Protein 5SVV (pdb70)

Solvent-accessible surface area: 26001 Å² total; per-residue (Å²): 149,17,0,0,6,0,10,31,22,106,90,113,84,28,25,2,37,28,5,14,83,32,0,44,143,40,2,42,12,143,24,126,55,0,78,59,123,32,37,122,36,4,21,20,94,6,78,194,35,202,206,104,34,121,88,3,64,63,155,26,17,57,86,19,142,130,11,52,113,94,19,87,112,4,117,19,77,5,17,6,2,85,77,118,8,32,22,7,47,2,79,21,53,18,26,21,4,88,11,75,115,125,75,42,23,11,12,0,3,8,1,60,33,49,140,46,158,87,142,74,150,10,55,0,0,1,7,0,12,34,24,109,88,115,82,28,22,1,62,7,6,12,37,15,0,2,105,40,0,30,2,46,3,92,58,0,84,52,90,33,35,122,21,6,23,21,131,6,64,187,40,200,206,108,46,120,132,4,62,62,159,25,18,49,81,20,166,123,9,55,125,91,10,88,33,5,46,16,76,5,24,5,4,83,82,116,5,33,84,4,69,3,35,19,18,19,0,4,3,66,8,131,125,113,84,37,39,40,10,0,4,0,1,32,48,128,182,152,114,95,82,47,22,60,28,69,152,62,15,50,0,0,1,6,0,11,36,24,109,89,114,81,32,23,2,73,38,7,9,63,12,0,49,147,21,0,37,3,119,26,136,45,0,84,57,104,32,35,124,17,6,19,11,85,5,64,193,40,195,201,101,28,114,44,6,69,48,147,26,15,46,81,20,137,103,4,54,129,98,15,71,82,5,46,18,74,4,7,3,0,84,69,117,11,38,40,7,20,3,25,18,14,19,0,6,4,81,10,121,117,120,77,39,38,43,15,0,3,0,0,22,52,49,176,58,120,22,49,11,25,182,144,23,0,0,7,0,12,34,25,107,97,105,84,32,15,1,41,32,6,17,88,26,0,47,142,38,0,40,2,144,18,118,57,0,83,55,95,31,37,124,15,5,20,5,89,5,52,194,39,197,208,92,26,104,36,4,66,53,151,31,15,46,86,19,121,109,3,52,129,96,13,83,102,4,104,19,70,4,5,4,0,79,81,118,6,32,29,9,25,3,82,21,50,19,25,16,2,86,6,63,134,127,65,38,20,12,13,1,3,5,0,79,39,49,105,51,119,21,45,14,23,175

Sequence (493 aa):
PCCGFIVTDAVEPDQQPIIYVNTVFEMVTGYRAEEVLGRNCCRFLQCRGPFAKRRRHPLVDSMVVSEIRKCIDEGIEFQGELLNFRKDGSPLMNRLRLTPIYGDDDTITHIIGIQFFIETDIDLTAPCGFIVTDAVEPDQPIIYVNTVFEMVTGYRAEEVLGRNCRFLQCRGPFAKRRHPLVDSMVVSEIRKCIDEGIEFQGELLNFRKDGSPLMNRLRLTPIYGDDDTITHIIGIQFFIPIPYPVGNLLHTAPCGFIVTDAVEPDQPIIYVNTVFEMVTGYRAEEVLGRNCCRFLQCRGPFAKRRHPLVDSMVVSEIRKCIDEGIEFQGELLNFRKDGSPLMNRLRLTPIYGDDDTITHIIGIQFFIETDIDLGPPCCGFIVTDAVEPDQPIIYVNTVFEMVTGYRAEEVLGRNCCRFLQCRGPFAKRRHPLVDSMVVSEIRKCIDEGIEFQGELLNFRKDGSPLMNRLRLTPIYGDDDTITHIIGIQFFIETDIDLGP

InterPro domains:
  IPR000014 PAS domain [PF13426] (44-154)
  IPR000014 PAS domain [PS50112] (39-114)
  IPR000014 PAS domain [TIGR00229] (55-153)
  IPR000014 PAS domain [cd00130] (43-153)
  IPR001810 F-box domain [PF12937] (205-243)
  IPR001810 F-box domain [PS50181] (208-241)
  IPR001810 F-box domain [SM00256] (200-241)
  IPR011043 Galactose oxidase/kelch, beta-propeller [SSF50965] (447-591)
  IPR011498 Kelch repeat type 2 [PF07646] (518-563)
  IPR015915 Kelch-type beta-propeller [G3DSA:2.120.10.80] (270-495)
  IPR015915 Kelch-type beta-propeller [G3DSA:2.120.10.80] (496-607)
  IPR015915 Kelch-type beta-propeller [SSF117281] (279-497)
  IPR035965 PAS domain superfamily [SSF55785] (43-154)
  IPR036047 F-box-like domain superfamily [SSF81383] (189-258)

Organism: Arabidopsis thaliana (NCBI:txid3702)

CATH classification: 3.30.450.20

GO terms:
  GO:0005634 nucleus (C, IDA)
  GO:0005829 cytosol (C, IDA)
  GO:0009882 blue light photoreceptor activity (F, IDA)
  GO:0005634 nucleus (C, TAS)
  GO:0031146 SCF-dependent proteasomal ubiquitin-dependent protein catabolic process (P, IC)
  GO:0042752 regulation of circadian rhythm (P, IMP)
  GO:0043153 entrainment of circadian clock by photoperiod (P, IMP)
  GO:0009908 flower development (P, IMP)
  GO:0010114 response to red light (P, IMP)
  GO:0010498 proteasomal protein catabolic process (P, IMP)
  GO:0007623 circadian rhythm (P, IMP)
  GO:0005515 protein binding (F, IPI)
  GO:0019005 SCF ubiquitin ligase complex (C, IPI)
  GO:0006511 ubiquitin-dependent protein catabolic process (P, TAS)
  GO:0007623 circadian rhythm (P, TAS)

Radius of gyration: 36.48 Å; Cα contacts (8 Å, |Δi|>4): 1066; chains: 4; bounding box: 64×113×61 Å

Secondary structure (DSSP, 8-state):
--SSEEEEEESSSTT--EEEE-HHHHHHH---HHHHTTS-GGGGGSSSTT--S--TTS-HHHHHHHHHHHHHT--EEEEEEEE-TTS-EEEEEEEEEEEE-TTSSEEEEEEEEEE-/-----S-TTGGG--SEEEEEESSSTT--EEEE-HHHHHHH---HHHHTTS-GGGGGSSSTT--S--TTS-HHHHHHHHHHHHTT--EEEEEEEE-TTS-EEEEEEEEEEEE-TTSSEEEEEEEEEEE----B---/--EEEEEESSSTT--EEEE-HHHHHHH---GGGTTTS-GGGGGSSSTT--S--TTS-HHHHHHHHHHHHHT--EEEEEEEE-TT--EEEEEEEEEEEE-SSS-EEEEEEEEEEE----B---/--EEEEEESSSTT--EEEE-HHHHHHH---GGGTTTS-GGGGGBSSTT--SB-TTS-HHHHHHHHHHHHTT--EEE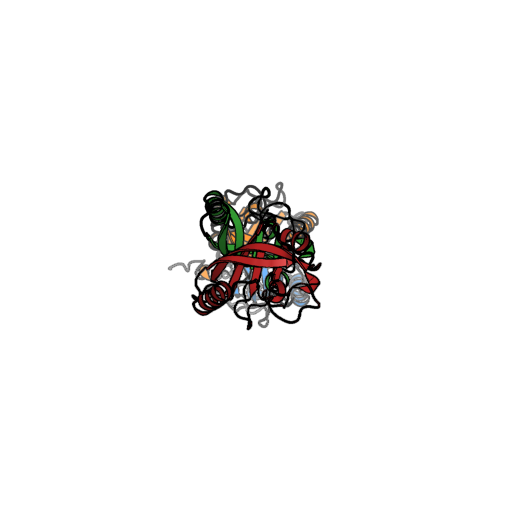EEEEE-TTS-EEEEEEEEEEEE-SSS-EEEEEEEEEEEE-----

B-factor: mean 37.26, std 17.41, range [6.83, 161.74]

Foldseek 3Di:
DKKKWKFFLVPPQGFTQDIDVCCCVVQVPDPVRGGRDHPCCQQAQADVGPDRDPQWDVVLVVVVVVCSVVQHKDWDWTWGYHNNRFIKIWGKIKHFDDDPPPDGGMIMIITDIDHDPDDD/DDQWKKWKFFLVDPQGFTQDIDVVCCVVQVNDGVRRGGHHPCCQQAQAPVGPDRDPQWPVVLVVVVVVCSVVQHKDWDWTWGYHNNRHIKIWGKIKHFDADDVRDTGMIMIITNID/DDDDDPCPCVVVDQWKKWKFFLVDPQTFTQDIDPVCCVVQVPDPVRGGGHHPCCQQAQADPGPDGDPPWPVVLVVVVVVCSVVQHKDWDWTWGYHNNRWIWTWGKIKHFDQDPVRHTGMIMIITRTDDDPDDPDD/DWKKWKFFLVPPQTFTQDIDPVCCVVQVNDPVRRGGHHPQCQQAQADPGDDRDPQWDPVLVVVVVVCSVVQHKDWDWIWGYHNNRFIWIWGKIKHFDADPPRDGGMIMIITDIDDDPDDPDD

Nearest PDB structures (foldseek):
  5svw-assembly1_B  TM=9.991E-01  e=1.699E-22  Arabidopsis thaliana
  5svu-assembly1_B  TM=1.001E+00  e=1.173E-21  Arabidopsis thaliana
  5svg-assembly1_B  TM=9.906E-01  e=5.930E-22  Arabidopsis thaliana
  5svg-assembly1_A  TM=9.857E-01  e=6.277E-22  Arabidopsis thaliana
  5svw-assembly2_C  TM=9.870E-01  e=8.339E-22  Arabidopsis thaliana

Structure (mmCIF, N/CA/C/O backbone):
data_5SVV
#
_entry.id   5SVV
#
_cell.length_a   85.427
_cell.length_b   85.427
_cell.length_c   198.775
_cell.angle_alpha   90.00
_cell.angle_beta   90.00
_cell.angle_gamma   120.00
#
_symmetry.space_group_name_H-M   'P 31 2 1'
#
loop_
_entity.id
_entity.type
_entity.pdbx_description
1 polymer 'Adagio protein 1'
2 non-polymer 'FLAVIN MONONUCLEOTIDE'
3 non-polymer 'ACETATE ION'
4 non-polymer GLYCEROL
5 water water
#
loop_
_atom_site.group_PDB
_atom_site.id
_atom_site.type_symbol
_atom_site.label_atom_id
_atom_site.label_alt_id
_atom_site.label_comp_id
_atom_site.label_asym_id
_atom_site.label_entity_id
_atom_site.label_seq_id
_atom_site.pdbx_PDB_ins_code
_atom_site.Cartn_x
_atom_site.Cartn_y
_atom_site.Cartn_z
_atom_site.occupancy
_atom_site.B_iso_or_equiv
_atom_site.auth_seq_id
_atom_site.auth_comp_id
_atom_site.auth_asym_id
_atom_site.auth_atom_id
_atom_site.pdbx_PDB_model_num
ATOM 1 N N . PRO A 1 16 ? -57.892 54.937 -32.676 1.00 72.59 16 PRO D N 1
ATOM 2 C CA . PRO A 1 16 ? -58.795 54.960 -31.524 1.00 59.76 16 PRO D CA 1
ATOM 3 C C . PRO A 1 16 ? -60.236 54.721 -31.993 1.00 50.06 16 PRO D C 1
ATOM 4 O O . PRO A 1 16 ? -61.030 55.664 -32.075 1.00 46.98 16 PRO D O 1
ATOM 15 N N A CYS A 1 17 ? -60.551 53.467 -32.312 0.47 39.80 17 CYS D N 1
ATOM 16 N N B CYS A 1 17 ? -60.563 53.477 -32.315 0.53 39.78 17 CYS D N 1
ATOM 17 C CA A CYS A 1 17 ? -61.849 53.124 -32.885 0.47 40.54 17 CYS D CA 1
ATOM 18 C CA B CYS A 1 17 ? -61.866 53.176 -32.891 0.53 40.55 17 CYS D CA 1
ATOM 19 C C A CYS A 1 17 ? -62.782 52.492 -31.860 0.47 32.47 17 CYS D C 1
ATOM 20 C C B CYS A 1 17 ? -62.780 52.443 -31.914 0.53 32.49 17 CYS D C 1
ATOM 21 O O A CYS A 1 17 ? -62.343 51.898 -30.874 0.47 31.94 17 CYS D O 1
ATOM 22 O O B CYS A 1 17 ? -62.325 51.736 -31.011 0.53 32.10 17 CYS D O 1
ATOM 37 N N . GLY A 1 18 ? -64.080 52.629 -32.100 1.00 29.93 18 GLY D N 1
ATOM 38 C CA . GLY A 1 18 ? -65.063 51.885 -31.349 1.00 32.15 18 GLY D CA 1
ATOM 39 C C . GLY A 1 18 ? -65.042 50.466 -31.894 1.00 23.61 18 GLY D C 1
ATOM 40 O O . GLY A 1 18 ? -64.780 50.241 -33.068 1.00 25.14 18 GLY D O 1
ATOM 45 N N . PHE A 1 19 ? -65.333 49.516 -31.030 1.00 24.03 19 PHE D N 1
ATOM 46 C CA . PHE A 1 19 ? -65.318 48.114 -31.393 1.00 24.92 19 PHE D CA 1
ATOM 47 C C . PHE A 1 19 ? -66.535 47.461 -30.784 1.00 25.12 19 PHE D C 1
ATOM 48 O O . PHE A 1 19 ? -66.781 47.588 -29.597 1.00 24.88 19 PHE D O 1
ATOM 65 N N . ILE A 1 20 ? -67.290 46.758 -31.613 1.00 20.63 20 ILE D N 1
ATOM 66 C CA . ILE A 1 20 ? -68.536 46.127 -31.206 1.00 21.18 20 ILE D CA 1
ATOM 67 C C . ILE A 1 20 ? -68.559 44.663 -31.642 1.00 27.06 20 ILE D C 1
ATOM 68 O O . ILE A 1 20 ? -68.045 44.338 -32.720 1.00 24.45 20 ILE D O 1
ATOM 75 N N . VAL A 1 21 ? -69.188 43.802 -30.848 1.00 23.61 21 VAL D N 1
ATOM 76 C CA . VAL A 1 21 ? -69.459 42.428 -31.288 1.00 26.00 21 VAL D CA 1
ATOM 77 C C . VAL A 1 21 ? -70.928 42.143 -31.131 1.00 22.06 21 VAL D C 1
ATOM 78 O O . VAL A 1 21 ? -71.506 42.375 -30.075 1.00 21.49 21 VAL D O 1
ATOM 91 N N . THR A 1 22 ? -71.546 41.657 -32.193 1.00 19.62 22 THR D N 1
ATOM 92 C CA . THR A 1 22 ? -72.901 41.118 -32.097 1.00 17.51 22 THR D CA 1
ATOM 93 C C . THR A 1 22 ? -72.910 39.603 -32.263 1.00 21.90 22 THR D C 1
ATOM 94 O O . THR A 1 22 ? -72.043 39.031 -32.920 1.00 20.64 22 THR D O 1
ATOM 105 N N . ASP A 1 23 ? -73.922 38.994 -31.665 1.00 28.18 23 ASP D N 1
ATOM 106 C CA . ASP A 1 23 ? -74.236 37.589 -31.841 1.00 28.34 23 ASP D CA 1
ATOM 107 C C . ASP A 1 23 ? -75.131 37.451 -33.061 1.00 27.93 23 ASP D C 1
ATOM 108 O O . ASP A 1 23 ? -76.260 37.911 -33.039 1.00 29.30 23 ASP D O 1
ATOM 117 N N . ALA A 1 24 ? -74.625 36.816 -34.118 1.00 22.30 24 ALA D N 1
ATOM 118 C CA . ALA A 1 24 ? -75.346 36.748 -35.383 1.00 28.63 24 ALA D CA 1
ATOM 119 C C . ALA A 1 24 ? -76.327 35.592 -35.444 1.00 33.44 24 ALA D C 1
ATOM 120 O O . ALA A 1 24 ? -77.072 35.466 -36.425 1.00 36.44 24 ALA D O 1
ATOM 127 N N . VAL A 1 25 ? -76.327 34.747 -34.414 1.00 36.35 25 VAL D N 1
ATOM 128 C CA . VAL A 1 25 ? -77.243 33.598 -34.381 1.00 38.97 25 VAL D CA 1
ATOM 129 C C . VAL A 1 25 ? -78.521 34.012 -33.681 1.00 39.94 25 VAL D C 1
ATOM 130 O O . VAL A 1 25 ? -79.629 33.655 -34.092 1.00 35.35 25 VAL D O 1
ATOM 143 N N . GLU A 1 26 ? -78.371 34.793 -32.623 1.00 32.76 26 GLU D N 1
ATOM 144 C CA . GLU A 1 26 ? -79.536 35.291 -31.931 1.00 31.07 26 GLU D CA 1
ATOM 145 C C . GLU A 1 26 ? -80.233 36.258 -32.844 1.00 32.85 26 GLU D C 1
ATOM 146 O O . GLU A 1 26 ? -79.612 36.848 -33.718 1.00 38.03 26 GLU D O 1
ATOM 158 N N . PRO A 1 27 ? -81.548 36.392 -32.685 1.00 36.38 27 PRO D N 1
ATOM 159 C CA . PRO A 1 27 ? -82.203 37.254 -33.663 1.00 32.85 27 PRO D CA 1
ATOM 160 C C . PRO A 1 27 ? -81.866 38.739 -33.413 1.00 35.73 27 PRO D C 1
ATOM 161 O O . PRO A 1 27 ? -81.733 39.204 -32.264 1.00 29.56 27 PRO D O 1
ATOM 172 N N . ASP A 1 28 ? -81.710 39.459 -34.513 1.00 31.51 28 ASP D N 1
ATOM 173 C CA . ASP A 1 28 ? -81.569 40.913 -34.520 1.00 27.33 28 ASP D CA 1
ATOM 174 C C . ASP A 1 28 ? -80.250 41.398 -33.947 1.00 23.98 28 ASP D C 1
ATOM 175 O O . ASP A 1 28 ? -80.185 42.496 -33.391 1.00 28.26 28 ASP D O 1
ATOM 184 N N A GLN A 1 29 ? -79.191 40.615 -34.150 0.53 25.73 29 GLN D N 1
ATOM 185 N N B GLN A 1 29 ? -79.232 40.550 -34.059 0.47 25.69 29 GLN D N 1
ATOM 186 C CA A GLN A 1 29 ? -77.819 41.027 -33.840 0.53 24.83 29 GLN D CA 1
ATOM 187 C CA B GLN A 1 29 ? -77.843 40.944 -33.880 0.47 24.79 29 GLN D CA 1
ATOM 188 C C A GLN A 1 29 ? -77.722 41.780 -32.516 0.53 26.51 29 GLN D C 1
ATOM 189 C C B GLN A 1 29 ? -77.573 41.682 -32.548 0.47 26.77 29 GLN D C 1
ATOM 190 O O A GLN A 1 29 ? -77.406 42.971 -32.486 0.53 23.82 29 GLN D O 1
ATOM 191 O O B GLN A 1 29 ? -76.945 42.752 -32.540 0.47 24.03 29 GLN D O 1
ATOM 218 N N . PRO A 1 30 ? -78.006 41.093 -31.415 1.00 21.72 30 PRO D N 1
ATOM 219 C CA . PRO A 1 30 ? -77.797 41.735 -30.116 1.00 21.87 30 PRO D CA 1
ATOM 220 C C . PRO A 1 30 ? -76.320 41.915 -29.860 1.00 23.45 30 PRO D C 1
ATOM 221 O O . PRO A 1 30 ? -75.471 41.066 -30.242 1.00 23.61 30 PRO D O 1
ATOM 232 N N . ILE A 1 31 ? -75.994 43.069 -29.272 1.00 19.27 31 ILE D N 1
ATOM 233 C CA . ILE A 1 31 ? -74.624 43.371 -28.945 1.00 19.39 31 ILE D CA 1
ATOM 234 C C . ILE A 1 31 ? -74.170 42.519 -27.744 1.00 22.45 31 ILE D C 1
ATOM 235 O O . ILE A 1 31 ? -74.884 42.444 -26.743 1.00 20.81 31 ILE D O 1
ATOM 251 N N . ILE A 1 32 ? -72.975 41.928 -27.811 1.00 21.29 32 ILE D N 1
ATOM 252 C CA . ILE A 1 32 ? -72.466 41.181 -26.675 1.00 23.49 32 ILE D CA 1
ATOM 253 C C . ILE A 1 32 ? -71.209 41.805 -26.130 1.00 22.37 32 ILE D C 1
ATOM 254 O O . ILE A 1 32 ? -70.755 41.439 -25.050 1.00 26.60 32 ILE D O 1
ATOM 270 N N . TYR A 1 33 ? -70.644 42.758 -26.855 1.00 20.73 33 TYR D N 1
ATOM 271 C CA . TYR A 1 33 ? -69.471 43.463 -26.326 1.00 21.53 33 TYR D CA 1
ATOM 272 C C . TYR A 1 33 ? -69.273 44.812 -26.983 1.00 23.05 33 TYR D C 1
ATOM 273 O O . TYR A 1 33 ? -69.396 44.919 -28.188 1.00 23.90 33 TYR D O 1
ATOM 291 N N . VAL A 1 34 ? -68.941 45.829 -26.192 1.00 21.25 34 VAL D N 1
ATOM 292 C CA . VAL A 1 34 ? -68.430 47.080 -26.738 1.00 24.74 34 VAL D CA 1
ATOM 293 C C . VAL A 1 34 ? -67.167 47.435 -25.987 1.00 21.59 34 VAL D C 1
ATOM 294 O O . VAL A 1 34 ? -67.085 47.200 -24.788 1.00 26.65 34 VAL D O 1
ATOM 307 N N . ASN A 1 35 ? -66.183 47.985 -26.679 1.00 24.74 35 ASN D N 1
ATOM 308 C CA . ASN A 1 35 ? -64.951 48.398 -26.013 1.00 25.66 35 ASN D CA 1
ATOM 309 C C . ASN A 1 35 ? -65.100 49.753 -25.308 1.00 29.34 35 ASN D C 1
ATOM 310 O O . ASN A 1 35 ? -66.153 50.416 -25.386 1.00 24.73 35 ASN D O 1
ATOM 321 N N . THR A 1 36 ? -64.052 50.161 -24.600 1.00 25.00 36 THR D N 1
ATOM 322 C CA . THR A 1 36 ? -64.140 51.374 -23.770 1.00 28.63 36 THR D CA 1
ATOM 323 C C . THR A 1 36 ? -64.213 52.646 -24.620 1.00 27.70 36 THR D C 1
ATOM 324 O O . THR A 1 36 ? -64.789 53.664 -24.199 1.00 29.03 36 THR D O 1
ATOM 335 N N . VAL A 1 37 ? -63.660 52.584 -25.826 1.00 26.28 37 VAL D N 1
ATOM 336 C CA . VAL A 1 37 ? -63.771 53.702 -26.750 1.00 26.21 37 VAL D CA 1
ATOM 337 C C . VAL A 1 37 ? -65.257 53.976 -27.090 1.00 32.17 37 VAL D C 1
ATOM 338 O O . VAL A 1 37 ? -65.712 55.124 -27.047 1.00 25.93 37 VAL D O 1
ATOM 351 N N . PHE A 1 38 ? -66.001 52.918 -27.406 1.00 26.04 38 PHE D N 1
ATOM 352 C CA . PHE A 1 38 ? -67.416 53.030 -27.717 1.00 26.60 38 PHE D CA 1
ATOM 353 C C . PHE A 1 38 ? -68.111 53.764 -26.579 1.00 22.43 38 PHE D C 1
ATOM 354 O O . PHE A 1 38 ? -68.895 54.707 -26.785 1.00 23.54 38 PHE D O 1
ATOM 371 N N . GLU A 1 39 ? -67.811 53.314 -25.372 1.00 21.53 39 GLU D N 1
ATOM 372 C CA . GLU A 1 39 ? -68.441 53.824 -24.171 1.00 25.17 39 GLU D CA 1
ATOM 373 C C . GLU A 1 39 ? -68.134 55.288 -23.915 1.00 30.47 39 GLU D C 1
ATOM 374 O O . GLU A 1 39 ? -69.015 56.092 -23.599 1.00 24.30 39 GLU D O 1
ATOM 386 N N . MET A 1 40 ? -66.861 55.612 -24.026 1.00 26.19 40 MET D N 1
ATOM 387 C CA . MET A 1 40 ? -66.390 56.955 -23.754 1.00 30.52 40 MET D CA 1
ATOM 388 C C . MET A 1 40 ? -66.879 57.910 -24.818 1.00 27.03 40 MET D C 1
ATOM 389 O O . MET A 1 40 ? -67.274 59.017 -24.511 1.00 30.88 40 MET D O 1
ATOM 403 N N . VAL A 1 41 ? -66.845 57.483 -26.074 1.00 26.17 41 VAL D N 1
ATOM 404 C CA . VAL A 1 41 ? -67.213 58.383 -27.158 1.00 31.34 41 VAL D CA 1
ATOM 405 C C . VAL A 1 41 ? -68.726 58.535 -27.239 1.00 33.75 41 VAL D C 1
ATOM 406 O O . VAL A 1 41 ? -69.202 59.655 -27.400 1.00 29.57 41 VAL D O 1
ATOM 419 N N . THR A 1 42 ? -69.490 57.442 -27.116 1.00 28.38 42 THR D N 1
ATOM 420 C CA . THR A 1 42 ? -70.948 57.544 -27.269 1.00 29.35 42 THR D CA 1
ATOM 421 C C . THR A 1 42 ? -71.646 57.993 -25.995 1.00 27.02 42 THR D C 1
ATOM 422 O O . THR A 1 42 ? -72.793 58.452 -26.041 1.00 24.18 42 THR D O 1
ATOM 433 N N . GLY A 1 43 ? -70.967 57.848 -24.865 1.00 25.60 43 GLY D N 1
ATOM 434 C CA . GLY A 1 43 ? -71.576 58.093 -23.564 1.00 24.23 43 GLY D CA 1
ATOM 435 C C . GLY A 1 43 ? -72.500 57.001 -23.052 1.00 26.40 43 GLY D C 1
ATOM 436 O O . GLY A 1 43 ? -73.086 57.105 -21.952 1.00 24.41 43 GLY D O 1
ATOM 440 N N . TYR A 1 44 ? -72.639 55.930 -23.829 1.00 26.10 44 TYR D N 1
ATOM 441 C CA . TYR A 1 44 ? -73.438 54.789 -23.392 1.00 21.21 44 TYR D CA 1
ATOM 442 C C . TYR A 1 44 ? -72.536 53.753 -22.747 1.00 28.50 44 TYR D C 1
ATOM 443 O O . TYR A 1 44 ? -71.614 53.252 -23.404 1.00 27.47 44 TYR D O 1
ATOM 461 N N . ARG A 1 45 ? -72.806 53.388 -21.497 1.00 25.80 45 ARG D N 1
ATOM 462 C CA . ARG A 1 45 ? -71.990 52.346 -20.878 1.00 27.04 45 ARG D CA 1
ATOM 463 C C . ARG A 1 45 ? -72.508 50.961 -21.268 1.00 23.92 45 ARG D C 1
ATOM 464 O O . ARG A 1 45 ? -73.676 50.775 -21.651 1.00 21.67 45 ARG D O 1
ATOM 485 N N . ALA A 1 46 ? -71.603 49.988 -21.185 1.00 25.25 46 ALA D N 1
ATOM 486 C CA . ALA A 1 46 ? -71.862 48.652 -21.675 1.00 22.64 46 ALA D CA 1
ATOM 487 C C . ALA A 1 46 ? -73.153 48.071 -21.125 1.00 22.92 46 ALA D C 1
ATOM 488 O O . ALA A 1 46 ? -73.908 47.447 -21.863 1.00 23.52 46 ALA D O 1
ATOM 495 N N . GLU A 1 47 ? -73.420 48.281 -19.837 1.00 22.25 47 GLU D N 1
ATOM 496 C CA . GLU A 1 47 ? -74.613 47.703 -19.210 1.00 23.67 47 GLU D CA 1
ATOM 497 C C . GLU A 1 47 ? -75.906 48.196 -19.841 1.00 24.66 47 GLU D C 1
ATOM 498 O O . GLU A 1 47 ? -76.928 47.497 -19.825 1.00 23.45 47 GLU D O 1
ATOM 510 N N . GLU A 1 48 ? -75.864 49.413 -20.382 1.00 23.77 48 GLU D N 1
ATOM 511 C CA . GLU A 1 48 ? -77.007 49.986 -21.081 1.00 25.98 48 GLU D CA 1
ATOM 512 C C . GLU A 1 48 ? -77.145 49.493 -22.506 1.00 23.68 48 GLU D C 1
ATOM 513 O O . GLU A 1 48 ? -78.120 49.843 -23.149 1.00 22.03 48 GLU D O 1
ATOM 525 N N . VAL A 1 49 ? -76.139 48.814 -23.047 1.00 25.24 49 VAL D N 1
ATOM 526 C CA . VAL A 1 49 ? -76.160 48.508 -24.485 1.00 24.94 49 VAL D CA 1
ATOM 527 C C . VAL A 1 49 ? -76.139 47.018 -24.837 1.00 26.46 49 VAL D C 1
ATOM 528 O O . VAL A 1 49 ? -76.703 46.638 -25.856 1.00 22.40 49 VAL D O 1
ATOM 541 N N . LEU A 1 50 ? -75.431 46.200 -24.063 1.00 22.88 50 LEU D N 1
ATOM 542 C CA . LEU A 1 50 ? -75.369 44.768 -24.353 1.00 24.81 50 LEU D CA 1
ATOM 543 C C . LEU A 1 50 ? -76.781 44.201 -24.332 1.00 22.08 50 LEU D C 1
ATOM 544 O O . LEU A 1 50 ? -77.549 44.463 -23.408 1.00 22.94 50 LEU D O 1
ATOM 560 N N . GLY A 1 51 ? -77.117 43.443 -25.363 1.00 19.75 51 GLY D N 1
ATOM 561 C CA . GLY A 1 51 ? -78.440 42.880 -25.522 1.00 17.96 51 GLY D CA 1
ATOM 562 C C . GLY A 1 51 ? -79.311 43.740 -26.427 1.00 23.49 51 GLY D C 1
ATOM 563 O O . GLY A 1 51 ? -80.389 43.302 -26.762 1.00 24.17 51 GLY D O 1
ATOM 567 N N . ARG A 1 52 ? -78.846 44.936 -26.823 1.00 22.53 52 ARG D N 1
ATOM 568 C CA . ARG A 1 52 ? -79.572 45.792 -27.784 1.00 24.78 52 ARG D CA 1
ATOM 569 C C . ARG A 1 52 ? -79.006 45.646 -29.166 1.00 18.00 52 ARG D C 1
ATOM 570 O O . ARG A 1 52 ? -77.835 45.318 -29.343 1.00 22.91 52 ARG D O 1
ATOM 591 N N . ASN A 1 53 ? -79.832 45.945 -30.152 1.00 21.91 53 ASN D N 1
ATOM 592 C CA . ASN A 1 53 ? -79.345 46.213 -31.499 1.00 21.26 53 ASN D CA 1
ATOM 593 C C . ASN A 1 53 ? -78.713 47.617 -31.584 1.00 17.30 53 ASN D C 1
ATOM 594 O O . ASN A 1 53 ? -79.184 48.566 -30.954 1.00 20.78 53 ASN D O 1
ATOM 605 N N A CYS A 1 54 ? -77.668 47.754 -32.387 0.57 23.32 54 CYS D N 1
ATOM 606 N N B CYS A 1 54 ? -77.682 47.751 -32.399 0.43 23.00 54 CYS D N 1
ATOM 607 C CA A CYS A 1 54 ? -76.928 49.018 -32.495 0.57 23.21 54 CYS D CA 1
ATOM 608 C CA B CYS A 1 54 ? -76.916 48.988 -32.451 0.43 23.36 54 CYS D CA 1
ATOM 609 C C A CYS A 1 54 ? -77.745 50.203 -32.996 0.57 21.93 54 CYS D C 1
ATOM 610 C C B CYS A 1 54 ? -77.647 50.148 -33.164 0.43 21.77 54 CYS D C 1
ATOM 611 O O A CYS A 1 54 ? -77.341 51.353 -32.816 0.57 21.83 54 CYS D O 1
ATOM 612 O O B CYS A 1 54 ? -77.078 51.236 -33.297 0.43 21.24 54 CYS D O 1
ATOM 627 N N . ARG A 1 55 ? -78.888 49.933 -33.609 1.00 20.23 55 ARG D N 1
ATOM 628 C CA . ARG A 1 55 ? -79.643 50.998 -34.277 1.00 21.71 55 ARG D CA 1
ATOM 629 C C . ARG A 1 55 ? -80.090 52.093 -33.316 1.00 22.81 55 ARG D C 1
ATOM 630 O O . ARG A 1 55 ? -80.519 53.132 -33.786 1.00 21.83 55 ARG D O 1
ATOM 651 N N . PHE A 1 56 ? -79.994 51.876 -31.991 1.00 19.91 56 PHE D N 1
ATOM 652 C CA . PHE A 1 56 ? -80.361 52.904 -31.028 1.00 18.91 56 PHE D CA 1
ATOM 653 C C . PHE A 1 56 ? -79.445 54.131 -31.195 1.00 17.40 56 PHE D C 1
ATOM 654 O O . PHE A 1 56 ? -79.830 55.251 -30.887 1.00 22.33 56 PHE D O 1
ATOM 671 N N . LEU A 1 57 ? -78.251 53.927 -31.748 1.00 15.29 57 LEU D N 1
ATOM 672 C CA . LEU A 1 57 ? -77.326 55.021 -31.977 1.00 18.90 57 LEU D CA 1
ATOM 673 C C . LEU A 1 57 ? -77.807 56.014 -33.029 1.00 22.50 57 LEU D C 1
ATOM 674 O O . LEU A 1 57 ? -77.254 57.099 -33.139 1.00 22.05 57 LEU D O 1
ATOM 690 N N . GLN A 1 58 ? -78.839 55.645 -33.777 1.00 21.02 58 GLN D N 1
ATOM 691 C CA . GLN A 1 58 ? -79.369 56.481 -34.828 1.00 24.40 58 GLN D CA 1
ATOM 692 C C . GLN A 1 58 ? -80.491 57.363 -34.278 1.00 21.23 58 GLN D C 1
ATOM 693 O O . GLN A 1 58 ? -81.057 58.169 -35.002 1.00 20.28 58 GLN D O 1
ATOM 707 N N . CYS A 1 59 ? -80.814 57.158 -33.003 1.00 21.71 59 CYS D N 1
ATOM 708 C CA . CYS A 1 59 ? -81.799 57.939 -32.297 1.00 24.25 59 CYS D CA 1
ATOM 709 C C . CYS A 1 59 ? -81.076 59.012 -31.516 1.00 27.93 59 CYS D C 1
ATOM 710 O O . CYS A 1 59 ? -80.011 58.743 -30.943 1.00 21.36 59 CYS D O 1
ATOM 718 N N . ARG A 1 60 ? -81.622 60.233 -31.498 1.00 20.96 60 ARG D N 1
ATOM 719 C CA . ARG A 1 60 ? -80.888 61.323 -30.859 1.00 22.00 60 ARG D CA 1
ATOM 720 C C . ARG A 1 60 ? -81.114 61.340 -29.351 1.00 22.54 60 ARG D C 1
ATOM 721 O O . ARG A 1 60 ? -82.055 61.963 -28.821 1.00 23.86 60 ARG D O 1
ATOM 742 N N . GLY A 1 61 ? -80.213 60.650 -28.661 1.00 27.12 61 GLY D N 1
ATOM 743 C CA . GLY A 1 61 ? -80.332 60.397 -27.233 1.00 23.09 61 GLY D CA 1
ATOM 744 C C . GLY A 1 61 ? -81.458 59.450 -26.845 1.00 29.53 61 GLY D C 1
ATOM 745 O O . GLY A 1 61 ? -82.240 59.010 -27.678 1.00 25.84 61 GLY D O 1
ATOM 749 N N . PRO A 1 62 ? -81.564 59.156 -25.546 1.00 28.37 62 PRO D N 1
ATOM 750 C CA . PRO A 1 62 ? -82.460 58.091 -25.073 1.00 25.83 62 PRO D CA 1
ATOM 751 C C . PRO A 1 62 ? -83.934 58.468 -25.035 1.00 27.62 62 PRO D C 1
ATOM 752 O O . PRO A 1 62 ? -84.757 57.577 -24.914 1.00 26.77 62 PRO D O 1
ATOM 763 N N . PHE A 1 63 ? -84.287 59.737 -25.214 1.00 25.54 63 PHE D N 1
ATOM 764 C CA . PHE A 1 63 ? -85.698 60.099 -25.293 1.00 28.32 63 PHE D CA 1
ATOM 765 C C . PHE A 1 63 ? -86.233 60.082 -26.715 1.00 25.64 63 PHE D C 1
ATOM 766 O O . PHE A 1 63 ? -87.434 60.178 -26.944 1.00 31.74 63 PHE D O 1
ATOM 783 N N . ALA A 1 64 ? -85.331 59.963 -27.671 1.00 27.04 64 ALA D N 1
ATOM 784 C CA . ALA A 1 64 ? -85.711 59.922 -29.084 1.00 31.72 64 ALA D CA 1
ATOM 785 C C . ALA A 1 64 ? -86.141 58.491 -29.409 1.00 33.74 64 ALA D C 1
ATOM 786 O O . ALA A 1 64 ? -85.341 57.565 -29.320 1.00 31.65 64 ALA D O 1
ATOM 793 N N . LYS A 1 65 ? -87.398 58.291 -29.754 1.00 26.08 65 LYS D N 1
ATOM 794 C CA . LYS A 1 65 ? -87.844 56.920 -29.955 1.00 44.06 65 LYS D CA 1
ATOM 795 C C . LYS A 1 65 ? -87.687 56.452 -31.411 1.00 30.94 65 LYS D C 1
ATOM 796 O O . LYS A 1 65 ? -87.880 55.277 -31.688 1.00 32.73 65 LYS D O 1
ATOM 815 N N . ARG A 1 66 ? -87.255 57.356 -32.297 1.00 29.10 66 ARG D N 1
ATOM 816 C CA . ARG A 1 66 ? -87.183 57.124 -33.750 1.00 36.11 66 ARG D CA 1
ATOM 817 C C . ARG A 1 66 ? -85.835 57.536 -34.320 1.00 26.61 66 ARG D C 1
ATOM 818 O O . ARG A 1 66 ? -85.229 58.484 -33.821 1.00 26.40 66 ARG D O 1
ATOM 839 N N A ARG A 1 67 ? -85.374 56.839 -35.359 0.52 25.02 67 ARG D N 1
ATOM 840 N N B ARG A 1 67 ? -85.395 56.837 -35.370 0.48 25.02 67 ARG D N 1
ATOM 841 C CA A ARG A 1 67 ? -84.190 57.253 -36.094 0.52 24.76 67 ARG D CA 1
ATOM 842 C CA B ARG A 1 67 ? -84.234 57.218 -36.171 0.48 24.61 67 ARG D CA 1
ATOM 843 C C A ARG A 1 67 ? -84.347 58.714 -36.473 0.52 24.10 67 ARG D C 1
ATOM 844 C C B ARG A 1 67 ? -84.333 58.696 -36.561 0.48 23.97 67 ARG D C 1
ATOM 845 O O A ARG A 1 67 ? -85.424 59.161 -36.839 0.52 24.10 67 ARG D O 1
ATOM 846 O O B ARG A 1 67 ? -85.366 59.139 -37.037 0.48 24.20 67 ARG D O 1
ATOM 887 N N . HIS A 1 68 ? -83.256 59.446 -36.363 1.00 24.88 68 HIS D N 1
ATOM 888 C CA . HIS A 1 68 ? -83.251 60.861 -36.665 1.00 23.97 68 HIS D CA 1
ATOM 889 C C . HIS A 1 68 ? -83.318 61.095 -38.195 1.00 23.13 68 HIS D C 1
ATOM 890 O O . HIS A 1 68 ? -82.680 60.384 -38.974 1.00 22.67 68 HIS D O 1
ATOM 905 N N . PRO A 1 69 ? -84.055 62.120 -38.633 1.00 24.93 69 PRO D N 1
ATOM 906 C CA . PRO A 1 69 ? -84.206 62.317 -40.090 1.00 25.33 69 PRO D CA 1
ATOM 907 C C . PRO A 1 69 ? -82.893 62.544 -40.843 1.00 19.59 69 PRO D C 1
ATOM 908 O O . PRO A 1 69 ? -82.786 62.318 -42.059 1.00 27.08 69 PRO D O 1
ATOM 919 N N . LEU A 1 70 ? -81.862 62.937 -40.123 1.00 20.00 70 LEU D N 1
ATOM 920 C CA . LEU A 1 70 ? -80.582 63.188 -40.749 1.00 21.12 70 LEU D CA 1
ATOM 921 C C . LEU A 1 70 ? -79.722 61.940 -40.907 1.00 23.77 70 LEU D C 1
ATOM 922 O O . LEU A 1 70 ? -78.683 62.013 -41.561 1.00 23.01 70 LEU D O 1
ATOM 938 N N . VAL A 1 71 ? -80.131 60.788 -40.365 1.00 24.90 71 VAL D N 1
ATOM 939 C CA . VAL A 1 71 ? -79.308 59.619 -40.671 1.00 22.39 71 VAL D CA 1
ATOM 940 C C . VAL A 1 71 ? -79.871 59.039 -41.960 1.00 20.42 71 VAL D C 1
ATOM 941 O O . VAL A 1 71 ? -81.079 58.930 -42.186 1.00 25.55 71 VAL D O 1
ATOM 954 N N . ASP A 1 72 ? -78.935 58.758 -42.838 1.00 18.86 72 ASP D N 1
ATOM 955 C CA . ASP A 1 72 ? -79.223 58.481 -44.231 1.00 21.47 72 ASP D CA 1
ATOM 956 C C . ASP A 1 72 ? -79.862 57.101 -44.432 1.00 26.01 72 ASP D C 1
ATOM 957 O O . ASP A 1 72 ? -79.196 56.074 -44.315 1.00 24.02 72 ASP D O 1
ATOM 966 N N . SER A 1 73 ? -81.156 57.095 -44.747 1.00 23.75 73 SER D N 1
ATOM 967 C CA . SER A 1 73 ? -81.925 55.855 -44.772 1.00 30.81 73 SER D CA 1
ATOM 968 C C . SER A 1 73 ? -81.403 54.908 -45.854 1.00 33.17 73 SER D C 1
ATOM 969 O O . SER A 1 73 ? -81.573 53.699 -45.735 1.00 24.88 73 SER D O 1
ATOM 977 N N . MET A 1 74 ? -80.742 55.461 -46.878 1.00 27.11 74 MET D N 1
ATOM 978 C CA . MET A 1 74 ? -80.119 54.665 -47.955 1.00 30.04 74 MET D CA 1
ATOM 979 C C . MET A 1 74 ? -78.911 53.878 -47.429 1.00 29.66 74 MET D C 1
ATOM 980 O O . MET A 1 74 ? -78.702 52.731 -47.791 1.00 28.59 74 MET D O 1
ATOM 994 N N . VAL A 1 75 ? -78.122 54.491 -46.556 1.00 27.83 75 VAL D N 1
ATOM 995 C CA . VAL A 1 75 ? -77.020 53.776 -45.921 1.00 22.81 75 VAL D CA 1
ATOM 996 C C . VAL A 1 75 ? -77.572 52.711 -44.942 1.00 28.34 75 VAL D C 1
ATOM 997 O O . VAL A 1 75 ? -77.118 51.560 -44.939 1.00 24.78 75 VAL D O 1
ATOM 1010 N N . VAL A 1 76 ? -78.574 53.070 -44.149 1.00 27.09 76 VAL D N 1
ATOM 1011 C CA . VAL A 1 76 ? -79.177 52.099 -43.231 1.00 27.09 76 VAL D CA 1
ATOM 1012 C C . VAL A 1 76 ? -79.719 50.882 -43.998 1.00 28.23 76 VAL D C 1
ATOM 1013 O O . VAL A 1 76 ? -79.513 49.733 -43.564 1.00 26.43 76 VAL D O 1
ATOM 1026 N N . SER A 1 77 ? -80.402 51.121 -45.124 1.00 28.29 77 SER D N 1
ATOM 1027 C CA . SER A 1 77 ? -80.884 50.035 -45.978 1.00 32.98 77 SER D CA 1
ATOM 1028 C C . SER A 1 77 ? -79.748 49.149 -46.420 1.00 26.44 77 SER D C 1
ATOM 1029 O O . SER A 1 77 ? -79.848 47.929 -46.431 1.00 27.47 77 SER D O 1
ATOM 1037 N N . GLU A 1 78 ? -78.672 49.776 -46.846 1.00 25.02 78 GLU D N 1
ATOM 1038 C CA . GLU A 1 78 ? -77.538 49.026 -47.322 1.00 24.22 78 GLU D CA 1
ATOM 1039 C C . GLU A 1 78 ? -76.890 48.172 -46.219 1.00 34.37 78 GLU D C 1
ATOM 1040 O O . GLU A 1 78 ? -76.474 47.027 -46.452 1.00 26.92 78 GLU D O 1
ATOM 1052 N N . ILE A 1 79 ? -76.783 48.729 -45.019 1.00 25.89 79 ILE D N 1
ATOM 1053 C CA . ILE A 1 79 ? -76.285 47.939 -43.892 1.00 23.51 79 ILE D CA 1
ATOM 1054 C C . ILE A 1 79 ? -77.150 46.691 -43.686 1.00 22.14 79 ILE D C 1
ATOM 1055 O O . ILE A 1 79 ? -76.632 45.594 -43.529 1.00 25.01 79 ILE D O 1
ATOM 1071 N N . ARG A 1 80 ? -78.470 46.883 -43.672 1.00 22.58 80 ARG D N 1
ATOM 1072 C CA . ARG A 1 80 ? -79.387 45.816 -43.391 1.00 26.43 80 ARG D CA 1
ATOM 1073 C C . ARG A 1 80 ? -79.263 44.721 -44.433 1.00 39.55 80 ARG D C 1
ATOM 1074 O O . ARG A 1 80 ? -79.334 43.518 -44.109 1.00 27.84 80 ARG D O 1
ATOM 1095 N N . LYS A 1 81 ? -79.057 45.146 -45.680 1.00 30.97 81 LYS D N 1
ATOM 1096 C CA . LYS A 1 81 ? -78.880 44.203 -46.766 1.00 35.18 81 LYS D CA 1
ATOM 1097 C C . LYS A 1 81 ? -77.551 43.480 -46.612 1.00 31.51 81 LYS D C 1
ATOM 1098 O O . LYS A 1 81 ? -77.501 42.270 -46.795 1.00 36.11 81 LYS D O 1
ATOM 1117 N N . CYS A 1 82 ? -76.475 44.190 -46.279 1.00 28.90 82 CYS D N 1
ATOM 1118 C CA . CYS A 1 82 ? -75.181 43.524 -46.133 1.00 28.22 82 CYS D CA 1
ATOM 1119 C C . CYS A 1 82 ? -75.218 42.462 -45.028 1.00 37.22 82 CYS D C 1
ATOM 1120 O O . CYS A 1 82 ? -74.641 41.389 -45.157 1.00 34.53 82 CYS D O 1
ATOM 1128 N N . ILE A 1 83 ? -75.892 42.770 -43.935 1.00 32.91 83 ILE D N 1
ATOM 1129 C CA . ILE A 1 83 ? -76.066 41.797 -42.858 1.00 32.58 83 ILE D CA 1
ATOM 1130 C C . ILE A 1 83 ? -76.917 40.605 -43.336 1.00 35.26 83 ILE D C 1
ATOM 1131 O O . ILE A 1 83 ? -76.560 39.456 -43.084 1.00 36.26 83 ILE D O 1
ATOM 1147 N N . ASP A 1 84 ? -78.026 40.880 -44.022 1.00 33.82 84 ASP D N 1
ATOM 1148 C CA . ASP A 1 84 ? -78.925 39.828 -44.490 1.00 37.25 84 ASP D CA 1
ATOM 1149 C C . ASP A 1 84 ? -78.208 38.907 -45.453 1.00 38.19 84 ASP D C 1
ATOM 1150 O O . ASP A 1 84 ? -78.489 37.726 -45.514 1.00 37.76 84 ASP D O 1
ATOM 1159 N N . GLU A 1 85 ? -77.268 39.457 -46.194 1.00 34.13 85 GLU D N 1
ATOM 1160 C CA . GLU A 1 85 ? -76.544 38.683 -47.185 1.00 41.86 85 GLU D CA 1
ATOM 1161 C C . GLU A 1 85 ? -75.255 38.087 -46.654 1.00 38.54 85 GLU D C 1
ATOM 1162 O O . GLU A 1 85 ? -74.576 37.358 -47.353 1.00 41.88 85 GLU D O 1
ATOM 1174 N N . GLY A 1 86 ? -74.899 38.388 -45.420 1.00 36.98 86 GLY D N 1
ATOM 1175 C CA . GLY A 1 86 ? -73.691 37.803 -44.869 1.00 41.17 86 GLY D CA 1
ATOM 1176 C C . GLY A 1 86 ? -72.398 38.357 -45.432 1.00 39.20 86 GLY D C 1
ATOM 1177 O O . GLY A 1 86 ? -71.376 37.666 -45.455 1.00 35.86 86 GLY D O 1
ATOM 1181 N N . ILE A 1 87 ? -72.415 39.616 -45.858 1.00 33.45 87 ILE D N 1
ATOM 1182 C CA . ILE A 1 87 ? -71.216 40.224 -46.436 1.00 34.66 87 ILE D CA 1
ATOM 1183 C C . ILE A 1 87 ? -70.788 41.439 -45.623 1.00 43.30 87 ILE D C 1
ATOM 1184 O O . ILE A 1 87 ? -71.581 41.996 -44.853 1.00 35.96 87 ILE D O 1
ATOM 1200 N N . GLU A 1 88 ? -69.544 41.860 -45.795 1.00 35.96 88 GLU D N 1
ATOM 1201 C CA . GLU A 1 88 ? -69.060 43.022 -45.073 1.00 44.59 88 GLU D CA 1
ATOM 1202 C C . GLU A 1 88 ? -69.683 44.326 -45.588 1.00 40.36 88 GLU D C 1
ATOM 1203 O O . GLU A 1 88 ? -70.236 44.390 -46.687 1.00 32.73 88 GLU D O 1
ATOM 1215 N N . PHE A 1 89 ? -69.614 45.355 -44.752 1.00 29.69 89 PHE D N 1
ATOM 1216 C CA . PHE A 1 89 ? -70.151 46.658 -45.083 1.00 31.25 89 PHE D CA 1
ATOM 1217 C C . PHE A 1 89 ? -69.123 47.686 -44.726 1.00 28.19 89 PHE D C 1
ATOM 1218 O O . PHE A 1 89 ? -68.397 47.529 -43.739 1.00 29.68 89 PHE D O 1
ATOM 1235 N N . GLN A 1 90 ? -69.080 48.745 -45.525 1.00 26.95 90 GLN D N 1
ATOM 1236 C CA . GLN A 1 90 ? -68.274 49.891 -45.213 1.00 28.13 90 GLN D CA 1
ATOM 1237 C C . GLN A 1 90 ? -68.998 51.129 -45.658 1.00 35.43 90 GLN D C 1
ATOM 1238 O O . GLN A 1 90 ? -69.425 51.219 -46.803 1.00 35.72 90 GLN D O 1
ATOM 1252 N N . GLY A 1 91 ? -69.139 52.088 -44.751 1.00 23.48 91 GLY D N 1
ATOM 1253 C CA . GLY A 1 91 ? -69.783 53.343 -45.093 1.00 29.41 91 GLY D CA 1
ATOM 1254 C C . GLY A 1 91 ? -69.861 54.257 -43.898 1.00 30.95 91 GLY D C 1
ATOM 1255 O O . GLY A 1 91 ? -69.211 54.030 -42.885 1.00 33.26 91 GLY D O 1
ATOM 1259 N N . GLU A 1 92 ? -70.669 55.294 -44.023 1.00 31.36 92 GLU D N 1
ATOM 1260 C CA . GLU A 1 92 ? -70.700 56.342 -43.033 1.00 34.21 92 GLU D CA 1
ATOM 1261 C C . GLU A 1 92 ? -72.120 56.758 -42.794 1.00 31.46 92 GLU D C 1
ATOM 1262 O O . GLU A 1 92 ? -72.886 56.940 -43.737 1.00 29.25 92 GLU D O 1
ATOM 1274 N N . LEU A 1 93 ? -72.465 56.941 -41.531 1.00 25.66 93 LEU D N 1
ATOM 1275 C CA . LEU A 1 93 ? -73.757 57.489 -41.208 1.00 23.92 93 LEU D CA 1
ATOM 1276 C C . LEU A 1 93 ? -73.701 58.231 -39.902 1.00 26.69 93 LEU D C 1
ATOM 1277 O O . LEU A 1 93 ? -72.814 58.025 -39.055 1.00 26.95 93 LEU D O 1
ATOM 1293 N N . LEU A 1 94 ? -74.683 59.109 -39.749 1.00 24.95 94 LEU D N 1
ATOM 1294 C CA . LEU A 1 94 ? -74.814 59.911 -38.556 1.00 24.55 94 LEU D CA 1
ATOM 1295 C C . LEU A 1 94 ? -75.308 59.068 -37.382 1.00 23.61 94 LEU D C 1
ATOM 1296 O O . LEU A 1 94 ? -76.293 58.332 -37.519 1.00 22.52 94 LEU D O 1
ATOM 1312 N N . ASN A 1 95 ? -74.641 59.211 -36.238 1.00 23.07 95 ASN D N 1
ATOM 1313 C CA . ASN A 1 95 ? -75.070 58.624 -34.968 1.00 26.49 95 ASN D CA 1
ATOM 1314 C C . ASN A 1 95 ? -75.101 59.753 -33.945 1.00 27.73 95 ASN D C 1
ATOM 1315 O O . ASN A 1 95 ? -74.724 60.877 -34.252 1.00 24.85 95 ASN D O 1
ATOM 1326 N N . PHE A 1 96 ? -75.589 59.447 -32.750 1.00 24.96 96 PHE D N 1
ATOM 1327 C CA . PHE A 1 96 ? -75.682 60.407 -31.661 1.00 23.65 96 PHE D CA 1
ATOM 1328 C C . PHE A 1 96 ? -75.191 59.831 -30.354 1.00 25.63 96 PHE D C 1
ATOM 1329 O O . PHE A 1 96 ? -75.466 58.658 -30.021 1.00 21.41 96 PHE D O 1
ATOM 1346 N N . ARG A 1 97 ? -74.466 60.657 -29.614 1.00 24.74 97 ARG D N 1
ATOM 1347 C CA . ARG A 1 97 ? -74.123 60.341 -28.228 1.00 24.40 97 ARG D CA 1
ATOM 1348 C C . ARG A 1 97 ? -75.359 60.317 -27.373 1.00 21.61 97 ARG D C 1
ATOM 1349 O O . ARG A 1 97 ? -76.420 60.794 -27.765 1.00 25.92 97 ARG D O 1
ATOM 1370 N N . LYS A 1 98 ? -75.207 59.755 -26.181 1.00 22.24 98 LYS D N 1
ATOM 1371 C CA . LYS A 1 98 ? -76.279 59.696 -25.220 1.00 22.20 98 LYS D CA 1
ATOM 1372 C C . LYS A 1 98 ? -76.817 61.091 -24.863 1.00 26.75 98 LYS D C 1
ATOM 1373 O O . LYS A 1 98 ? -77.995 61.246 -24.530 1.00 25.91 98 LYS D O 1
ATOM 1392 N N . ASP A 1 99 ? -75.952 62.089 -24.907 1.00 25.88 99 ASP D N 1
ATOM 1393 C CA . ASP A 1 99 ? -76.369 63.449 -24.563 1.00 30.90 99 ASP D CA 1
ATOM 1394 C C . ASP A 1 99 ? -76.913 64.191 -25.790 1.00 31.93 99 ASP D C 1
ATOM 1395 O O . ASP A 1 99 ? -77.177 65.387 -25.735 1.00 32.70 99 ASP D O 1
ATOM 1404 N N . GLY A 1 100 ? -77.081 63.464 -26.894 1.00 30.82 100 GLY D N 1
ATOM 1405 C CA . GLY A 1 100 ? -77.701 63.998 -28.093 1.00 25.05 100 GLY D CA 1
ATOM 1406 C C . GLY A 1 100 ? -76.769 64.635 -29.107 1.00 25.20 100 GLY D C 1
ATOM 1407 O O . GLY A 1 100 ? -77.207 65.032 -30.189 1.00 29.20 100 GLY D O 1
ATOM 1411 N N . SER A 1 101 ? -75.493 64.765 -28.784 1.00 27.25 101 SER D N 1
ATOM 1412 C CA . SER A 1 101 ? -74.571 65.402 -29.710 1.00 27.23 101 SER D CA 1
ATOM 1413 C C . SER A 1 101 ? -74.374 64.502 -30.937 1.00 35.48 101 SER D C 1
ATOM 1414 O O . SER A 1 101 ? -74.309 63.281 -30.801 1.00 25.43 101 SER D O 1
ATOM 1422 N N . PRO A 1 102 ? -74.261 65.101 -32.131 1.00 33.21 102 PRO D N 1
ATOM 1423 C CA . PRO A 1 102 ? -74.171 64.307 -33.362 1.00 24.65 102 PRO D CA 1
ATOM 1424 C C . PRO A 1 102 ? -72.756 63.818 -33.624 1.00 35.34 102 PRO D C 1
ATOM 1425 O O . PRO A 1 102 ? -71.801 64.508 -33.332 1.00 33.58 102 PRO D O 1
ATOM 1436 N N . LEU A 1 103 ? -72.634 62.621 -34.174 1.00 31.99 103 LEU D N 1
ATOM 1437 C CA . LEU A 1 103 ? -71.334 62.032 -34.444 1.00 27.88 103 LEU D CA 1
ATOM 1438 C C . LEU A 1 103 ? -71.440 61.349 -35.775 1.00 30.12 103 LEU D C 1
ATOM 1439 O O . LEU A 1 103 ? -72.390 60.596 -36.021 1.00 26.12 103 LEU D O 1
ATOM 1455 N N . MET A 1 104 ? -70.480 61.616 -36.640 1.00 21.53 104 MET D N 1
ATOM 1456 C CA . MET A 1 104 ? -70.414 60.930 -37.900 1.00 32.03 104 MET D CA 1
ATOM 1457 C C . MET A 1 104 ? -69.639 59.612 -37.669 1.00 26.19 104 MET D C 1
ATOM 1458 O O . MET A 1 104 ? -68.578 59.612 -37.062 1.00 26.96 104 MET D O 1
ATOM 1472 N N . ASN A 1 105 ? -70.202 58.511 -38.149 1.00 23.56 105 ASN D N 1
ATOM 1473 C CA . ASN A 1 105 ? -69.679 57.170 -37.880 1.00 22.13 105 ASN D CA 1
ATOM 1474 C C . ASN A 1 105 ? -69.267 56.476 -39.156 1.00 23.56 105 ASN D C 1
ATOM 1475 O O . ASN A 1 105 ? -70.114 56.017 -39.922 1.00 24.49 105 ASN D O 1
ATOM 1486 N N . ARG A 1 106 ? -67.957 56.381 -39.366 1.00 27.45 106 ARG D N 1
ATOM 1487 C CA . ARG A 1 106 ? -67.441 55.585 -40.461 1.00 27.61 106 ARG D CA 1
ATOM 1488 C C . ARG A 1 106 ? -67.343 54.165 -39.947 1.00 27.79 106 ARG D C 1
ATOM 1489 O O . ARG A 1 106 ? -66.513 53.852 -39.102 1.00 24.78 106 ARG D O 1
ATOM 1510 N N . LEU A 1 107 ? -68.243 53.341 -40.456 1.00 25.08 107 LEU D N 1
ATOM 1511 C CA . LEU A 1 107 ? -68.562 52.024 -39.904 1.00 25.37 107 LEU D CA 1
ATOM 1512 C C . LEU A 1 107 ? -68.095 50.910 -40.837 1.00 27.72 107 LEU D C 1
ATOM 1513 O O . LEU A 1 107 ? -68.361 50.934 -42.041 1.00 29.94 107 LEU D O 1
ATOM 1529 N N . ARG A 1 108 ? -67.407 49.931 -40.272 1.00 29.23 108 ARG D N 1
ATOM 1530 C CA . ARG A 1 108 ? -67.034 48.730 -40.994 1.00 32.74 108 ARG D CA 1
ATOM 1531 C C . ARG A 1 108 ? -67.608 47.505 -40.276 1.00 26.80 108 ARG D C 1
ATOM 1532 O O . ARG A 1 108 ? -67.365 47.299 -39.079 1.00 28.24 108 ARG D O 1
ATOM 1553 N N . LEU A 1 109 ? -68.380 46.712 -41.015 1.00 27.21 109 LEU D N 1
ATOM 1554 C CA . LEU A 1 109 ? -68.898 45.451 -40.510 1.00 24.57 109 LEU D CA 1
ATOM 1555 C C . LEU A 1 109 ? -68.208 44.262 -41.166 1.00 36.79 109 LEU D C 1
ATOM 1556 O O . LEU A 1 109 ? -68.049 44.216 -42.392 1.00 34.65 109 LEU D O 1
ATOM 1572 N N . THR A 1 110 ? -67.849 43.288 -40.338 1.00 31.36 110 THR D N 1
ATOM 1573 C CA . THR A 1 110 ? -67.147 42.079 -40.773 1.00 28.93 110 THR D CA 1
ATOM 1574 C C . THR A 1 110 ? -67.783 40.833 -40.181 1.00 33.94 110 THR D C 1
ATOM 1575 O O . THR A 1 110 ? -67.674 40.618 -38.972 1.00 31.55 110 THR D O 1
ATOM 1586 N N . PRO A 1 111 ? -68.428 39.999 -41.018 1.00 33.55 111 PRO D N 1
ATOM 1587 C CA . PRO A 1 111 ? -69.000 38.756 -40.476 1.00 36.04 111 PRO D CA 1
ATOM 1588 C C . PRO A 1 111 ? -67.899 37.793 -40.024 1.00 36.51 111 PRO D C 1
ATOM 1589 O O . PRO A 1 111 ? -66.810 37.812 -40.588 1.00 38.86 111 PRO D O 1
ATOM 1600 N N . ILE A 1 112 ? -68.193 36.995 -39.001 1.00 39.35 112 ILE D N 1
ATOM 1601 C CA . ILE A 1 112 ? -67.243 36.046 -38.414 1.00 33.33 112 ILE D CA 1
ATOM 1602 C C . ILE A 1 112 ? -67.819 34.631 -38.552 1.00 42.42 112 ILE D C 1
ATOM 1603 O O . ILE A 1 112 ? -69.001 34.392 -38.240 1.00 38.10 112 ILE D O 1
ATOM 1619 N N . TYR A 1 113 ? -66.985 33.705 -39.029 1.00 52.65 113 TYR D N 1
ATOM 1620 C CA . TYR A 1 113 ? -67.382 32.302 -39.230 1.00 63.10 113 TYR D CA 1
ATOM 1621 C C . TYR A 1 113 ? -66.915 31.395 -38.091 1.00 73.48 113 TYR D C 1
ATOM 1622 O O . TYR A 1 113 ? -65.748 31.405 -37.714 1.00 71.48 113 TYR D O 1
ATOM 1640 N N . GLY A 1 114 ? -67.840 30.614 -37.544 1.00 78.17 114 GLY D N 1
ATOM 1641 C CA . GLY A 1 114 ? -67.525 29.701 -36.458 1.00 83.37 114 GLY D CA 1
ATOM 1642 C C . GLY A 1 114 ? -66.796 28.452 -36.933 1.00 101.86 114 GLY D C 1
ATOM 1643 O O . GLY A 1 114 ? -65.708 28.133 -36.448 1.00 97.20 114 GLY D O 1
ATOM 1647 N N . ASP A 1 115 ? -67.396 27.745 -37.887 1.00 110.62 115 ASP D N 1
ATOM 1648 C CA . ASP A 1 115 ? -66.817 26.519 -38.429 1.00 117.62 115 ASP D CA 1
ATOM 1649 C C . ASP A 1 115 ? -67.686 25.991 -39.557 1.00 115.01 115 ASP D C 1
ATOM 1650 O O . ASP A 1 115 ? -67.218 25.763 -40.676 1.00 113.74 115 ASP D O 1
ATOM 1659 N N . ASP A 1 116 ? -68.969 25.831 -39.254 1.00 110.38 116 ASP D N 1
ATOM 1660 C CA . ASP A 1 116 ? -69.899 25.128 -40.129 1.00 109.44 116 ASP D CA 1
ATOM 1661 C C . ASP A 1 116 ? -70.291 25.924 -41.369 1.00 99.90 116 ASP D C 1
ATOM 1662 O O . ASP A 1 116 ? -71.367 25.711 -41.936 1.00 95.97 116 ASP D O 1
ATOM 1671 N N . ASP A 1 117 ? -69.409 26.827 -41.794 1.00 94.42 117 ASP D N 1
ATOM 1672 C CA . ASP A 1 117 ? -69.703 27.742 -42.889 1.00 93.26 117 ASP D CA 1
ATOM 1673 C C . ASP A 1 117 ? -70.905 28.629 -42.537 1.00 90.10 117 ASP D C 1
ATOM 1674 O O . ASP A 1 117 ? -71.633 29.090 -43.423 1.00 87.34 117 ASP D O 1
ATOM 1683 N N . THR A 1 118 ? -71.109 28.857 -41.239 1.00 82.68 118 THR D N 1
ATOM 1684 C CA . THR A 1 118 ? -72.148 29.770 -40.770 1.00 72.86 118 THR D CA 1
ATOM 1685 C C . THR A 1 118 ? -71.545 30.978 -40.061 1.00 50.01 118 THR D C 1
ATOM 1686 O O . THR A 1 118 ? -70.452 30.928 -39.466 1.00 46.19 118 THR D O 1
ATOM 1697 N N . ILE A 1 119 ? -72.278 32.073 -40.145 1.00 52.99 119 ILE D N 1
ATOM 1698 C CA . ILE A 1 119 ? -71.893 33.306 -39.490 1.00 43.41 119 ILE D CA 1
ATOM 1699 C C . ILE A 1 119 ? -72.390 33.261 -38.053 1.00 32.07 119 ILE D C 1
ATOM 1700 O O . ILE A 1 119 ? -73.591 33.177 -37.787 1.00 36.09 119 ILE D O 1
ATOM 1716 N N . THR A 1 120 ? -71.453 33.311 -37.124 1.00 27.06 120 THR D N 1
ATOM 1717 C CA . THR A 1 120 ? -71.790 33.248 -35.709 1.00 31.51 120 THR D CA 1
ATOM 1718 C C . THR A 1 120 ? -71.824 34.628 -35.040 1.00 34.42 120 THR D C 1
ATOM 1719 O O . THR A 1 120 ? -72.550 34.815 -34.057 1.00 30.12 120 THR D O 1
ATOM 1730 N N . HIS A 1 121 ? -71.009 35.555 -35.554 1.00 30.76 121 HIS D N 1
ATOM 1731 C CA . HIS A 1 121 ? -70.843 36.905 -34.981 1.00 32.61 121 HIS D CA 1
ATOM 1732 C C . HIS A 1 121 ? -70.622 37.948 -36.080 1.00 40.09 121 HIS D C 1
ATOM 1733 O O . HIS A 1 121 ? -70.162 37.611 -37.171 1.00 28.07 121 HIS D O 1
ATOM 1748 N N . ILE A 1 122 ? -70.920 39.217 -35.787 1.00 28.79 122 ILE D N 1
ATOM 1749 C CA . ILE A 1 122 ? -70.487 40.306 -36.667 1.00 23.82 122 ILE D CA 1
ATOM 1750 C C . ILE A 1 122 ? -69.736 41.298 -35.806 1.00 26.12 122 ILE D C 1
ATOM 1751 O O . ILE A 1 122 ? -70.171 41.658 -34.695 1.00 29.69 122 ILE D O 1
ATOM 1767 N N . ILE A 1 123 ? -68.578 41.692 -36.309 1.00 24.89 123 ILE D N 1
ATOM 1768 C CA . ILE A 1 123 ? -67.720 42.670 -35.674 1.00 25.73 123 ILE D CA 1
ATOM 1769 C C . ILE A 1 123 ? -68.004 44.046 -36.280 1.00 28.62 123 ILE D C 1
ATOM 1770 O O . ILE A 1 123 ? -68.185 44.168 -37.495 1.00 25.80 123 ILE D O 1
ATOM 1786 N N . GLY A 1 124 ? -68.036 45.071 -35.436 1.00 24.55 124 GLY D N 1
ATOM 1787 C CA . GLY A 1 124 ? -68.240 46.429 -35.901 1.00 25.58 124 GLY D CA 1
ATOM 1788 C C . GLY A 1 124 ? -67.064 47.266 -35.497 1.00 27.42 124 GLY D C 1
ATOM 1789 O O . GLY A 1 124 ? -66.633 47.221 -34.341 1.00 29.82 124 GLY D O 1
ATOM 1793 N N . ILE A 1 125 ? -66.530 48.000 -36.467 1.00 24.97 125 ILE D N 1
ATOM 1794 C CA . ILE A 1 125 ? -65.515 48.996 -36.208 1.00 29.94 125 ILE D CA 1
ATOM 1795 C C . ILE A 1 125 ? -66.093 50.366 -36.520 1.00 29.16 125 ILE D C 1
ATOM 1796 O O . ILE A 1 125 ? -66.553 50.619 -37.635 1.00 26.71 125 ILE D O 1
ATOM 1812 N N . GLN A 1 126 ? -66.021 51.244 -35.535 1.00 26.48 126 GLN D N 1
ATOM 1813 C CA . GLN A 1 126 ? -66.529 52.604 -35.642 1.00 25.35 126 GLN D CA 1
ATOM 1814 C C . GLN A 1 126 ? -65.392 53.625 -35.572 1.00 30.04 126 GLN D C 1
ATOM 1815 O O . GLN A 1 126 ? -64.682 53.706 -34.563 1.00 32.54 126 GLN D O 1
ATOM 1829 N N . PHE A 1 127 ? -65.230 54.402 -36.631 1.00 26.66 127 PHE D N 1
ATOM 1830 C CA . PHE A 1 127 ? -64.309 55.534 -36.613 1.00 33.56 127 PHE D CA 1
ATOM 1831 C C . PHE A 1 127 ? -65.149 56.800 -36.506 1.00 34.75 127 PHE D C 1
ATOM 1832 O O . PHE A 1 127 ? -65.834 57.197 -37.469 1.00 32.17 127 PHE D O 1
ATOM 1849 N N . PHE A 1 128 ? -65.145 57.397 -35.319 1.00 33.24 128 PHE D N 1
ATOM 1850 C CA . PHE A 1 128 ? -66.044 58.506 -35.027 1.00 40.73 128 PHE D CA 1
ATOM 1851 C C . PHE A 1 128 ? -65.415 59.834 -35.448 1.00 60.40 128 PHE D C 1
ATOM 1852 O O . PHE A 1 128 ? -64.238 60.089 -35.192 1.00 57.88 128 PHE D O 1
ATOM 1869 N N . ILE A 1 129 ? -66.221 60.663 -36.106 1.00 55.36 129 ILE D N 1
ATOM 1870 C CA . ILE A 1 129 ? -65.785 61.957 -36.615 1.00 54.09 129 ILE D CA 1
ATOM 1871 C C . ILE A 1 129 ? -66.702 63.056 -36.089 1.00 57.98 129 ILE D C 1
ATOM 1872 O O . ILE A 1 129 ? -67.931 62.980 -36.235 1.00 47.70 129 ILE D O 1
ATOM 1888 N N . GLU A 1 130 ? -66.110 64.067 -35.460 1.00 69.12 130 GLU D N 1
ATOM 1889 C CA . GLU A 1 130 ? -66.880 65.200 -34.962 1.00 73.86 130 GLU D CA 1
ATOM 1890 C C . GLU A 1 130 ? -67.534 65.904 -36.146 1.00 69.91 130 GLU D C 1
ATOM 1891 O O . GLU A 1 130 ? -66.995 65.908 -37.259 1.00 65.90 130 GLU D O 1
ATOM 1903 N N . THR A 1 131 ? -68.710 66.471 -35.913 1.00 69.63 131 THR D N 1
ATOM 1904 C CA . THR A 1 131 ? -69.399 67.224 -36.952 1.00 66.97 131 THR D CA 1
ATOM 1905 C C . THR A 1 131 ? -69.785 68.578 -36.420 1.00 67.45 131 THR D C 1
ATOM 1906 O O . THR A 1 131 ? -70.193 68.714 -35.265 1.00 63.54 131 THR D O 1
ATOM 1917 N N . ASP A 1 132 ? -69.648 69.569 -37.286 1.00 88.37 132 ASP D N 1
ATOM 1918 C CA . ASP A 1 132 ? -70.090 70.921 -37.014 1.00 86.21 132 ASP D CA 1
ATOM 1919 C C . ASP A 1 132 ? -71.485 71.117 -37.589 1.00 78.97 132 ASP D C 1
ATOM 1920 O O . ASP A 1 132 ? -71.640 71.745 -38.640 1.00 93.58 132 ASP D O 1
ATOM 1925 N N . ILE A 1 133 ? -72.500 70.559 -36.938 1.00 59.08 133 ILE D N 1
ATOM 1926 C CA . ILE A 1 133 ? -73.863 70.878 -37.350 1.00 59.03 133 ILE D CA 1
ATOM 1927 C C . ILE A 1 133 ? -74.716 71.315 -36.161 1.00 63.66 133 ILE D C 1
ATOM 1928 O O . ILE A 1 133 ? -74.457 70.936 -35.015 1.00 59.44 133 ILE D O 1
ATOM 1933 N N . ASP A 1 134 ? -75.737 72.113 -36.464 1.00 57.47 134 ASP D N 1
ATOM 1934 C CA . ASP A 1 134 ? -76.617 72.719 -35.473 1.00 66.44 134 ASP D CA 1
ATOM 1935 C C . ASP A 1 134 ? -77.998 72.069 -35.534 1.00 64.37 134 ASP D C 1
ATOM 1936 O O . ASP A 1 134 ? -78.723 72.257 -36.510 1.00 67.47 134 ASP D O 1
ATOM 1941 N N . LEU A 1 135 ? -78.373 71.316 -34.502 1.00 65.66 135 LEU D N 1
ATOM 1942 C CA . LEU A 1 135 ? -79.623 70.545 -34.549 1.00 63.37 135 LEU D CA 1
ATOM 1943 C C . LEU A 1 135 ? -80.783 71.173 -33.771 1.00 55.79 135 LEU D C 1
ATOM 1944 O O . LEU A 1 135 ? -80.715 71.362 -32.559 1.00 67.06 135 LEU D O 1
ATOM 1949 N N . THR B 1 14 ? -29.343 -15.295 -14.309 1.00 40.51 14 THR A N 1
ATOM 1950 C CA . THR B 1 14 ? -30.264 -16.275 -13.701 1.00 51.66 14 THR A CA 1
ATOM 1951 C C . THR B 1 14 ? -30.736 -15.839 -12.312 1.00 27.25 14 THR A C 1
ATOM 1952 O O . THR B 1 14 ? -29.930 -15.405 -11.491 1.00 31.33 14 THR A O 1
ATOM 1956 N N . ALA B 1 15 ? -32.036 -15.949 -12.050 1.00 29.50 15 ALA A N 1
ATOM 1957 C CA . ALA B 1 15 ? -32.570 -15.542 -10.758 1.00 22.30 15 ALA A CA 1
ATOM 1958 C C . ALA B 1 15 ? -31.868 -16.269 -9.617 1.00 20.74 15 ALA A C 1
ATOM 1959 O O . ALA B 1 15 ? -31.506 -17.433 -9.738 1.00 19.84 15 ALA A O 1
ATOM 1961 N N . PRO B 1 16 ? -31.673 -15.569 -8.498 1.00 22.65 16 PRO A N 1
ATOM 1962 C CA . PRO B 1 16 ? -31.052 -16.125 -7.308 1.00 21.57 16 PRO A CA 1
ATOM 1963 C C . PRO B 1 16 ? -32.019 -16.961 -6.449 1.00 25.31 16 PRO A C 1
ATOM 1964 O O . PRO B 1 16 ? -31.637 -17.452 -5.402 1.00 25.67 16 PRO A O 1
ATOM 1975 N N . CYS B 1 17 ? -33.248 -17.134 -6.916 1.00 20.51 17 CYS A N 1
ATOM 1976 C CA . CYS B 1 17 ? -34.302 -17.683 -6.089 1.00 19.09 17 CYS A CA 1
ATOM 1977 C C . CYS B 1 17 ? -35.396 -18.236 -6.967 1.00 19.11 17 CYS A C 1
ATOM 1978 O O . CYS B 1 17 ? -35.518 -17.859 -8.141 1.00 18.34 17 CYS A O 1
ATOM 1986 N N . GLY B 1 18 ? -36.178 -19.153 -6.413 1.00 19.58 18 GLY A N 1
ATOM 1987 C CA . GLY B 1 18 ? -37.443 -19.531 -7.016 1.00 17.21 18 GLY A CA 1
ATOM 1988 C C . GLY B 1 18 ? -38.467 -18.414 -6.816 1.00 17.52 18 GLY A C 1
ATOM 1989 O O . GLY B 1 18 ? -38.421 -17.698 -5.803 1.00 18.44 18 GLY A O 1
ATOM 1993 N N . PHE B 1 19 ? -39.367 -18.267 -7.790 1.00 16.03 19 PHE A N 1
ATOM 1994 C CA . PHE B 1 19 ? -40.525 -17.380 -7.694 1.00 19.21 19 PHE A CA 1
ATOM 1995 C C . PHE B 1 19 ? -41.753 -18.198 -7.988 1.00 17.43 19 PHE A C 1
ATOM 1996 O O . PHE B 1 19 ? -41.774 -18.957 -8.956 1.00 18.48 19 PHE A O 1
ATOM 2013 N N . ILE B 1 20 ? -42.773 -18.002 -7.169 1.00 17.02 20 ILE A N 1
ATOM 2014 C CA . ILE B 1 20 ? -44.078 -18.633 -7.339 1.00 15.69 20 ILE A CA 1
ATOM 2015 C C . ILE B 1 20 ? -45.176 -17.597 -7.208 1.00 15.89 20 ILE A C 1
ATOM 2016 O O . ILE B 1 20 ? -45.109 -16.757 -6.343 1.00 17.03 20 ILE A O 1
ATOM 2023 N N . VAL B 1 21 ? -46.163 -17.652 -8.097 1.00 16.99 21 VAL A N 1
ATOM 2024 C CA . VAL B 1 21 ? -47.352 -16.822 -7.983 1.00 19.97 21 VAL A CA 1
ATOM 2025 C C . VAL B 1 21 ? -48.551 -17.739 -7.819 1.00 16.43 21 VAL A C 1
ATOM 2026 O O . VAL B 1 21 ? -48.740 -18.683 -8.594 1.00 19.17 21 VAL A O 1
ATOM 2039 N N . THR B 1 22 ? -49.326 -17.496 -6.775 1.00 16.05 22 THR A N 1
ATOM 2040 C CA . THR B 1 22 ? -50.594 -18.206 -6.584 1.00 18.55 22 THR A CA 1
ATOM 2041 C C . THR B 1 22 ? -51.784 -17.265 -6.744 1.00 23.90 22 THR A C 1
ATOM 2042 O O . THR B 1 22 ? -51.662 -16.067 -6.548 1.00 18.89 22 THR A O 1
ATOM 2053 N N . ASP B 1 23 ? -52.944 -17.838 -7.065 1.00 25.07 23 ASP A N 1
ATOM 2054 C CA . ASP B 1 23 ? -54.197 -17.087 -7.192 1.00 21.34 23 ASP A CA 1
ATOM 2055 C C . ASP B 1 23 ? -54.904 -17.115 -5.850 1.00 22.79 23 ASP A C 1
ATOM 2056 O O . ASP B 1 23 ? -55.387 -18.157 -5.408 1.00 30.58 23 ASP A O 1
ATOM 2065 N N . ALA B 1 24 ? -54.946 -15.967 -5.192 1.00 25.03 24 ALA A N 1
ATOM 2066 C CA . ALA B 1 24 ? -55.440 -15.891 -3.828 1.00 22.48 24 ALA A CA 1
ATOM 2067 C C . ALA B 1 24 ? -56.976 -15.865 -3.775 1.00 27.22 24 ALA A C 1
ATOM 2068 O O . ALA B 1 24 ? -57.533 -15.915 -2.698 1.00 27.00 24 ALA A O 1
ATOM 2075 N N . VAL B 1 25 ? -57.627 -15.759 -4.932 1.00 29.16 25 VAL A N 1
ATOM 2076 C CA . VAL B 1 25 ? -59.087 -15.705 -4.988 1.00 37.79 25 VAL A CA 1
ATOM 2077 C C . VAL B 1 25 ? -59.651 -17.110 -5.092 1.00 40.42 25 VAL A C 1
ATOM 2078 O O . VAL B 1 25 ? -60.653 -17.426 -4.477 1.00 40.07 25 VAL A O 1
ATOM 2091 N N . GLU B 1 26 ? -58.994 -17.957 -5.870 1.00 41.44 26 GLU A N 1
ATOM 2092 C CA . GLU B 1 26 ? -59.395 -19.353 -5.955 1.00 35.47 26 GLU A CA 1
ATOM 2093 C C . GLU B 1 26 ? -59.144 -20.062 -4.636 1.00 31.69 26 GLU A C 1
ATOM 2094 O O . GLU B 1 26 ? -58.331 -19.621 -3.834 1.00 42.29 26 GLU A O 1
ATOM 2106 N N . PRO B 1 27 ? -59.875 -21.158 -4.384 1.00 39.70 27 PRO A N 1
ATOM 2107 C CA . PRO B 1 27 ? -59.633 -21.877 -3.133 1.00 38.81 27 PRO A CA 1
ATOM 2108 C C . PRO B 1 27 ? -58.216 -22.491 -3.080 1.00 21.95 27 PRO A C 1
ATOM 2109 O O . PRO B 1 27 ? -57.704 -22.951 -4.087 1.00 29.89 27 PRO A O 1
ATOM 2120 N N . ASP B 1 28 ? -57.613 -22.445 -1.908 1.00 21.60 28 ASP A N 1
ATOM 2121 C CA . ASP B 1 28 ? -56.369 -23.131 -1.621 1.00 33.43 28 ASP A CA 1
ATOM 2122 C C . ASP B 1 28 ? -55.172 -22.713 -2.503 1.00 25.26 28 ASP A C 1
ATOM 2123 O O . ASP B 1 28 ? -54.318 -23.551 -2.822 1.00 22.73 28 ASP A O 1
ATOM 2132 N N . GLN B 1 29 ? -55.104 -21.430 -2.870 1.00 21.30 29 GLN A N 1
ATOM 2133 C CA . GLN B 1 29 ? -53.895 -20.818 -3.474 1.00 24.51 29 GLN A CA 1
ATOM 2134 C C . GLN B 1 29 ? -53.231 -21.665 -4.565 1.00 22.12 29 GLN A C 1
ATOM 2135 O O . GLN B 1 29 ? -52.077 -22.084 -4.414 1.00 24.25 29 GLN A O 1
ATOM 2149 N N . PRO B 1 30 ? -53.966 -21.951 -5.648 1.00 27.69 30 PRO A N 1
ATOM 2150 C CA . PRO B 1 30 ? -53.360 -22.743 -6.716 1.00 21.23 30 PRO A CA 1
ATOM 2151 C C . PRO B 1 30 ? -52.251 -21.935 -7.378 1.00 25.66 30 PRO A C 1
ATOM 2152 O O . PRO B 1 30 ? -52.376 -20.713 -7.513 1.00 21.98 30 PRO A O 1
ATOM 2163 N N . ILE B 1 31 ? -51.172 -22.620 -7.731 1.00 23.46 31 ILE A N 1
ATOM 2164 C CA . ILE B 1 31 ? -50.077 -22.039 -8.476 1.00 23.02 31 ILE A CA 1
ATOM 2165 C C . ILE B 1 31 ? -50.550 -21.597 -9.844 1.00 25.30 31 ILE A C 1
ATOM 2166 O O . ILE B 1 31 ? -51.146 -22.398 -10.555 1.00 19.07 31 ILE A O 1
ATOM 2182 N N . ILE B 1 32 ? -50.274 -20.344 -10.225 1.00 19.20 32 ILE A N 1
ATOM 2183 C CA . ILE B 1 32 ? -50.547 -19.914 -11.587 1.00 19.14 32 ILE A CA 1
ATOM 2184 C C . ILE B 1 32 ? -49.241 -19.659 -12.316 1.00 18.38 32 ILE A C 1
ATOM 2185 O O . ILE B 1 32 ? -49.216 -19.592 -13.532 1.00 18.44 32 ILE A O 1
ATOM 2201 N N . TYR B 1 33 ? -48.137 -19.537 -11.582 1.00 23.57 33 TYR A N 1
ATOM 2202 C CA . TYR B 1 33 ? -46.835 -19.346 -12.244 1.00 19.58 33 TYR A CA 1
ATOM 2203 C C . TYR B 1 33 ? -45.671 -19.794 -11.376 1.00 21.82 33 TYR A C 1
ATOM 2204 O O . TYR B 1 33 ? -45.665 -19.553 -10.159 1.00 16.79 33 TYR A O 1
ATOM 2222 N N . VAL B 1 34 ? -44.678 -20.434 -11.999 1.00 17.87 34 VAL A N 1
ATOM 2223 C CA . VAL B 1 34 ? -43.379 -20.665 -11.338 1.00 19.16 34 VAL A CA 1
ATOM 2224 C C . VAL B 1 34 ? -42.289 -20.248 -12.303 1.00 21.46 34 VAL A C 1
ATOM 2225 O O . VAL B 1 34 ? -42.467 -20.363 -13.504 1.00 18.61 34 VAL A O 1
ATOM 2238 N N . ASN B 1 35 ? -41.174 -19.742 -11.787 1.00 19.15 35 ASN A N 1
ATOM 2239 C CA . ASN B 1 35 ? -40.046 -19.415 -12.647 1.00 20.53 35 ASN A CA 1
ATOM 2240 C C . ASN B 1 35 ? -39.156 -20.630 -12.937 1.00 22.16 35 ASN A C 1
ATOM 2241 O O . ASN B 1 35 ? -39.370 -21.754 -12.432 1.00 17.82 35 ASN A O 1
ATOM 2252 N N . THR B 1 36 ? -38.199 -20.430 -13.822 1.00 19.22 36 THR A N 1
ATOM 2253 C CA . THR B 1 36 ? -37.343 -21.531 -14.266 1.00 23.41 36 THR A CA 1
ATOM 2254 C C . THR B 1 36 ? -36.420 -22.027 -13.175 1.00 23.27 36 THR A C 1
ATOM 2255 O O . THR B 1 36 ? -36.083 -23.200 -13.177 1.00 21.02 36 THR A O 1
ATOM 2266 N N . VAL B 1 37 ? -36.014 -21.164 -12.233 1.00 20.39 37 VAL A N 1
ATOM 2267 C CA . VAL B 1 37 ? -35.200 -21.636 -11.118 1.00 18.82 37 VAL A CA 1
ATOM 2268 C C . VAL B 1 37 ? -35.984 -22.628 -10.246 1.00 19.83 37 VAL A C 1
ATOM 2269 O O . VAL B 1 37 ? -35.455 -23.658 -9.844 1.00 22.18 37 VAL A O 1
ATOM 2282 N N . PHE B 1 38 ? -37.252 -22.333 -9.974 1.00 18.75 38 PHE A N 1
ATOM 2283 C CA . PHE B 1 38 ? -38.120 -23.299 -9.315 1.00 20.08 38 PHE A CA 1
ATOM 2284 C C . PHE B 1 38 ? -38.060 -24.661 -10.035 1.00 24.09 38 PHE A C 1
ATOM 2285 O O . PHE B 1 38 ? -37.883 -25.712 -9.411 1.00 20.92 38 PHE A O 1
ATOM 2302 N N . GLU B 1 39 ? -38.228 -24.629 -11.345 1.00 20.19 39 GLU A N 1
ATOM 2303 C CA . GLU B 1 39 ? -38.224 -25.855 -12.119 1.00 20.59 39 GLU A CA 1
ATOM 2304 C C . GLU B 1 39 ? -36.882 -26.599 -12.048 1.00 20.77 39 GLU A C 1
ATOM 2305 O O . GLU B 1 39 ? -36.846 -27.796 -11.787 1.00 20.68 39 GLU A O 1
ATOM 2317 N N . MET B 1 40 ? -35.799 -25.874 -12.278 1.00 20.56 40 MET A N 1
ATOM 2318 C CA . MET B 1 40 ? -34.456 -26.437 -12.321 1.00 25.13 40 MET A CA 1
ATOM 2319 C C . MET B 1 40 ? -34.080 -27.031 -10.971 1.00 29.57 40 MET A C 1
ATOM 2320 O O . MET B 1 40 ? -33.542 -28.136 -10.915 1.00 26.60 40 MET A O 1
ATOM 2334 N N . VAL B 1 41 ? -34.360 -26.300 -9.886 1.00 22.90 41 VAL A N 1
ATOM 2335 C CA . VAL B 1 41 ? -33.925 -26.742 -8.568 1.00 21.75 41 VAL A CA 1
ATOM 2336 C C . VAL B 1 41 ? -34.819 -27.872 -8.057 1.00 27.65 41 VAL A C 1
ATOM 2337 O O . VAL B 1 41 ? -34.305 -28.861 -7.551 1.00 24.03 41 VAL A O 1
ATOM 2350 N N . THR B 1 42 ? -36.142 -27.745 -8.196 1.00 24.17 42 THR A N 1
ATOM 2351 C CA . THR B 1 42 ? -37.042 -28.760 -7.618 1.00 23.84 42 THR A CA 1
ATOM 2352 C C . THR B 1 42 ? -37.205 -29.992 -8.519 1.00 27.45 42 THR A C 1
ATOM 2353 O O . THR B 1 42 ? -37.655 -31.044 -8.065 1.00 25.00 42 THR A O 1
ATOM 2364 N N . GLY B 1 43 ? -36.891 -29.837 -9.801 1.00 24.93 43 GLY A N 1
ATOM 2365 C CA . GLY B 1 43 ? -37.072 -30.894 -10.778 1.00 18.71 43 GLY A CA 1
ATOM 2366 C C . GLY B 1 43 ? -38.488 -31.069 -11.279 1.00 25.75 43 GLY A C 1
ATOM 2367 O O . GLY B 1 43 ? -38.728 -31.908 -12.139 1.00 28.30 43 GLY A O 1
ATOM 2371 N N . TYR B 1 44 ? -39.436 -30.304 -10.743 1.00 20.51 44 TYR A N 1
ATOM 2372 C CA . TYR B 1 44 ? -40.786 -30.289 -11.290 1.00 18.78 44 TYR A CA 1
ATOM 2373 C C . TYR B 1 44 ? -40.821 -29.321 -12.463 1.00 23.79 44 TYR A C 1
ATOM 2374 O O . TYR B 1 44 ? -40.018 -28.401 -12.537 1.00 33.94 44 TYR A O 1
ATOM 2392 N N . ARG B 1 45 ? -41.729 -29.551 -13.393 1.00 24.93 45 ARG A N 1
ATOM 2393 C CA . ARG B 1 45 ? -41.878 -28.665 -14.525 1.00 24.69 45 ARG A CA 1
ATOM 2394 C C . ARG B 1 45 ? -43.150 -27.908 -14.304 1.00 24.86 45 ARG A C 1
ATOM 2395 O O . ARG B 1 45 ? -44.084 -28.407 -13.648 1.00 25.08 45 ARG A O 1
ATOM 2416 N N . ALA B 1 46 ? -43.168 -26.686 -14.828 1.00 21.04 46 ALA A N 1
ATOM 2417 C CA . ALA B 1 46 ? -44.287 -25.783 -14.613 1.00 21.84 46 ALA A CA 1
ATOM 2418 C C . ALA B 1 46 ? -45.623 -26.434 -14.961 1.00 26.04 46 ALA A C 1
ATOM 2419 O O . ALA B 1 46 ? -46.601 -26.302 -14.218 1.00 22.46 46 ALA A O 1
ATOM 2426 N N . GLU B 1 47 ? -45.675 -27.148 -16.082 1.00 26.03 47 GLU A N 1
ATOM 2427 C CA . GLU B 1 47 ? -46.942 -27.726 -16.514 1.00 28.86 47 GLU A CA 1
ATOM 2428 C C . GLU B 1 47 ? -47.459 -28.761 -15.524 1.00 23.82 47 GLU A C 1
ATOM 2429 O O . GLU B 1 47 ? -48.665 -28.927 -15.404 1.00 32.01 47 GLU A O 1
ATOM 2441 N N . GLU B 1 48 ? -46.547 -29.394 -14.784 1.00 26.51 48 GLU A N 1
ATOM 2442 C CA . GLU B 1 48 ? -46.897 -30.376 -13.754 1.00 32.74 48 GLU A CA 1
ATOM 2443 C C . GLU B 1 48 ? -47.509 -29.745 -12.524 1.00 33.22 48 GLU A C 1
ATOM 2444 O O . GLU B 1 48 ? -48.265 -30.398 -11.818 1.00 37.55 48 GLU A O 1
ATOM 2456 N N . VAL B 1 49 ? -47.099 -28.515 -12.207 1.00 23.65 49 VAL A N 1
ATOM 2457 C CA . VAL B 1 49 ? -47.388 -27.959 -10.888 1.00 19.07 49 VAL A CA 1
ATOM 2458 C C . VAL B 1 49 ? -48.521 -26.964 -10.947 1.00 23.84 49 VAL A C 1
ATOM 2459 O O . VAL B 1 49 ? -49.129 -26.623 -9.924 1.00 23.47 49 VAL A O 1
ATOM 2472 N N . LEU B 1 50 ? -48.818 -26.501 -12.152 1.00 27.36 50 LEU A N 1
ATOM 2473 C CA . LEU B 1 50 ? -49.898 -25.545 -12.349 1.00 25.72 50 LEU A CA 1
ATOM 2474 C C . LEU B 1 50 ? -51.201 -26.013 -11.736 1.00 28.18 50 LEU A C 1
ATOM 2475 O O . LEU B 1 50 ? -51.627 -27.137 -11.952 1.00 24.84 50 LEU A O 1
ATOM 2491 N N . GLY B 1 51 ? -51.852 -25.129 -11.005 1.00 23.20 51 GLY A N 1
ATOM 2492 C CA . GLY B 1 51 ? -53.129 -25.440 -10.416 1.00 22.58 51 GLY A CA 1
ATOM 2493 C C . GLY B 1 51 ? -53.044 -26.215 -9.119 1.00 28.04 51 GLY A C 1
ATOM 2494 O O . GLY B 1 51 ? -54.073 -26.451 -8.497 1.00 26.67 51 GLY A O 1
ATOM 2498 N N . ARG B 1 52 ? -51.843 -26.602 -8.693 1.00 23.52 52 ARG A N 1
ATOM 2499 C CA . ARG B 1 52 ? -51.679 -27.287 -7.404 1.00 21.32 52 ARG A CA 1
ATOM 2500 C C . ARG B 1 52 ? -51.322 -26.299 -6.297 1.00 24.86 52 ARG A C 1
ATOM 2501 O O . ARG B 1 52 ? -50.843 -25.209 -6.561 1.00 21.91 52 ARG A O 1
ATOM 2522 N N . ASN B 1 53 ? -51.608 -26.686 -5.059 1.00 22.28 53 ASN A N 1
ATOM 2523 C CA . ASN B 1 53 ? -51.061 -26.038 -3.902 1.00 22.50 53 ASN A CA 1
ATOM 2524 C C . ASN B 1 53 ? -49.604 -26.440 -3.740 1.00 22.63 53 ASN A C 1
ATOM 2525 O O . ASN B 1 53 ? -49.250 -27.599 -3.974 1.00 23.90 53 ASN A O 1
ATOM 2536 N N . CYS B 1 54 ? -48.761 -25.501 -3.327 1.00 19.54 54 CYS A N 1
ATOM 2537 C CA . CYS B 1 54 ? -47.327 -25.779 -3.138 1.00 17.69 54 CYS A CA 1
ATOM 2538 C C . CYS B 1 54 ? -46.982 -26.868 -2.116 1.00 22.67 54 CYS A C 1
ATOM 2539 O O . CYS B 1 54 ? -45.829 -27.284 -2.036 1.00 19.07 54 CYS A O 1
ATOM 2547 N N . ARG B 1 55 ? -47.953 -27.332 -1.332 1.00 21.97 55 ARG A N 1
ATOM 2548 C CA . ARG B 1 55 ? -47.621 -28.221 -0.216 1.00 21.72 55 ARG A CA 1
ATOM 2549 C C . ARG B 1 55 ? -47.067 -29.559 -0.684 1.00 18.26 55 ARG A C 1
ATOM 2550 O O . ARG B 1 55 ? -46.485 -30.290 0.125 1.00 20.46 55 ARG A O 1
ATOM 2571 N N . PHE B 1 56 ? -47.217 -29.881 -1.969 1.00 19.69 56 PHE A N 1
ATOM 2572 C CA . PHE B 1 56 ? -46.642 -31.114 -2.482 1.00 20.91 56 PHE A CA 1
ATOM 2573 C C . PHE B 1 56 ? -45.109 -31.128 -2.311 1.00 21.55 56 PHE A C 1
ATOM 2574 O O . PHE B 1 56 ? -44.514 -32.197 -2.194 1.00 23.42 56 PHE A O 1
ATOM 2591 N N . LEU B 1 57 ? -44.481 -29.958 -2.218 1.00 15.91 57 LEU A N 1
ATOM 2592 C CA . LEU B 1 57 ? -43.026 -29.889 -1.985 1.00 16.19 57 LEU A CA 1
ATOM 2593 C C . LEU B 1 57 ? -42.610 -30.460 -0.631 1.00 18.65 57 LEU A C 1
ATOM 2594 O O . LEU B 1 57 ? -41.419 -30.747 -0.399 1.00 19.69 57 LEU A O 1
ATOM 2610 N N . GLN B 1 58 ? -43.581 -30.587 0.266 1.00 23.40 58 GLN A N 1
ATOM 2611 C CA . GLN B 1 58 ? -43.323 -31.090 1.621 1.00 20.86 58 GLN A CA 1
ATOM 2612 C C . GLN B 1 58 ? -43.392 -32.625 1.678 1.00 25.86 58 GLN A C 1
ATOM 2613 O O . GLN B 1 58 ? -43.124 -33.228 2.725 1.00 21.74 58 GLN A O 1
ATOM 2627 N N . CYS B 1 59 ? -43.793 -33.232 0.559 1.00 21.83 59 CYS A N 1
ATOM 2628 C CA . CYS B 1 59 ? -43.847 -34.682 0.399 1.00 24.72 59 CYS A CA 1
ATOM 2629 C C . CYS B 1 59 ? -42.640 -35.128 -0.393 1.00 32.60 59 CYS A C 1
ATOM 2630 O O . CYS B 1 59 ? -42.242 -34.460 -1.354 1.00 24.98 59 CYS A O 1
ATOM 2638 N N . ARG B 1 60 ? -42.080 -36.269 -0.011 1.00 22.74 60 ARG A N 1
ATOM 2639 C CA . ARG B 1 60 ? -40.783 -36.677 -0.527 1.00 25.85 60 ARG A CA 1
ATOM 2640 C C . ARG B 1 60 ? -40.973 -37.352 -1.870 1.00 36.30 60 ARG A C 1
ATOM 2641 O O . ARG B 1 60 ? -41.098 -38.571 -1.940 1.00 33.75 60 ARG A O 1
ATOM 2662 N N . GLY B 1 61 ? -41.013 -36.536 -2.928 1.00 39.37 61 GLY A N 1
ATOM 2663 C CA . GLY B 1 61 ? -41.292 -37.019 -4.265 1.00 36.44 61 GLY A CA 1
ATOM 2664 C C . GLY B 1 61 ? -42.779 -37.093 -4.582 1.00 39.06 61 GLY A C 1
ATOM 2665 O O . GLY B 1 61 ? -43.625 -36.981 -3.687 1.00 34.21 61 GLY A O 1
ATOM 2669 N N . PRO B 1 62 ? -43.112 -37.304 -5.864 1.00 38.39 62 PRO A N 1
ATOM 2670 C CA . PRO B 1 62 ? -44.520 -37.226 -6.271 1.00 43.80 62 PRO A CA 1
ATOM 2671 C C . PRO B 1 62 ? -45.352 -38.477 -5.906 1.00 50.26 62 PRO A C 1
ATOM 2672 O O . PRO B 1 62 ? -46.562 -38.517 -6.160 1.00 44.70 62 PRO A O 1
ATOM 2683 N N . PHE B 1 63 ? -44.715 -39.477 -5.307 1.00 46.11 63 PHE A N 1
ATOM 2684 C CA . PHE B 1 63 ? -45.423 -40.692 -4.923 1.00 55.69 63 PHE A CA 1
ATOM 2685 C C . PHE B 1 63 ? -45.715 -40.741 -3.414 1.00 58.90 63 PHE A C 1
ATOM 2686 O O . PHE B 1 63 ? -46.632 -41.438 -2.978 1.00 57.22 63 PHE A O 1
ATOM 2703 N N . ALA B 1 64 ? -44.961 -39.980 -2.627 1.00 39.24 64 ALA A N 1
ATOM 2704 C CA . ALA B 1 64 ? -45.228 -39.857 -1.187 1.00 41.51 64 ALA A CA 1
ATOM 2705 C C . ALA B 1 64 ? -46.581 -39.180 -0.949 1.00 37.57 64 ALA A C 1
ATOM 2706 O O . ALA B 1 64 ? -46.823 -38.075 -1.446 1.00 49.08 64 ALA A O 1
ATOM 2713 N N . LYS B 1 65 ? -47.456 -39.830 -0.185 1.00 40.43 65 LYS A N 1
ATOM 2714 C CA . LYS B 1 65 ? -48.816 -39.316 0.035 1.00 48.70 65 LYS A CA 1
ATOM 2715 C C . LYS B 1 65 ? -48.965 -38.407 1.282 1.00 35.78 65 LYS A C 1
ATOM 2716 O O . LYS B 1 65 ? -49.974 -37.734 1.438 1.00 29.65 65 LYS A O 1
ATOM 2735 N N . ARG B 1 66 ? -47.964 -38.376 2.153 1.00 36.78 66 ARG A N 1
ATOM 2736 C CA . ARG B 1 66 ? -48.014 -37.542 3.360 1.00 38.16 66 ARG A CA 1
ATOM 2737 C C . ARG B 1 66 ? -46.814 -36.609 3.436 1.00 23.78 66 ARG A C 1
ATOM 2738 O O . ARG B 1 66 ? -45.740 -36.934 2.927 1.00 29.64 66 ARG A O 1
ATOM 2759 N N . ARG B 1 67 ? -46.988 -35.508 4.166 1.00 21.68 67 ARG A N 1
ATOM 2760 C CA . ARG B 1 67 ? -45.908 -34.638 4.555 1.00 23.52 67 ARG A CA 1
ATOM 2761 C C . ARG B 1 67 ? -44.838 -35.440 5.278 1.00 31.72 67 ARG A C 1
ATOM 2762 O O . ARG B 1 67 ? -45.139 -36.280 6.103 1.00 29.31 67 ARG A O 1
ATOM 2783 N N . HIS B 1 68 ? -43.584 -35.183 4.943 1.00 27.36 68 HIS A N 1
ATOM 2784 C CA . HIS B 1 68 ? -42.477 -35.871 5.571 1.00 25.50 68 HIS A CA 1
ATOM 2785 C C . HIS B 1 68 ? -42.350 -35.408 7.039 1.00 24.07 68 HIS A C 1
ATOM 2786 O O . HIS B 1 68 ? -42.504 -34.224 7.328 1.00 25.11 68 HIS A O 1
ATOM 2801 N N . PRO B 1 69 ? -42.037 -36.331 7.970 1.00 26.20 69 PRO A N 1
ATOM 2802 C CA . PRO B 1 69 ? -41.951 -35.931 9.389 1.00 27.79 69 PRO A CA 1
ATOM 2803 C C . PRO B 1 69 ? -40.885 -34.886 9.737 1.00 25.17 69 PRO A C 1
ATOM 2804 O O . PRO B 1 69 ? -40.969 -34.267 10.797 1.00 31.49 69 PRO A O 1
ATOM 2815 N N . LEU B 1 70 ? -39.894 -34.685 8.876 1.00 19.62 70 LEU A N 1
ATOM 2816 C CA . LEU B 1 70 ? -38.854 -33.701 9.151 1.00 19.66 70 LEU A CA 1
ATOM 2817 C C . LEU B 1 70 ? -39.216 -32.316 8.630 1.00 24.94 70 LEU A C 1
ATOM 2818 O O . LEU B 1 70 ? -38.425 -31.379 8.785 1.00 23.51 70 LEU A O 1
ATOM 2834 N N . VAL B 1 71 ? -40.413 -32.177 8.053 1.00 23.04 71 VAL A N 1
ATOM 2835 C CA . VAL B 1 71 ? -40.919 -30.848 7.687 1.00 23.70 71 VAL A CA 1
ATOM 2836 C C . VAL B 1 71 ? -41.514 -30.218 8.921 1.00 23.84 71 VAL A C 1
ATOM 2837 O O . VAL B 1 71 ? -42.497 -30.714 9.451 1.00 26.32 71 VAL A O 1
ATOM 2850 N N . ASP B 1 72 ? -40.923 -29.110 9.359 1.00 26.86 72 ASP A N 1
ATOM 2851 C CA . ASP B 1 72 ? -41.306 -28.481 10.607 1.00 22.81 72 ASP A CA 1
ATOM 2852 C C . ASP B 1 72 ? -42.764 -28.021 10.611 1.00 30.39 72 ASP A C 1
ATOM 2853 O O . ASP B 1 72 ? -43.078 -26.975 10.063 1.00 22.81 72 ASP A O 1
ATOM 2862 N N . SER B 1 73 ? -43.651 -28.760 11.272 1.00 29.45 73 SER A N 1
ATOM 2863 C CA . SER B 1 73 ? -45.081 -28.395 11.223 1.00 34.20 73 SER A CA 1
ATOM 2864 C C . SER B 1 73 ? -45.415 -27.081 11.921 1.00 28.00 73 SER A C 1
ATOM 2865 O O . SER B 1 73 ? -46.510 -26.555 11.695 1.00 30.72 73 SER A O 1
ATOM 2873 N N . MET B 1 74 ? -44.509 -26.558 12.755 1.00 29.84 74 MET A N 1
ATOM 2874 C CA . MET B 1 74 ? -44.740 -25.284 13.429 1.00 31.52 74 MET A CA 1
ATOM 2875 C C . MET B 1 74 ? -44.619 -24.212 12.354 1.00 35.57 74 MET A C 1
ATOM 2876 O O . MET B 1 74 ? -45.418 -23.276 12.295 1.00 35.87 74 MET A O 1
ATOM 2890 N N . VAL B 1 75 ? -43.603 -24.357 11.509 1.00 30.23 75 VAL A N 1
ATOM 2891 C CA . VAL B 1 75 ? -43.396 -23.420 10.408 1.00 30.32 75 VAL A CA 1
ATOM 2892 C C . VAL B 1 75 ? -44.559 -23.529 9.414 1.00 20.56 75 VAL A C 1
ATOM 2893 O O . VAL B 1 75 ? -45.086 -22.501 8.979 1.00 22.75 75 VAL A O 1
ATOM 2906 N N . VAL B 1 76 ? -44.992 -24.743 9.090 1.00 21.74 76 VAL A N 1
ATOM 2907 C CA . VAL B 1 76 ? -46.119 -24.897 8.170 1.00 24.84 76 VAL A CA 1
ATOM 2908 C C . VAL B 1 76 ? -47.378 -24.171 8.696 1.00 32.17 76 VAL A C 1
ATOM 2909 O O . VAL B 1 76 ? -48.130 -23.557 7.926 1.00 19.55 76 VAL A O 1
ATOM 2922 N N . SER B 1 77 ? -47.594 -24.184 10.006 1.00 22.47 77 SER A N 1
ATOM 2923 C CA . SER B 1 77 ? -48.828 -23.641 10.519 1.00 30.31 77 SER A CA 1
ATOM 2924 C C . SER B 1 77 ? -48.671 -22.121 10.637 1.00 22.07 77 SER A C 1
ATOM 2925 O O . SER B 1 77 ? -49.632 -21.394 10.513 1.00 22.54 77 SER A O 1
ATOM 2933 N N . GLU B 1 78 ? -47.447 -21.635 10.776 1.00 23.44 78 GLU A N 1
ATOM 2934 C CA . GLU B 1 78 ? -47.218 -20.200 10.698 1.00 26.57 78 GLU A CA 1
ATOM 2935 C C . GLU B 1 78 ? -47.500 -19.689 9.287 1.00 21.17 78 GLU A C 1
ATOM 2936 O O . GLU B 1 78 ? -48.152 -18.649 9.112 1.00 22.82 78 GLU A O 1
ATOM 2948 N N . ILE B 1 79 ? -47.034 -20.419 8.282 1.00 22.39 79 ILE A N 1
ATOM 2949 C CA . ILE B 1 79 ? -47.370 -20.099 6.893 1.00 23.70 79 ILE A CA 1
ATOM 2950 C C . ILE B 1 79 ? -48.891 -20.002 6.680 1.00 26.31 79 ILE A C 1
ATOM 2951 O O . ILE B 1 79 ? -49.406 -19.020 6.109 1.00 25.22 79 ILE A O 1
ATOM 2967 N N . ARG B 1 80 ? -49.600 -21.030 7.123 1.00 22.21 80 ARG A N 1
ATOM 2968 C CA . ARG B 1 80 ? -51.063 -21.054 7.023 1.00 21.52 80 ARG A CA 1
ATOM 2969 C C . ARG B 1 80 ? -51.699 -19.823 7.696 1.00 25.08 80 ARG A C 1
ATOM 2970 O O . ARG B 1 80 ? -52.617 -19.189 7.143 1.00 23.00 80 ARG A O 1
ATOM 2991 N N . LYS B 1 81 ? -51.231 -19.510 8.901 1.00 23.87 81 LYS A N 1
ATOM 2992 C CA . LYS B 1 81 ? -51.705 -18.325 9.605 1.00 28.69 81 LYS A CA 1
ATOM 2993 C C . LYS B 1 81 ? -51.436 -17.038 8.800 1.00 27.32 81 LYS A C 1
ATOM 2994 O O . LYS B 1 81 ? -52.313 -16.175 8.673 1.00 22.53 81 LYS A O 1
ATOM 3012 N N . CYS B 1 82 ? -50.221 -16.895 8.279 1.00 24.57 82 CYS A N 1
ATOM 3013 C CA . CYS B 1 82 ? -49.858 -15.655 7.585 1.00 21.43 82 CYS A CA 1
ATOM 3014 C C . CYS B 1 82 ? -50.703 -15.474 6.322 1.00 27.01 82 CYS A C 1
ATOM 3015 O O . CYS B 1 82 ? -51.158 -14.361 6.007 1.00 25.71 82 CYS A O 1
ATOM 3023 N N . ILE B 1 83 ? -50.920 -16.571 5.605 1.00 23.88 83 ILE A N 1
ATOM 3024 C CA . ILE B 1 83 ? -51.739 -16.536 4.406 1.00 23.04 83 ILE A CA 1
ATOM 3025 C C . ILE B 1 83 ? -53.165 -16.105 4.786 1.00 28.93 83 ILE A C 1
ATOM 3026 O O . ILE B 1 83 ? -53.752 -15.239 4.157 1.00 29.71 83 ILE A O 1
ATOM 3042 N N . ASP B 1 84 ? -53.702 -16.703 5.838 1.00 29.76 84 ASP A N 1
ATOM 3043 C CA . ASP B 1 84 ? -55.070 -16.413 6.259 1.00 32.78 84 ASP A CA 1
ATOM 3044 C C . ASP B 1 84 ? -55.261 -14.959 6.656 1.00 32.15 84 ASP A C 1
ATOM 3045 O O . ASP B 1 84 ? -56.303 -14.372 6.398 1.00 28.72 84 ASP A O 1
ATOM 3054 N N . GLU B 1 85 ? -54.251 -14.385 7.296 1.00 26.69 85 GLU A N 1
ATOM 3055 C CA . GLU B 1 85 ? -54.348 -13.019 7.824 1.00 32.53 85 GLU A CA 1
ATOM 3056 C C . GLU B 1 85 ? -53.845 -11.996 6.828 1.00 28.78 85 GLU A C 1
ATOM 3057 O O . GLU B 1 85 ? -53.850 -10.794 7.091 1.00 30.30 85 GLU A O 1
ATOM 3069 N N . GLY B 1 86 ? -53.385 -12.468 5.680 1.00 29.71 86 GLY A N 1
ATOM 3070 C CA . GLY B 1 86 ? -52.989 -11.552 4.633 1.00 28.77 86 GLY A CA 1
ATOM 3071 C C . GLY B 1 86 ? -51.738 -10.779 4.940 1.00 27.41 86 GLY A C 1
ATOM 3072 O O . GLY B 1 86 ? -51.582 -9.648 4.480 1.00 29.24 86 GLY A O 1
ATOM 3076 N N . ILE B 1 87 ? -50.837 -11.387 5.698 1.00 27.95 87 ILE A N 1
ATOM 3077 C CA . ILE B 1 87 ? -49.561 -10.753 6.020 1.00 25.92 87 ILE A CA 1
ATOM 3078 C C . ILE B 1 87 ? -48.327 -11.477 5.466 1.00 32.77 87 ILE A C 1
ATOM 3079 O O . ILE B 1 87 ? -48.410 -12.586 4.958 1.00 30.26 87 ILE A O 1
ATOM 3095 N N . GLU B 1 88 ? -47.170 -10.855 5.622 1.00 26.25 88 GLU A N 1
ATOM 3096 C CA . GLU B 1 88 ? -45.932 -11.419 5.094 1.00 30.36 88 GLU A CA 1
ATOM 3097 C C . GLU B 1 88 ? -45.471 -12.594 5.943 1.00 37.48 88 GLU A C 1
ATOM 3098 O O . GLU B 1 88 ? -45.895 -12.738 7.074 1.00 28.59 88 GLU A O 1
ATOM 3110 N N . PHE B 1 89 ? -44.651 -13.456 5.350 1.00 24.65 89 PHE A N 1
ATOM 3111 C CA . PHE B 1 89 ? -44.060 -14.601 6.039 1.00 24.74 89 PHE A CA 1
ATOM 3112 C C . PHE B 1 89 ? -42.610 -14.773 5.628 1.00 21.28 89 PHE A C 1
ATOM 3113 O O . PHE B 1 89 ? -42.259 -14.583 4.463 1.00 22.15 89 PHE A O 1
ATOM 3130 N N . GLN B 1 90 ? -41.745 -15.138 6.562 1.00 20.58 90 GLN A N 1
ATOM 3131 C CA . GLN B 1 90 ? -40.460 -15.693 6.158 1.00 19.39 90 GLN A CA 1
ATOM 3132 C C . GLN B 1 90 ? -40.101 -16.797 7.115 1.00 26.35 90 GLN A C 1
ATOM 3133 O O . GLN B 1 90 ? -40.285 -16.657 8.310 1.00 23.66 90 GLN A O 1
ATOM 3147 N N . GLY B 1 91 ? -39.622 -17.905 6.576 1.00 20.75 91 GLY A N 1
ATOM 3148 C CA . GLY B 1 91 ? -39.207 -19.024 7.387 1.00 21.77 91 GLY A CA 1
ATOM 3149 C C . GLY B 1 91 ? -38.493 -20.054 6.565 1.00 25.75 91 GLY A C 1
ATOM 3150 O O . GLY B 1 91 ? -38.394 -19.942 5.349 1.00 24.29 91 GLY A O 1
ATOM 3154 N N . GLU B 1 92 ? -38.007 -21.081 7.229 1.00 23.46 92 GLU A N 1
ATOM 3155 C CA . GLU B 1 92 ? -37.240 -22.102 6.553 1.00 25.87 92 GLU A CA 1
ATOM 3156 C C . GLU B 1 92 ? -37.850 -23.442 6.820 1.00 23.90 92 GLU A C 1
ATOM 3157 O O . GLU B 1 92 ? -38.166 -23.765 7.953 1.00 23.71 92 GLU A O 1
ATOM 3169 N N . LEU B 1 93 ? -38.053 -24.215 5.767 1.00 23.08 93 LEU A N 1
ATOM 3170 C CA . LEU B 1 93 ? -38.554 -25.564 5.957 1.00 22.68 93 LEU A CA 1
ATOM 3171 C C . LEU B 1 93 ? -37.957 -26.502 4.935 1.00 20.73 93 LEU A C 1
ATOM 3172 O O . LEU B 1 93 ? -37.523 -26.099 3.852 1.00 19.93 93 LEU A O 1
ATOM 3188 N N . LEU B 1 94 ? -37.907 -27.773 5.312 1.00 25.85 94 LEU A N 1
ATOM 3189 C CA . LEU B 1 94 ? -37.508 -28.835 4.408 1.00 22.46 94 LEU A CA 1
ATOM 3190 C C . LEU B 1 94 ? -38.530 -29.051 3.307 1.00 22.38 94 LEU A C 1
ATOM 3191 O O . LEU B 1 94 ? -39.716 -29.171 3.572 1.00 20.60 94 LEU A O 1
ATOM 3207 N N . ASN B 1 95 ? -38.049 -29.135 2.072 1.00 20.01 95 ASN A N 1
ATOM 3208 C CA . ASN B 1 95 ? -38.855 -29.509 0.936 1.00 21.84 95 ASN A CA 1
ATOM 3209 C C . ASN B 1 95 ? -38.085 -30.624 0.228 1.00 20.38 95 ASN A C 1
ATOM 3210 O O . ASN B 1 95 ? -36.956 -30.935 0.594 1.00 22.52 95 ASN A O 1
ATOM 3221 N N . PHE B 1 96 ? -38.696 -31.198 -0.797 1.00 21.53 96 PHE A N 1
ATOM 3222 C CA . PHE B 1 96 ? -38.051 -32.235 -1.581 1.00 20.28 96 PHE A CA 1
ATOM 3223 C C . PHE B 1 96 ? -38.179 -31.997 -3.068 1.00 23.02 96 PHE A C 1
ATOM 3224 O O . PHE B 1 96 ? -39.237 -31.610 -3.562 1.00 20.47 96 PHE A O 1
ATOM 3241 N N . ARG B 1 97 ? -37.101 -32.302 -3.775 1.00 20.62 97 ARG A N 1
ATOM 3242 C CA . ARG B 1 97 ? -37.142 -32.425 -5.224 1.00 19.46 97 ARG A CA 1
ATOM 3243 C C . ARG B 1 97 ? -38.039 -33.558 -5.671 1.00 27.29 97 ARG A C 1
ATOM 3244 O O . ARG B 1 97 ? -38.439 -34.416 -4.875 1.00 26.84 97 ARG A O 1
ATOM 3265 N N . LYS B 1 98 ? -38.365 -33.547 -6.953 1.00 21.01 98 LYS A N 1
ATOM 3266 C CA . LYS B 1 98 ? -39.184 -34.581 -7.551 1.00 21.28 98 LYS A CA 1
ATOM 3267 C C . LYS B 1 98 ? -38.527 -35.971 -7.388 1.00 31.66 98 LYS A C 1
ATOM 3268 O O . LYS B 1 98 ? -39.221 -36.981 -7.287 1.00 28.90 98 LYS A O 1
ATOM 3287 N N . ASP B 1 99 ? -37.199 -36.014 -7.347 1.00 30.18 99 ASP A N 1
ATOM 3288 C CA . ASP B 1 99 ? -36.513 -37.287 -7.142 1.00 28.67 99 ASP A CA 1
ATOM 3289 C C . ASP B 1 99 ? -36.409 -37.655 -5.666 1.00 39.38 99 ASP A C 1
ATOM 3290 O O . ASP B 1 99 ? -35.856 -38.689 -5.347 1.00 33.27 99 ASP A O 1
ATOM 3299 N N . GLY B 1 100 ? -36.921 -36.813 -4.765 1.00 30.55 100 GLY A N 1
ATOM 3300 C CA . GLY B 1 100 ? -36.930 -37.143 -3.348 1.00 27.35 100 GLY A CA 1
ATOM 3301 C C . GLY B 1 100 ? -35.733 -36.640 -2.579 1.00 29.20 100 GLY A C 1
ATOM 3302 O O . GLY B 1 100 ? -35.655 -36.812 -1.374 1.00 28.58 100 GLY A O 1
ATOM 3306 N N . SER B 1 101 ? -34.788 -35.998 -3.248 1.00 26.13 101 SER A N 1
ATOM 3307 C CA . SER B 1 101 ? -33.652 -35.429 -2.519 1.00 29.01 101 SER A CA 1
ATOM 3308 C C . SER B 1 101 ? -34.130 -34.187 -1.742 1.00 27.77 101 SER A C 1
ATOM 3309 O O . SER B 1 101 ? -35.021 -33.477 -2.204 1.00 28.70 101 SER A O 1
ATOM 3317 N N . PRO B 1 102 ? -33.559 -33.946 -0.547 1.00 30.17 102 PRO A N 1
ATOM 3318 C CA . PRO B 1 102 ? -34.003 -32.860 0.334 1.00 28.31 102 PRO A CA 1
ATOM 3319 C C . PRO B 1 102 ? -33.450 -31.492 -0.064 1.00 34.75 102 PRO A C 1
ATOM 3320 O O . PRO B 1 102 ? -32.342 -31.383 -0.590 1.00 31.33 102 PRO A O 1
ATOM 3331 N N . LEU B 1 103 ? -34.266 -30.472 0.192 1.00 30.44 103 LEU A N 1
ATOM 3332 C CA . LEU B 1 103 ? -33.974 -29.064 -0.071 1.00 29.85 103 LEU A CA 1
ATOM 3333 C C . LEU B 1 103 ? -34.319 -28.320 1.180 1.00 26.86 103 LEU A C 1
ATOM 3334 O O . LEU B 1 103 ? -35.386 -28.535 1.718 1.00 29.00 103 LEU A O 1
ATOM 3350 N N . MET B 1 104 ? -33.467 -27.432 1.643 1.00 19.42 104 MET A N 1
ATOM 3351 C CA . MET B 1 104 ? -33.915 -26.512 2.635 1.00 25.37 104 MET A CA 1
ATOM 3352 C C . MET B 1 104 ? -34.392 -25.257 1.908 1.00 31.12 104 MET A C 1
ATOM 3353 O O . MET B 1 104 ? -33.696 -24.720 1.070 1.00 27.78 104 MET A O 1
ATOM 3367 N N . ASN B 1 105 ? -35.590 -24.814 2.247 1.00 21.70 105 ASN A N 1
ATOM 3368 C CA . ASN B 1 105 ? -36.235 -23.732 1.543 1.00 19.07 105 ASN A CA 1
ATOM 3369 C C . ASN B 1 105 ? -36.422 -22.590 2.499 1.00 19.83 105 ASN A C 1
ATOM 3370 O O . ASN B 1 105 ? -37.273 -22.653 3.375 1.00 22.94 105 ASN A O 1
ATOM 3381 N N . ARG B 1 106 ? -35.623 -21.543 2.322 1.00 16.58 106 ARG A N 1
ATOM 3382 C CA . ARG B 1 106 ? -35.849 -20.284 2.986 1.00 21.36 106 ARG A CA 1
ATOM 3383 C C . ARG B 1 106 ? -36.868 -19.460 2.178 1.00 20.47 106 ARG A C 1
ATOM 3384 O O . ARG B 1 106 ? -36.566 -18.864 1.128 1.00 18.61 106 ARG A O 1
ATOM 3405 N N . LEU B 1 107 ? -38.075 -19.455 2.692 1.00 18.07 107 LEU A N 1
ATOM 3406 C CA . LEU B 1 107 ? -39.254 -19.059 1.947 1.00 18.63 107 LEU A CA 1
ATOM 3407 C C . LEU B 1 107 ? -39.773 -17.754 2.481 1.00 18.12 107 LEU A C 1
ATOM 3408 O O . LEU B 1 107 ? -39.913 -17.588 3.688 1.00 22.41 107 LEU A O 1
ATOM 3424 N N . ARG B 1 108 ? -40.091 -16.855 1.562 1.00 20.70 108 ARG A N 1
ATOM 3425 C CA . ARG B 1 108 ? -40.738 -15.592 1.871 1.00 17.68 108 ARG A CA 1
ATOM 3426 C C . ARG B 1 108 ? -42.029 -15.543 1.083 1.00 19.17 108 ARG A C 1
ATOM 3427 O O . ARG B 1 108 ? -42.029 -15.847 -0.101 1.00 18.31 108 ARG A O 1
ATOM 3448 N N . LEU B 1 109 ? -43.122 -15.236 1.774 1.00 16.94 109 LEU A N 1
ATOM 3449 C CA . LEU B 1 109 ? -44.399 -14.973 1.150 1.00 19.06 109 LEU A CA 1
ATOM 3450 C C . LEU B 1 109 ? -44.790 -13.528 1.363 1.00 20.78 109 LEU A C 1
ATOM 3451 O O . LEU B 1 109 ? -44.609 -12.966 2.456 1.00 21.31 109 LEU A O 1
ATOM 3467 N N . THR B 1 110 ? -45.305 -12.939 0.299 1.00 18.34 110 THR A N 1
ATOM 3468 C CA . THR B 1 110 ? -45.824 -11.599 0.341 1.00 21.20 110 THR A CA 1
ATOM 3469 C C . THR B 1 110 ? -47.110 -11.486 -0.495 1.00 21.52 110 THR A C 1
ATOM 3470 O O . THR B 1 110 ? -47.151 -11.882 -1.669 1.00 20.50 110 THR A O 1
ATOM 3481 N N . PRO B 1 111 ? -48.185 -10.967 0.125 1.00 21.18 111 PRO A N 1
ATOM 3482 C CA . PRO B 1 111 ? -49.469 -10.840 -0.567 1.00 22.96 111 PRO A CA 1
ATOM 3483 C C . PRO B 1 111 ? -49.504 -9.637 -1.514 1.00 27.06 111 PRO A C 1
ATOM 3484 O O . PRO B 1 111 ? -48.858 -8.628 -1.271 1.00 20.75 111 PRO A O 1
ATOM 3495 N N . ILE B 1 112 ? -50.270 -9.758 -2.584 1.00 22.24 112 ILE A N 1
ATOM 3496 C CA . ILE B 1 112 ? -50.501 -8.646 -3.497 1.00 22.16 112 ILE A CA 1
ATOM 3497 C C . ILE B 1 112 ? -51.967 -8.194 -3.340 1.00 23.56 112 ILE A C 1
ATOM 3498 O O . ILE B 1 112 ? -52.877 -8.973 -3.603 1.00 25.63 112 ILE A O 1
ATOM 3514 N N . TYR B 1 113 ? -52.185 -6.966 -2.875 1.00 22.15 113 TYR A N 1
ATOM 3515 C CA . TYR B 1 113 ? -53.542 -6.372 -2.786 1.00 26.38 113 TYR A CA 1
ATOM 3516 C C . TYR B 1 113 ? -53.984 -5.758 -4.097 1.00 27.94 113 TYR A C 1
ATOM 3517 O O . TYR B 1 113 ? -53.194 -5.128 -4.798 1.00 31.10 113 TYR A O 1
ATOM 3535 N N . GLY B 1 114 ? -55.249 -5.981 -4.444 1.00 29.51 114 GLY A N 1
ATOM 3536 C CA . GLY B 1 114 ? -55.782 -5.565 -5.729 1.00 32.60 114 GLY A CA 1
ATOM 3537 C C . GLY B 1 114 ? -56.639 -4.304 -5.633 1.00 47.71 114 GLY A C 1
ATOM 3538 O O . GLY B 1 114 ? -56.648 -3.625 -4.604 1.00 42.14 114 GLY A O 1
ATOM 3542 N N . ASP B 1 115 ? -57.356 -3.999 -6.713 1.00 60.89 115 ASP A N 1
ATOM 3543 C CA . ASP B 1 115 ? -58.106 -2.741 -6.839 1.00 76.58 115 ASP A CA 1
ATOM 3544 C C . ASP B 1 115 ? -59.056 -2.455 -5.682 1.00 70.29 115 ASP A C 1
ATOM 3545 O O . ASP B 1 115 ? -59.218 -1.300 -5.298 1.00 75.79 115 ASP A O 1
ATOM 3554 N N . ASP B 1 116 ? -59.679 -3.495 -5.132 1.00 60.05 116 ASP A N 1
ATOM 3555 C CA . ASP B 1 116 ? -60.680 -3.316 -4.084 1.00 60.72 116 ASP A CA 1
ATOM 3556 C C . ASP B 1 116 ? -60.109 -3.551 -2.692 1.00 55.17 116 ASP A C 1
ATOM 3557 O O . ASP B 1 116 ? -60.838 -3.820 -1.740 1.00 54.00 116 ASP A O 1
ATOM 3566 N N . ASP B 1 117 ? -58.797 -3.411 -2.575 1.00 55.78 117 ASP A N 1
ATOM 3567 C CA . ASP B 1 117 ? -58.101 -3.645 -1.312 1.00 58.57 117 ASP A CA 1
ATOM 3568 C C . ASP B 1 117 ? -58.368 -5.041 -0.729 1.00 54.11 117 ASP A C 1
ATOM 3569 O O . ASP B 1 117 ? -58.457 -5.214 0.493 1.00 55.08 117 ASP A O 1
ATOM 3578 N N . THR B 1 118 ? -58.504 -6.030 -1.609 1.00 45.77 118 THR A N 1
ATOM 3579 C CA . THR B 1 118 ? -58.477 -7.436 -1.200 1.00 40.99 118 THR A CA 1
ATOM 3580 C C . THR B 1 118 ? -57.267 -8.140 -1.858 1.00 34.53 118 THR A C 1
ATOM 3581 O O . THR B 1 118 ? -56.779 -7.691 -2.891 1.00 31.61 118 THR A O 1
ATOM 3592 N N . ILE B 1 119 ? -56.779 -9.233 -1.281 1.00 30.62 119 ILE A N 1
ATOM 3593 C CA . ILE B 1 119 ? -55.590 -9.897 -1.834 1.00 29.93 119 ILE A CA 1
ATOM 3594 C C . ILE B 1 119 ? -55.916 -10.649 -3.135 1.00 26.69 119 ILE A C 1
ATOM 3595 O O . ILE B 1 119 ? -56.816 -11.473 -3.179 1.00 29.10 119 ILE A O 1
ATOM 3611 N N . THR B 1 120 ? -55.194 -10.354 -4.207 1.00 26.67 120 THR A N 1
ATOM 3612 C CA . THR B 1 120 ? -55.444 -11.039 -5.465 1.00 26.93 120 THR A CA 1
ATOM 3613 C C . THR B 1 120 ? -54.464 -12.190 -5.706 1.00 25.17 120 THR A C 1
ATOM 3614 O O . THR B 1 120 ? -54.808 -13.167 -6.378 1.00 25.15 120 THR A O 1
ATOM 3625 N N . HIS B 1 121 ? -53.239 -12.043 -5.201 1.00 28.75 121 HIS A N 1
ATOM 3626 C CA . HIS B 1 121 ? -52.183 -13.032 -5.426 1.00 23.62 121 HIS A CA 1
ATOM 3627 C C . HIS B 1 121 ? -51.322 -13.126 -4.194 1.00 26.66 121 HIS A C 1
ATOM 3628 O O . HIS B 1 121 ? -51.279 -12.201 -3.406 1.00 22.73 121 HIS A O 1
ATOM 3643 N N . ILE B 1 122 ? -50.607 -14.234 -4.062 1.00 24.29 122 ILE A N 1
ATOM 3644 C CA . ILE B 1 122 ? -49.504 -14.297 -3.141 1.00 19.59 122 ILE A CA 1
ATOM 3645 C C . ILE B 1 122 ? -48.265 -14.676 -3.931 1.00 19.48 122 ILE A C 1
ATOM 3646 O O . ILE B 1 122 ? -48.292 -15.529 -4.817 1.00 20.48 122 ILE A O 1
ATOM 3662 N N . ILE B 1 123 ? -47.180 -13.989 -3.614 1.00 17.77 123 ILE A N 1
ATOM 3663 C CA . ILE B 1 123 ? -45.881 -14.283 -4.160 1.00 15.97 123 ILE A CA 1
ATOM 3664 C C . ILE B 1 123 ? -45.066 -15.089 -3.177 1.00 18.74 123 ILE A C 1
ATOM 3665 O O . ILE B 1 123 ? -44.972 -14.731 -1.993 1.00 19.35 123 ILE A O 1
ATOM 3681 N N . GLY B 1 124 ? -44.490 -16.184 -3.665 1.00 16.79 124 GLY A N 1
ATOM 3682 C CA . GLY B 1 124 ? -43.533 -16.965 -2.894 1.00 17.30 124 GLY A CA 1
ATOM 3683 C C . GLY B 1 124 ? -42.145 -16.804 -3.473 1.00 18.04 124 GLY A C 1
ATOM 3684 O O . GLY B 1 124 ? -41.969 -16.849 -4.693 1.00 17.85 124 GLY A O 1
ATOM 3688 N N . ILE B 1 125 ? -41.176 -16.543 -2.596 1.00 17.92 125 ILE A N 1
ATOM 3689 C CA . ILE B 1 125 ? -39.795 -16.430 -2.987 1.00 19.23 125 ILE A CA 1
ATOM 3690 C C . ILE B 1 125 ? -39.003 -17.485 -2.222 1.00 20.92 125 ILE A C 1
ATOM 3691 O O . ILE B 1 125 ? -39.011 -17.491 -0.987 1.00 19.92 125 ILE A O 1
ATOM 3707 N N . GLN B 1 126 ? -38.337 -18.364 -2.964 1.00 18.74 126 GLN A N 1
ATOM 3708 C CA . GLN B 1 126 ? -37.625 -19.509 -2.379 1.00 16.67 126 GLN A CA 1
ATOM 3709 C C . GLN B 1 126 ? -36.132 -19.324 -2.516 1.00 17.86 126 GLN A C 1
ATOM 3710 O O . GLN B 1 126 ? -35.610 -19.362 -3.623 1.00 17.78 126 GLN A O 1
ATOM 3724 N N . PHE B 1 127 ? -35.442 -19.123 -1.410 1.00 19.10 127 PHE A N 1
ATOM 3725 C CA . PHE B 1 127 ? -33.980 -19.194 -1.422 1.00 22.10 127 PHE A CA 1
ATOM 3726 C C . PHE B 1 127 ? -33.568 -20.579 -0.919 1.00 27.36 127 PHE A C 1
ATOM 3727 O O . PHE B 1 127 ? -33.764 -20.915 0.251 1.00 22.88 127 PHE A O 1
ATOM 3744 N N . PHE B 1 128 ? -33.034 -21.396 -1.818 1.00 24.32 128 PHE A N 1
ATOM 3745 C CA . PHE B 1 128 ? -32.728 -22.774 -1.479 1.00 27.79 128 PHE A CA 1
ATOM 3746 C C . PHE B 1 128 ? -31.347 -22.872 -0.843 1.00 38.98 128 PHE A C 1
ATOM 3747 O O . PHE B 1 128 ? -30.390 -22.257 -1.320 1.00 31.81 128 PHE A O 1
ATOM 3764 N N . ILE B 1 129 ? -31.260 -23.602 0.265 1.00 44.26 129 ILE A N 1
ATOM 3765 C CA . ILE B 1 129 ? -29.971 -24.098 0.758 1.00 45.83 129 ILE A CA 1
ATOM 3766 C C . ILE B 1 129 ? -29.975 -25.614 0.950 1.00 41.02 129 ILE A C 1
ATOM 3767 O O . ILE B 1 129 ? -30.821 -26.330 0.379 1.00 49.04 129 ILE A O 1
ATOM 3772 N N . PRO C 1 3 ? -35.024 -40.458 -21.827 1.00 51.94 3 PRO B N 1
ATOM 3773 C CA . PRO C 1 3 ? -33.996 -40.160 -22.834 1.00 68.85 3 PRO B CA 1
ATOM 3774 C C . PRO C 1 3 ? -33.917 -38.658 -23.179 1.00 65.18 3 PRO B C 1
ATOM 3775 O O . PRO C 1 3 ? -32.895 -38.041 -22.882 1.00 65.60 3 PRO B O 1
ATOM 3779 N N . ILE C 1 4 ? -34.972 -38.095 -23.778 1.00 52.41 4 ILE B N 1
ATOM 3780 C CA . ILE C 1 4 ? -35.016 -36.672 -24.151 1.00 49.15 4 ILE B CA 1
ATOM 3781 C C . ILE C 1 4 ? -35.422 -35.768 -22.976 1.00 35.18 4 ILE B C 1
ATOM 3782 O O . ILE C 1 4 ? -36.517 -35.891 -22.450 1.00 29.60 4 ILE B O 1
ATOM 3787 N N . PRO C 1 5 ? -34.549 -34.840 -22.576 1.00 36.38 5 PRO B N 1
ATOM 3788 C CA . PRO C 1 5 ? -34.949 -33.963 -21.462 1.00 43.13 5 PRO B CA 1
ATOM 3789 C C . PRO C 1 5 ? -36.218 -33.153 -21.740 1.00 36.11 5 PRO B C 1
ATOM 3790 O O . PRO C 1 5 ? -36.622 -32.874 -22.883 1.00 33.04 5 PRO B O 1
ATOM 3794 N N . TYR C 1 6 ? -36.870 -32.826 -20.639 1.00 37.45 6 TYR B N 1
ATOM 3795 C CA . TYR C 1 6 ? -38.037 -31.979 -20.594 1.00 33.63 6 TYR B CA 1
ATOM 3796 C C . TYR C 1 6 ? -37.560 -30.568 -20.188 1.00 36.66 6 TYR B C 1
ATOM 3797 O O . TYR C 1 6 ? -37.164 -30.370 -19.032 1.00 32.12 6 TYR B O 1
ATOM 3806 N N . PRO C 1 7 ? -37.588 -29.590 -21.133 1.00 28.19 7 PRO B N 1
ATOM 3807 C CA . PRO C 1 7 ? -37.011 -28.257 -20.862 1.00 24.28 7 PRO B CA 1
ATOM 3808 C C . PRO C 1 7 ? -37.765 -27.474 -19.801 1.00 28.25 7 PRO B C 1
ATOM 3809 O O . PRO C 1 7 ? -38.986 -27.603 -19.667 1.00 23.81 7 PRO B O 1
ATOM 3813 N N . VAL C 1 8 ? -37.038 -26.634 -19.076 1.00 24.44 8 VAL B N 1
ATOM 3814 C CA . VAL C 1 8 ? -37.690 -25.701 -18.181 1.00 26.92 8 VAL B CA 1
ATOM 3815 C C . VAL C 1 8 ? -38.131 -24.519 -19.046 1.00 40.82 8 VAL B C 1
ATOM 3816 O O . VAL C 1 8 ? -37.635 -24.332 -20.159 1.00 25.81 8 VAL B O 1
ATOM 3820 N N . GLY C 1 9 ? -39.072 -23.733 -18.549 1.00 27.11 9 GLY B N 1
ATOM 3821 C CA . GLY C 1 9 ? -39.432 -22.504 -19.239 1.00 27.43 9 GLY B CA 1
ATOM 3822 C C . GLY C 1 9 ? -40.537 -22.644 -20.271 1.00 28.86 9 GLY B C 1
ATOM 3823 O O . GLY C 1 9 ? -40.782 -21.716 -21.030 1.00 26.91 9 GLY B O 1
ATOM 3824 N N . ASN C 1 10 ? -41.235 -23.775 -20.287 1.00 23.11 10 ASN B N 1
ATOM 3825 C CA . ASN C 1 10 ? -42.353 -23.928 -21.215 1.00 32.14 10 ASN B CA 1
ATOM 3826 C C . ASN C 1 10 ? -43.458 -22.914 -21.012 1.00 33.29 10 ASN B C 1
ATOM 3827 O O . ASN C 1 10 ? -44.212 -22.642 -21.931 1.00 29.34 10 ASN B O 1
ATOM 3832 N N . LEU C 1 11 ? -43.598 -22.381 -19.803 1.00 32.30 11 LEU B N 1
ATOM 3833 C CA . LEU C 1 11 ? -44.715 -21.468 -19.534 1.00 27.53 11 LEU B CA 1
ATOM 3834 C C . LEU C 1 11 ? -44.209 -20.064 -19.202 1.00 25.26 11 LEU B C 1
ATOM 3835 O O . LEU C 1 11 ? -44.912 -19.242 -18.588 1.00 25.02 11 LEU B O 1
ATOM 3840 N N . LEU C 1 12 ? -42.985 -19.805 -19.619 1.00 27.97 12 LEU B N 1
ATOM 3841 C CA . LEU C 1 12 ? -42.341 -18.530 -19.340 1.00 27.81 12 LEU B CA 1
ATOM 3842 C C . LEU C 1 12 ? -43.188 -17.388 -19.878 1.00 31.02 12 LEU B C 1
ATOM 3843 O O . LEU C 1 12 ? -43.344 -16.349 -19.235 1.00 29.21 12 LEU B O 1
ATOM 3848 N N . HIS C 1 13 ? -43.753 -17.604 -21.063 1.00 28.17 13 HIS B N 1
ATOM 3849 C CA . HIS C 1 13 ? -44.590 -16.604 -21.730 1.00 34.77 13 HIS B CA 1
ATOM 3850 C C . HIS C 1 13 ? -45.838 -16.280 -20.915 1.00 30.97 13 HIS B C 1
ATOM 3851 O O . HIS C 1 13 ? -46.523 -15.318 -21.216 1.00 34.38 13 HIS B O 1
ATOM 3858 N N . THR C 1 14 ? -46.158 -17.070 -19.892 1.00 29.36 14 THR B N 1
ATOM 3859 C CA . THR C 1 14 ? -47.304 -16.711 -19.042 1.00 27.82 14 THR B CA 1
ATOM 3860 C C . THR C 1 14 ? -46.944 -15.900 -17.768 1.00 28.37 14 THR B C 1
ATOM 3861 O O . THR C 1 14 ? -47.821 -15.613 -16.944 1.00 26.48 14 THR B O 1
ATOM 3865 N N . ALA C 1 15 ? -45.671 -15.586 -17.556 1.00 28.97 15 ALA B N 1
ATOM 3866 C CA . ALA C 1 15 ? -45.283 -14.837 -16.337 1.00 24.63 15 ALA B CA 1
ATOM 3867 C C . ALA C 1 15 ? -46.134 -13.565 -16.174 1.00 30.19 15 ALA B C 1
ATOM 3868 O O . ALA C 1 15 ? -46.227 -12.757 -17.099 1.00 30.90 15 ALA B O 1
ATOM 3870 N N . PRO C 1 16 ? -46.800 -13.407 -15.018 1.00 24.30 16 PRO B N 1
ATOM 3871 C CA . PRO C 1 16 ? -47.766 -12.312 -14.899 1.00 25.24 16 PRO B CA 1
ATOM 3872 C C . PRO C 1 16 ? -47.191 -10.991 -14.339 1.00 26.06 16 PRO B C 1
ATOM 3873 O O . PRO C 1 16 ? -47.946 -10.050 -14.190 1.00 25.51 16 PRO B O 1
ATOM 3884 N N . CYS C 1 17 ? -45.903 -10.936 -14.017 1.00 22.58 17 CYS B N 1
ATOM 3885 C CA . CYS C 1 17 ? -45.379 -9.789 -13.285 1.00 17.15 17 CYS B CA 1
ATOM 3886 C C . CYS C 1 17 ? -43.894 -9.682 -13.512 1.00 22.81 17 CYS B C 1
ATOM 3887 O O . CYS C 1 17 ? -43.206 -10.654 -13.870 1.00 19.56 17 CYS B O 1
ATOM 3895 N N . GLY C 1 18 ? -43.394 -8.471 -13.330 1.00 18.27 18 GLY B N 1
ATOM 3896 C CA . GLY C 1 18 ? -41.965 -8.274 -13.275 1.00 16.17 18 GLY B CA 1
ATOM 3897 C C . GLY C 1 18 ? -41.452 -8.694 -11.903 1.00 17.03 18 GLY B C 1
ATOM 3898 O O . GLY C 1 18 ? -42.155 -8.609 -10.889 1.00 18.72 18 GLY B O 1
ATOM 3902 N N . PHE C 1 19 ? -40.212 -9.143 -11.885 1.00 17.11 19 PHE B N 1
ATOM 3903 C CA . PHE C 1 19 ? -39.524 -9.501 -10.662 1.00 20.33 19 PHE B CA 1
ATOM 3904 C C . PHE C 1 19 ? -38.185 -8.817 -10.730 1.00 16.34 19 PHE B C 1
ATOM 3905 O O . PHE C 1 19 ? -37.481 -8.899 -11.727 1.00 17.98 19 PHE B O 1
ATOM 3922 N N . ILE C 1 20 ? -37.828 -8.208 -9.624 1.00 18.02 20 ILE B N 1
ATOM 3923 C CA . ILE C 1 20 ? -36.558 -7.553 -9.429 1.00 19.83 20 ILE B CA 1
ATOM 3924 C C . ILE C 1 20 ? -35.931 -8.006 -8.120 1.00 19.90 20 ILE B C 1
ATOM 3925 O O . ILE C 1 20 ? -36.626 -8.105 -7.110 1.00 19.28 20 ILE B O 1
ATOM 3932 N N . VAL C 1 21 ? -34.625 -8.223 -8.126 1.00 16.49 21 VAL B N 1
ATOM 3933 C CA . VAL C 1 21 ? -33.875 -8.389 -6.885 1.00 17.43 21 VAL B CA 1
ATOM 3934 C C . VAL C 1 21 ? -32.767 -7.349 -6.797 1.00 17.38 21 VAL B C 1
ATOM 3935 O O . VAL C 1 21 ? -32.006 -7.149 -7.747 1.00 18.52 21 VAL B O 1
ATOM 3948 N N . THR C 1 22 ? -32.684 -6.680 -5.657 1.00 20.03 22 THR B N 1
ATOM 3949 C CA . THR C 1 22 ? -31.575 -5.780 -5.392 1.00 21.63 22 THR B CA 1
ATOM 3950 C C . THR C 1 22 ? -30.709 -6.286 -4.229 1.00 23.01 22 THR B C 1
ATOM 3951 O O . THR C 1 22 ? -31.188 -7.007 -3.329 1.00 24.65 22 THR B O 1
ATOM 3962 N N . ASP C 1 23 ? -29.444 -5.873 -4.254 1.00 26.67 23 ASP B N 1
ATOM 3963 C CA . ASP C 1 23 ? -28.478 -6.120 -3.165 1.00 22.41 23 ASP B CA 1
ATOM 3964 C C . ASP C 1 23 ? -28.680 -5.085 -2.078 1.00 26.02 23 ASP B C 1
ATOM 3965 O O . ASP C 1 23 ? -28.414 -3.899 -2.296 1.00 30.06 23 ASP B O 1
ATOM 3974 N N . ALA C 1 24 ? -29.205 -5.499 -0.926 1.00 26.42 24 ALA B N 1
ATOM 3975 C CA . ALA C 1 24 ? -29.606 -4.532 0.111 1.00 27.93 24 ALA B CA 1
ATOM 3976 C C . ALA C 1 24 ? -28.413 -4.080 0.964 1.00 33.66 24 ALA B C 1
ATOM 3977 O O . ALA C 1 24 ? -28.574 -3.244 1.837 1.00 33.15 24 ALA B O 1
ATOM 3984 N N . VAL C 1 25 ? -27.236 -4.641 0.690 1.00 41.52 25 VAL B N 1
ATOM 3985 C CA . VAL C 1 25 ? -26.043 -4.424 1.506 1.00 46.19 25 VAL B CA 1
ATOM 3986 C C . VAL C 1 25 ? -25.122 -3.410 0.831 1.00 36.14 25 VAL B C 1
ATOM 3987 O O . VAL C 1 25 ? -24.527 -2.584 1.498 1.00 45.44 25 VAL B O 1
ATOM 4000 N N . GLU C 1 26 ? -25.030 -3.479 -0.493 1.00 43.38 26 GLU B N 1
ATOM 4001 C CA . GLU C 1 26 ? -24.352 -2.455 -1.276 1.00 29.96 26 GLU B CA 1
ATOM 4002 C C . GLU C 1 26 ? -25.117 -1.150 -1.230 1.00 42.80 26 GLU B C 1
ATOM 4003 O O . GLU C 1 26 ? -26.323 -1.153 -1.011 1.00 41.13 26 GLU B O 1
ATOM 4015 N N . PRO C 1 27 ? -24.422 -0.023 -1.453 1.00 47.37 27 PRO B N 1
ATOM 4016 C CA . PRO C 1 27 ? -25.155 1.240 -1.321 1.00 49.69 27 PRO B CA 1
ATOM 4017 C C . PRO C 1 27 ? -26.127 1.473 -2.479 1.00 34.90 27 PRO B C 1
ATOM 4018 O O . PRO C 1 27 ? -25.835 1.174 -3.649 1.00 31.77 27 PRO B O 1
ATOM 4029 N N . ASP C 1 28 ? -27.302 1.960 -2.096 1.00 32.14 28 ASP B N 1
ATOM 4030 C CA . ASP C 1 28 ? -28.340 2.443 -3.011 1.00 26.81 28 ASP B CA 1
ATOM 4031 C C . ASP C 1 28 ? -29.002 1.325 -3.821 1.00 32.04 28 ASP B C 1
ATOM 4032 O O . ASP C 1 28 ? -29.369 1.544 -4.978 1.00 25.68 28 ASP B O 1
ATOM 4041 N N . GLN C 1 29 ? -29.155 0.152 -3.206 1.00 25.73 29 GLN B N 1
ATOM 4042 C CA . GLN C 1 29 ? -29.952 -0.963 -3.756 1.00 23.65 29 GLN B CA 1
ATOM 4043 C C . GLN C 1 29 ? -29.761 -1.239 -5.243 1.00 20.78 29 GLN B C 1
ATOM 4044 O O . GLN C 1 29 ? -30.712 -1.136 -6.003 1.00 23.79 29 GLN B O 1
ATOM 4058 N N . PRO C 1 30 ? -28.535 -1.597 -5.663 1.00 25.74 30 PRO B N 1
ATOM 4059 C CA . PRO C 1 30 ? -28.306 -1.930 -7.061 1.00 22.02 30 PRO B CA 1
ATOM 4060 C C . PRO C 1 30 ? -29.061 -3.201 -7.456 1.00 27.29 30 PRO B C 1
ATOM 4061 O O . PRO C 1 30 ? -29.152 -4.143 -6.664 1.00 24.58 30 PRO B O 1
ATOM 4072 N N . ILE C 1 31 ? -29.601 -3.204 -8.665 1.00 25.30 31 ILE B N 1
ATOM 4073 C CA . ILE C 1 31 ? -30.309 -4.361 -9.195 1.00 23.46 31 ILE B CA 1
ATOM 4074 C C . ILE C 1 31 ? -29.310 -5.500 -9.477 1.00 29.99 31 ILE B C 1
ATOM 4075 O O . ILE C 1 31 ? -28.315 -5.278 -10.170 1.00 26.84 31 ILE B O 1
ATOM 4091 N N . ILE C 1 32 ? -29.563 -6.702 -8.955 1.00 21.58 32 ILE B N 1
ATOM 4092 C CA . ILE C 1 32 ? -28.732 -7.860 -9.309 1.00 21.22 32 ILE B CA 1
ATOM 4093 C C . ILE C 1 32 ? -29.510 -8.810 -10.193 1.00 25.14 32 ILE B C 1
ATOM 4094 O O . ILE C 1 32 ? -28.938 -9.710 -10.793 1.00 27.80 32 ILE B O 1
ATOM 4110 N N . TYR C 1 33 ? -30.809 -8.582 -10.341 1.00 27.45 33 TYR B N 1
ATOM 4111 C CA . TYR C 1 33 ? -31.591 -9.443 -11.224 1.00 19.84 33 TYR B CA 1
ATOM 4112 C C . TYR C 1 33 ? -32.897 -8.814 -11.608 1.00 18.41 33 TYR B C 1
ATOM 4113 O O . TYR C 1 33 ? -33.592 -8.229 -10.790 1.00 20.01 33 TYR B O 1
ATOM 4131 N N . VAL C 1 34 ? -33.239 -9.017 -12.868 1.00 17.26 34 VAL B N 1
ATOM 4132 C CA . VAL C 1 34 ? -34.474 -8.592 -13.440 1.00 19.81 34 VAL B CA 1
ATOM 4133 C C . VAL C 1 34 ? -35.012 -9.768 -14.288 1.00 20.20 34 VAL B C 1
ATOM 4134 O O . VAL C 1 34 ? -34.229 -10.439 -14.968 1.00 21.85 34 VAL B O 1
ATOM 4140 N N . ASN C 1 35 ? -36.314 -10.053 -14.228 1.00 20.73 35 ASN B N 1
ATOM 4141 C CA . ASN C 1 35 ? -36.877 -11.130 -15.044 1.00 18.49 35 ASN B CA 1
ATOM 4142 C C . ASN C 1 35 ? -37.286 -10.669 -16.448 1.00 28.80 35 ASN B C 1
ATOM 4143 O O . ASN C 1 35 ? -37.177 -9.484 -16.808 1.00 21.30 35 ASN B O 1
ATOM 4154 N N . THR C 1 36 ? -37.718 -11.625 -17.261 1.00 20.23 36 THR B N 1
ATOM 4155 C CA . THR C 1 36 ? -38.078 -11.341 -18.643 1.00 26.00 36 THR B CA 1
ATOM 4156 C C . THR C 1 36 ? -39.306 -10.462 -18.791 1.00 22.04 36 THR B C 1
ATOM 4157 O O . THR C 1 36 ? -39.406 -9.748 -19.776 1.00 24.74 36 THR B O 1
ATOM 4168 N N . VAL C 1 37 ? -40.263 -10.516 -17.864 1.00 23.99 37 VAL B N 1
ATOM 4169 C CA . VAL C 1 37 ? -41.422 -9.616 -17.965 1.00 22.51 37 VAL B CA 1
ATOM 4170 C C . VAL C 1 37 ? -40.961 -8.158 -17.826 1.00 26.21 37 VAL B C 1
ATOM 4171 O O . VAL C 1 37 ? -41.438 -7.281 -18.541 1.00 28.21 37 VAL B O 1
ATOM 4184 N N . PHE C 1 38 ? -40.032 -7.914 -16.907 1.00 21.55 38 PHE B N 1
ATOM 4185 C CA . PHE C 1 38 ? -39.465 -6.588 -16.693 1.00 28.99 38 PHE B CA 1
ATOM 4186 C C . PHE C 1 38 ? -38.905 -6.053 -18.006 1.00 31.16 38 PHE B C 1
ATOM 4187 O O . PHE C 1 38 ? -39.145 -4.915 -18.407 1.00 25.38 38 PHE B O 1
ATOM 4204 N N . GLU C 1 39 ? -38.128 -6.895 -18.657 1.00 22.96 39 GLU B N 1
ATOM 4205 C CA . GLU C 1 39 ? -37.458 -6.536 -19.900 1.00 30.26 39 GLU B CA 1
ATOM 4206 C C . GLU C 1 39 ? -38.427 -6.252 -21.002 1.00 27.12 39 GLU B C 1
ATOM 4207 O O . GLU C 1 39 ? -38.281 -5.293 -21.733 1.00 32.82 39 GLU B O 1
ATOM 4219 N N . MET C 1 40 ? -39.425 -7.110 -21.107 1.00 28.31 40 MET B N 1
ATOM 4220 C CA . MET C 1 40 ? -40.405 -7.030 -22.166 1.00 31.55 40 MET B CA 1
ATOM 4221 C C . MET C 1 40 ? -41.304 -5.807 -21.969 1.00 30.08 40 MET B C 1
ATOM 4222 O O . MET C 1 40 ? -41.572 -5.068 -22.918 1.00 29.90 40 MET B O 1
ATOM 4236 N N . VAL C 1 41 ? -41.810 -5.623 -20.758 1.00 26.76 41 VAL B N 1
ATOM 4237 C CA . VAL C 1 41 ? -42.762 -4.548 -20.519 1.00 27.17 41 VAL B CA 1
ATOM 4238 C C . VAL C 1 41 ? -42.016 -3.198 -20.526 1.00 28.61 41 VAL B C 1
ATOM 4239 O O . VAL C 1 41 ? -42.456 -2.265 -21.174 1.00 28.40 41 VAL B O 1
ATOM 4252 N N . THR C 1 42 ? -40.881 -3.105 -19.850 1.00 26.65 42 THR B N 1
ATOM 4253 C CA . THR C 1 42 ? -40.185 -1.820 -19.765 1.00 27.90 42 THR B CA 1
ATOM 4254 C C . THR C 1 42 ? -39.315 -1.486 -20.966 1.00 37.44 42 THR B C 1
ATOM 4255 O O . THR C 1 42 ? -38.987 -0.315 -21.193 1.00 29.21 42 THR B O 1
ATOM 4266 N N . GLY C 1 43 ? -38.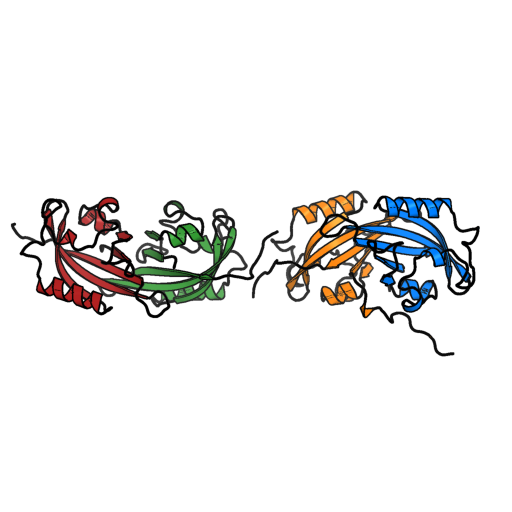900 -2.511 -21.702 1.00 27.56 43 GLY B N 1
ATOM 4267 C CA . GLY C 1 43 ? -38.054 -2.325 -22.876 1.00 24.32 43 GLY B CA 1
ATOM 4268 C C . GLY C 1 43 ? -36.603 -2.192 -22.550 1.00 31.99 43 GLY B C 1
ATOM 4269 O O . GLY C 1 43 ? -35.780 -2.095 -23.444 1.00 32.08 43 GLY B O 1
ATOM 4273 N N . TYR C 1 44 ? -36.273 -2.166 -21.263 1.00 24.66 44 TYR B N 1
ATOM 4274 C CA . TYR C 1 44 ? -34.877 -2.185 -20.877 1.00 21.23 44 TYR B CA 1
ATOM 4275 C C . TYR C 1 44 ? -34.372 -3.633 -20.699 1.00 38.49 44 TYR B C 1
ATOM 4276 O O . TYR C 1 44 ? -34.964 -4.432 -19.956 1.00 29.25 44 TYR B O 1
ATOM 4294 N N . ARG C 1 45 ? -33.257 -3.945 -21.345 1.00 31.64 45 ARG B N 1
ATOM 4295 C CA . ARG C 1 45 ? -32.660 -5.273 -21.267 1.00 41.84 45 ARG B CA 1
ATOM 4296 C C . ARG C 1 45 ? -31.863 -5.364 -19.979 1.00 30.41 45 ARG B C 1
ATOM 4297 O O . ARG C 1 45 ? -31.330 -4.367 -19.505 1.00 31.59 45 ARG B O 1
ATOM 4318 N N . ALA C 1 46 ? -31.776 -6.566 -19.411 1.00 32.37 46 ALA B N 1
ATOM 4319 C CA . ALA C 1 46 ? -31.101 -6.742 -18.131 1.00 29.65 46 ALA B CA 1
ATOM 4320 C C . ALA C 1 46 ? -29.698 -6.160 -18.140 1.00 26.51 46 ALA B C 1
ATOM 4321 O O . ALA C 1 46 ? -29.232 -5.608 -17.131 1.00 28.97 46 ALA B O 1
ATOM 4328 N N . GLU C 1 47 ? -28.992 -6.257 -19.257 1.00 32.07 47 GLU B N 1
ATOM 4329 C CA . GLU C 1 47 ? -27.617 -5.732 -19.263 1.00 35.23 47 GLU B CA 1
ATOM 4330 C C . GLU C 1 47 ? -27.593 -4.207 -19.106 1.00 30.53 47 GLU B C 1
ATOM 4331 O O . GLU C 1 47 ? -26.650 -3.649 -18.559 1.00 35.31 47 GLU B O 1
ATOM 4343 N N . GLU C 1 48 ? -28.655 -3.539 -19.545 1.00 25.94 48 GLU B N 1
ATOM 4344 C CA . GLU C 1 48 ? -28.769 -2.087 -19.306 1.00 36.21 48 GLU B CA 1
ATOM 4345 C C . GLU C 1 48 ? -29.076 -1.674 -17.862 1.00 34.57 48 GLU B C 1
ATOM 4346 O O . GLU C 1 48 ? -28.895 -0.502 -17.523 1.00 35.55 48 GLU B O 1
ATOM 4358 N N . VAL C 1 49 ? -29.554 -2.597 -17.016 1.00 28.87 49 VAL B N 1
ATOM 4359 C CA . VAL C 1 49 ? -30.100 -2.192 -15.709 1.00 25.55 49 VAL B CA 1
ATOM 4360 C C . VAL C 1 49 ? -29.356 -2.741 -14.501 1.00 28.95 49 VAL B C 1
ATOM 4361 O O . VAL C 1 49 ? -29.442 -2.175 -13.393 1.00 28.13 49 VAL B O 1
ATOM 4374 N N . LEU C 1 50 ? -28.621 -3.835 -14.682 1.00 29.98 50 LEU B N 1
ATOM 4375 C CA . LEU C 1 50 ? -27.914 -4.445 -13.560 1.00 27.28 50 LEU B CA 1
ATOM 4376 C C . LEU C 1 50 ? -26.905 -3.466 -13.010 1.00 30.20 50 LEU B C 1
ATOM 4377 O O . LEU C 1 50 ? -26.228 -2.808 -13.775 1.00 33.25 50 LEU B O 1
ATOM 4393 N N . GLY C 1 51 ? -26.824 -3.360 -11.681 1.00 23.69 51 GLY B N 1
ATOM 4394 C CA . GLY C 1 51 ? -25.918 -2.436 -11.044 1.00 27.28 51 GLY B CA 1
ATOM 4395 C C . GLY C 1 51 ? -26.527 -1.057 -10.813 1.00 25.06 51 GLY B C 1
ATOM 4396 O O . GLY C 1 51 ? -25.968 -0.275 -10.077 1.00 28.81 51 GLY B O 1
ATOM 4400 N N . ARG C 1 52 ? -27.678 -0.781 -11.412 1.00 26.72 52 ARG B N 1
ATOM 4401 C CA . ARG C 1 52 ? -28.349 0.515 -11.252 1.00 27.18 52 ARG B CA 1
ATOM 4402 C C . ARG C 1 52 ? -29.466 0.449 -10.223 1.00 31.53 52 ARG B C 1
ATOM 4403 O O . ARG C 1 52 ? -29.964 -0.627 -9.926 1.00 23.99 52 ARG B O 1
ATOM 4424 N N . ASN C 1 53 ? -29.857 1.604 -9.689 1.00 28.17 53 ASN B N 1
ATOM 4425 C CA . ASN C 1 53 ? -31.035 1.713 -8.858 1.00 26.91 53 ASN B CA 1
ATOM 4426 C C . ASN C 1 53 ? -32.271 1.722 -9.762 1.00 27.98 53 ASN B C 1
ATOM 4427 O O . ASN C 1 53 ? -32.217 2.225 -10.876 1.00 24.61 53 ASN B O 1
ATOM 4438 N N A CYS C 1 54 ? -33.377 1.132 -9.300 0.74 22.70 54 CYS B N 1
ATOM 4439 N N B CYS C 1 54 ? -33.382 1.194 -9.270 0.26 23.02 54 CYS B N 1
ATOM 4440 C CA A CYS C 1 54 ? -34.590 1.045 -10.110 0.74 20.71 54 CYS B CA 1
ATOM 4441 C CA B CYS C 1 54 ? -34.557 1.054 -10.107 0.26 21.16 54 CYS B CA 1
ATOM 4442 C C A CYS C 1 54 ? -35.223 2.388 -10.485 0.74 26.72 54 CYS B C 1
ATOM 4443 C C B CYS C 1 54 ? -35.261 2.376 -10.430 0.26 26.49 54 CYS B C 1
ATOM 4444 O O A CYS C 1 54 ? -36.091 2.432 -11.363 0.74 22.33 54 CYS B O 1
ATOM 4445 O O B CYS C 1 54 ? -36.208 2.398 -11.221 0.26 22.36 54 CYS B O 1
ATOM 4460 N N . ARG C 1 55 ? -34.812 3.471 -9.825 1.00 23.99 55 ARG B N 1
ATOM 4461 C CA . ARG C 1 55 ? -35.480 4.763 -10.005 1.00 22.44 55 ARG B CA 1
ATOM 4462 C C . ARG C 1 55 ? -35.401 5.305 -11.446 1.00 21.54 55 ARG B C 1
ATOM 4463 O O . ARG C 1 55 ? -36.145 6.231 -11.809 1.00 20.52 55 ARG B O 1
ATOM 4484 N N . PHE C 1 56 ? -34.549 4.729 -12.287 1.00 22.66 56 PHE B N 1
ATOM 4485 C CA . PHE C 1 56 ? -34.448 5.229 -13.651 1.00 24.44 56 PHE B CA 1
ATOM 4486 C C . PHE C 1 56 ? -35.772 5.037 -14.374 1.00 21.71 56 PHE B C 1
ATOM 4487 O O . PHE C 1 56 ? -36.039 5.742 -15.343 1.00 22.26 56 PHE B O 1
ATOM 4504 N N . LEU C 1 57 ? -36.617 4.114 -13.898 1.00 17.08 57 LEU B N 1
ATOM 4505 C CA . LEU C 1 57 ? -37.941 3.863 -14.504 1.00 20.23 57 LEU B CA 1
ATOM 4506 C C . LEU C 1 57 ? -38.892 5.052 -14.340 1.00 19.87 57 LEU B C 1
ATOM 4507 O O . LEU C 1 57 ? -39.910 5.150 -15.035 1.00 18.91 57 LEU B O 1
ATOM 4523 N N . GLN C 1 58 ? -38.584 5.917 -13.382 1.00 20.74 58 GLN B N 1
ATOM 4524 C CA . GLN C 1 58 ? -39.384 7.118 -13.149 1.00 20.35 58 GLN B CA 1
ATOM 4525 C C . GLN C 1 58 ? -38.982 8.281 -14.077 1.00 21.16 58 GLN B C 1
ATOM 4526 O O . GLN C 1 58 ? -39.633 9.345 -14.106 1.00 19.86 58 GLN B O 1
ATOM 4540 N N . CYS C 1 59 ? -37.920 8.063 -14.831 1.00 19.49 59 CYS B N 1
ATOM 4541 C CA . CYS C 1 59 ? -37.474 9.019 -15.843 1.00 25.16 59 CYS B CA 1
ATOM 4542 C C . CYS C 1 59 ? -38.129 8.649 -17.166 1.00 22.53 59 CYS B C 1
ATOM 4543 O O . CYS C 1 59 ? -38.325 7.473 -17.441 1.00 21.22 59 CYS B O 1
ATOM 4551 N N . ARG C 1 60 ? -38.550 9.642 -17.950 1.00 20.88 60 ARG B N 1
ATOM 4552 C CA . ARG C 1 60 ? -39.236 9.351 -19.202 1.00 20.37 60 ARG B CA 1
ATOM 4553 C C . ARG C 1 60 ? -38.215 8.979 -20.291 1.00 26.28 60 ARG B C 1
ATOM 4554 O O . ARG C 1 60 ? -37.687 9.824 -21.043 1.00 24.07 60 ARG B O 1
ATOM 4575 N N . GLY C 1 61 ? -37.932 7.679 -20.356 1.00 25.69 61 GLY B N 1
ATOM 4576 C CA . GLY C 1 61 ? -36.938 7.158 -21.274 1.00 15.49 61 GLY B CA 1
ATOM 4577 C C . GLY C 1 61 ? -35.542 7.280 -20.747 1.00 23.50 61 GLY B C 1
ATOM 4578 O O . GLY C 1 61 ? -35.326 7.835 -19.672 1.00 27.95 61 GLY B O 1
ATOM 4580 N N . PRO C 1 62 ? -34.570 6.757 -21.517 1.00 27.12 62 PRO B N 1
ATOM 4581 C CA . PRO C 1 62 ? -33.173 6.669 -21.092 1.00 26.17 62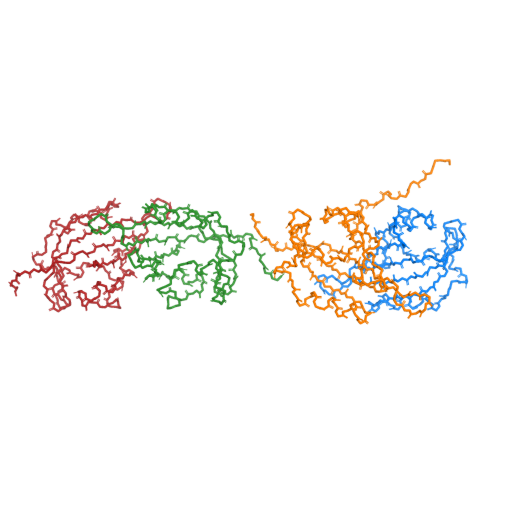 PRO B CA 1
ATOM 4582 C C . PRO C 1 62 ? -32.377 7.956 -21.211 1.00 33.92 62 PRO B C 1
ATOM 4583 O O . PRO C 1 62 ? -31.270 7.970 -20.712 1.00 31.14 62 PRO B O 1
ATOM 4594 N N . PHE C 1 63 ? -32.913 9.008 -21.824 1.00 28.16 63 PHE B N 1
ATOM 4595 C CA . PHE C 1 63 ? -32.163 10.263 -21.954 1.00 30.31 63 PHE B CA 1
ATOM 4596 C C . PHE C 1 63 ? -32.652 11.369 -21.024 1.00 34.50 63 PHE B C 1
ATOM 4597 O O . PHE C 1 63 ? -32.205 12.501 -21.123 1.00 46.86 63 PHE B O 1
ATOM 4614 N N . ALA C 1 64 ? -33.595 11.053 -20.145 1.00 29.51 64 ALA B N 1
ATOM 4615 C CA . ALA C 1 64 ? -34.023 11.998 -19.126 1.00 26.54 64 ALA B CA 1
ATOM 4616 C C . ALA C 1 64 ? -33.297 11.675 -17.828 1.00 31.38 64 ALA B C 1
ATOM 4617 O O . ALA C 1 64 ? -33.412 10.561 -17.321 1.00 27.98 64 ALA B O 1
ATOM 4624 N N . LYS C 1 65 ? -32.551 12.631 -17.282 1.00 25.55 65 LYS B N 1
ATOM 4625 C CA . LYS C 1 65 ? -31.698 12.318 -16.140 1.00 28.79 65 LYS B CA 1
ATOM 4626 C C . LYS C 1 65 ? -32.476 12.234 -14.834 1.00 26.38 65 LYS B C 1
ATOM 4627 O O . LYS C 1 65 ? -32.010 11.578 -13.918 1.00 27.64 65 LYS B O 1
ATOM 4646 N N . ARG C 1 66 ? -33.659 12.857 -14.756 1.00 24.83 66 ARG B N 1
ATOM 4647 C CA . ARG C 1 66 ? -34.365 13.000 -13.478 1.00 29.06 66 ARG B CA 1
ATOM 4648 C C . ARG C 1 66 ? -35.783 12.556 -13.578 1.00 22.11 66 ARG B C 1
ATOM 4649 O O . ARG C 1 66 ? -36.383 12.565 -14.659 1.00 21.00 66 ARG B O 1
ATOM 4668 N N . ARG C 1 67 ? -36.301 12.151 -12.425 1.00 19.52 67 ARG B N 1
ATOM 4669 C CA . ARG C 1 67 ? -37.666 11.683 -12.290 1.00 25.15 67 ARG B CA 1
ATOM 4670 C C . ARG C 1 67 ? -38.623 12.696 -12.919 1.00 31.27 67 ARG B C 1
ATOM 4671 O O . ARG C 1 67 ? -38.475 13.904 -12.722 1.00 19.26 67 ARG B O 1
ATOM 4692 N N . HIS C 1 68 ? -39.567 12.188 -13.711 1.00 23.93 68 HIS B N 1
ATOM 4693 C CA . HIS C 1 68 ? -40.550 13.014 -14.391 1.00 26.95 68 HIS B CA 1
ATOM 4694 C C . HIS C 1 68 ? -41.441 13.751 -13.400 1.00 23.05 68 HIS B C 1
ATOM 4695 O O . HIS C 1 68 ? -41.825 13.188 -12.369 1.00 20.69 68 HIS B O 1
ATOM 4710 N N . PRO C 1 69 ? -41.829 14.995 -13.741 1.00 24.95 69 PRO B N 1
ATOM 4711 C CA . PRO C 1 69 ? -42.691 15.772 -12.848 1.00 24.95 69 PRO B CA 1
ATOM 4712 C C . PRO C 1 69 ? -44.021 15.142 -12.502 1.00 21.31 69 PRO B C 1
ATOM 4713 O O . PRO C 1 69 ? -44.542 15.425 -11.447 1.00 24.59 69 PRO B O 1
ATOM 4724 N N . LEU C 1 70 ? -44.571 14.284 -13.358 1.00 18.63 70 LEU B N 1
ATOM 4725 C CA . LEU C 1 70 ? -45.885 13.702 -13.052 1.00 20.61 70 LEU B CA 1
ATOM 4726 C C . LEU C 1 70 ? -45.828 12.473 -12.172 1.00 19.60 70 LEU B C 1
ATOM 4727 O O . LEU C 1 70 ? -46.855 11.980 -11.762 1.00 23.44 70 LEU B O 1
ATOM 4743 N N . VAL C 1 71 ? -44.642 11.935 -11.931 1.00 18.61 71 VAL B N 1
ATOM 4744 C CA . VAL C 1 71 ? -44.537 10.804 -10.998 1.00 21.68 71 VAL B CA 1
ATOM 4745 C C . VAL C 1 71 ? -44.931 11.307 -9.588 1.00 24.73 71 VAL B C 1
ATOM 4746 O O . VAL C 1 71 ? -44.538 12.396 -9.177 1.00 20.30 71 VAL B O 1
ATOM 4759 N N . ASP C 1 72 ? -45.710 10.522 -8.867 1.00 24.41 72 ASP B N 1
ATOM 4760 C CA . ASP C 1 72 ? -46.190 10.920 -7.541 1.00 25.23 72 ASP B CA 1
ATOM 4761 C C . ASP C 1 72 ? -45.035 10.947 -6.529 1.00 23.43 72 ASP B C 1
ATOM 4762 O O . ASP C 1 72 ? -44.588 9.917 -6.048 1.00 20.30 72 ASP B O 1
ATOM 4771 N N . SER C 1 73 ? -44.564 12.149 -6.212 1.00 22.75 73 SER B N 1
ATOM 4772 C CA . SER C 1 73 ? -43.438 12.327 -5.308 1.00 20.78 73 SER B CA 1
ATOM 4773 C C . SER C 1 73 ? -43.763 11.848 -3.874 1.00 20.21 73 SER B C 1
ATOM 4774 O O . SER C 1 73 ? -42.877 11.522 -3.115 1.00 21.50 73 SER B O 1
ATOM 4782 N N . MET C 1 74 ? -45.036 11.833 -3.511 1.00 17.53 74 MET B N 1
ATOM 4783 C CA . MET C 1 74 ? -45.411 11.353 -2.190 1.00 26.72 74 MET B CA 1
ATOM 4784 C C . MET C 1 74 ? -45.238 9.835 -2.115 1.00 26.46 74 MET B C 1
ATOM 4785 O O . MET C 1 74 ? -44.747 9.310 -1.111 1.00 23.73 74 MET B O 1
ATOM 4799 N N . VAL C 1 75 ? -45.653 9.128 -3.162 1.00 24.01 75 VAL B N 1
ATOM 4800 C CA . VAL C 1 75 ? -45.434 7.662 -3.240 1.00 22.14 75 VAL B CA 1
ATOM 4801 C C . VAL C 1 75 ? -43.950 7.328 -3.264 1.00 19.86 75 VAL B C 1
ATOM 4802 O O . VAL C 1 75 ? -43.505 6.414 -2.547 1.00 22.15 75 VAL B O 1
ATOM 4815 N N . VAL C 1 76 ? -43.163 8.078 -4.043 1.00 20.57 76 VAL B N 1
ATOM 4816 C CA . VAL C 1 76 ? -41.725 7.834 -4.091 1.00 18.49 76 VAL B CA 1
ATOM 4817 C C . VAL C 1 76 ? -41.124 7.952 -2.692 1.00 25.78 76 VAL B C 1
ATOM 4818 O O . VAL C 1 76 ? -40.275 7.152 -2.291 1.00 21.39 76 VAL B O 1
ATOM 4831 N N . SER C 1 77 ? -41.599 8.941 -1.953 1.00 22.92 77 SER B N 1
ATOM 4832 C CA . SER C 1 77 ? -41.152 9.180 -0.580 1.00 31.01 77 SER B CA 1
ATOM 4833 C C . SER C 1 77 ? -41.481 8.020 0.362 1.00 20.32 77 SER B C 1
ATOM 4834 O O . SER C 1 77 ? -40.626 7.580 1.135 1.00 22.63 77 SER B O 1
ATOM 4842 N N . GLU C 1 78 ? -42.718 7.538 0.273 1.00 22.95 78 GLU B N 1
ATOM 4843 C CA . GLU C 1 78 ? -43.145 6.349 0.997 1.00 27.18 78 GLU B CA 1
ATOM 4844 C C . GLU C 1 78 ? -42.289 5.115 0.678 1.00 29.90 78 GLU B C 1
ATOM 4845 O O . GLU C 1 78 ? -41.934 4.362 1.592 1.00 22.84 78 GLU B O 1
ATOM 4857 N N . ILE C 1 79 ? -41.953 4.901 -0.599 1.00 23.90 79 ILE B N 1
ATOM 4858 C CA . ILE C 1 79 ? -41.056 3.806 -0.964 1.00 19.24 79 ILE B CA 1
ATOM 4859 C C . ILE C 1 79 ? -39.715 3.941 -0.240 1.00 30.24 79 ILE B C 1
ATOM 4860 O O . ILE C 1 79 ? -39.206 2.960 0.321 1.00 22.10 79 ILE B O 1
ATOM 4876 N N . ARG C 1 80 ? -39.143 5.146 -0.255 1.00 21.33 80 ARG B N 1
ATOM 4877 C CA . ARG C 1 80 ? -37.866 5.406 0.433 1.00 20.17 80 ARG B CA 1
ATOM 4878 C C . ARG C 1 80 ? -37.934 5.008 1.902 1.00 21.87 80 ARG B C 1
ATOM 4879 O O . ARG C 1 80 ? -37.040 4.348 2.422 1.00 25.86 80 ARG B O 1
ATOM 4898 N N . LYS C 1 81 ? -39.003 5.455 2.545 1.00 28.07 81 LYS B N 1
ATOM 4899 C CA . LYS C 1 81 ? -39.244 5.194 3.949 1.00 27.51 81 LYS B CA 1
ATOM 4900 C C . LYS C 1 81 ? -39.423 3.684 4.239 1.00 35.21 81 LYS B C 1
ATOM 4901 O O . LYS C 1 81 ? -38.836 3.157 5.197 1.00 27.79 81 LYS B O 1
ATOM 4920 N N . CYS C 1 82 ? -40.217 2.980 3.436 1.00 25.55 82 CYS B N 1
ATOM 4921 C CA . CYS C 1 82 ? -40.355 1.542 3.662 1.00 30.10 82 CYS B CA 1
ATOM 4922 C C . CYS C 1 82 ? -39.026 0.835 3.503 1.00 24.82 82 CYS B C 1
ATOM 4923 O O . CYS C 1 82 ? -38.690 -0.052 4.294 1.00 27.56 82 CYS B O 1
ATOM 4931 N N . ILE C 1 83 ? -38.237 1.237 2.517 1.00 25.09 83 ILE B N 1
ATOM 4932 C CA . ILE C 1 83 ? -36.969 0.563 2.304 1.00 21.71 83 ILE B CA 1
ATOM 4933 C C . ILE C 1 83 ? -36.030 0.851 3.473 1.00 35.95 83 ILE B C 1
ATOM 4934 O O . ILE C 1 83 ? -35.347 -0.041 3.987 1.00 30.67 83 ILE B O 1
ATOM 4950 N N . ASP C 1 84 ? -36.005 2.101 3.901 1.00 33.91 84 ASP B N 1
ATOM 4951 C CA . ASP C 1 84 ? -35.091 2.511 4.972 1.00 37.28 84 ASP B CA 1
ATOM 4952 C C . ASP C 1 84 ? -35.452 1.805 6.295 1.00 35.89 84 ASP B C 1
ATOM 4953 O O . ASP C 1 84 ? -34.584 1.394 7.051 1.00 37.50 84 ASP B O 1
ATOM 4962 N N . GLU C 1 85 ? -36.744 1.643 6.546 1.00 35.90 85 GLU B N 1
ATOM 4963 C CA . GLU C 1 85 ? -37.211 0.977 7.753 1.00 38.44 85 GLU B CA 1
ATOM 4964 C C . GLU C 1 85 ? -37.255 -0.554 7.647 1.00 33.71 85 GLU B C 1
ATOM 4965 O O . GLU C 1 85 ? -37.694 -1.224 8.584 1.00 37.17 85 GLU B O 1
ATOM 4977 N N . GLY C 1 86 ? -36.850 -1.119 6.512 1.00 34.73 86 GLY B N 1
ATOM 4978 C CA . GLY C 1 86 ? -36.822 -2.575 6.380 1.00 28.72 86 GLY B CA 1
ATOM 4979 C C . GLY C 1 86 ? -38.185 -3.253 6.349 1.00 30.88 86 GLY B C 1
ATOM 4980 O O . GLY C 1 86 ? -38.329 -4.414 6.731 1.00 30.18 86 GLY B O 1
ATOM 4984 N N . ILE C 1 87 ? -39.198 -2.528 5.906 1.00 29.93 87 ILE B N 1
ATOM 4985 C CA . ILE C 1 87 ? -40.533 -3.086 5.852 1.00 28.55 87 ILE B CA 1
ATOM 4986 C C . ILE C 1 87 ? -41.037 -3.213 4.406 1.00 37.48 87 ILE B C 1
ATOM 4987 O O . ILE C 1 87 ? -40.385 -2.776 3.448 1.00 31.68 87 ILE B O 1
ATOM 5003 N N . GLU C 1 88 ? -42.211 -3.811 4.288 1.00 25.27 88 GLU B N 1
ATOM 5004 C CA . GLU C 1 88 ? -42.828 -4.087 3.017 1.00 36.43 88 GLU B CA 1
ATOM 5005 C C . GLU C 1 88 ? -43.464 -2.818 2.484 1.00 30.09 88 GLU B C 1
ATOM 5006 O O . GLU C 1 88 ? -43.739 -1.893 3.236 1.00 28.98 88 GLU B O 1
ATOM 5018 N N . PHE C 1 89 ? -43.684 -2.787 1.181 1.00 26.98 89 PHE B N 1
ATOM 5019 C CA . PHE C 1 89 ? -44.382 -1.677 0.540 1.00 22.98 89 PHE B CA 1
ATOM 5020 C C . PHE C 1 89 ? -45.290 -2.186 -0.555 1.00 20.16 89 PHE B C 1
ATOM 5021 O O . PHE C 1 89 ? -44.973 -3.175 -1.232 1.00 23.29 89 PHE B O 1
ATOM 5038 N N . GLN C 1 90 ? -46.440 -1.548 -0.710 1.00 20.55 90 GLN B N 1
ATOM 5039 C CA . GLN C 1 90 ? -47.202 -1.693 -1.941 1.00 22.31 90 GLN B CA 1
ATOM 5040 C C . GLN C 1 90 ? -47.839 -0.355 -2.291 1.00 22.74 90 GLN B C 1
ATOM 5041 O O . GLN C 1 90 ? -48.380 0.322 -1.434 1.00 23.88 90 GLN B O 1
ATOM 5055 N N . GLY C 1 91 ? -47.741 0.017 -3.560 1.00 21.33 91 GLY B N 1
ATOM 5056 C CA . GLY C 1 91 ? -48.412 1.195 -4.087 1.00 23.57 91 GLY B CA 1
ATOM 5057 C C . GLY C 1 91 ? -48.296 1.236 -5.599 1.00 27.87 91 GLY B C 1
ATOM 5058 O O . GLY C 1 91 ? -47.522 0.490 -6.223 1.00 21.98 91 GLY B O 1
ATOM 5062 N N . GLU C 1 92 ? -49.076 2.110 -6.202 1.00 20.89 92 GLU B N 1
ATOM 5063 C CA . GLU C 1 92 ? -48.976 2.342 -7.642 1.00 23.90 92 GLU B CA 1
ATOM 5064 C C . GLU C 1 92 ? -48.104 3.545 -7.932 1.00 25.73 92 GLU B C 1
ATOM 5065 O O . GLU C 1 92 ? -48.163 4.575 -7.257 1.00 26.03 92 GLU B O 1
ATOM 5077 N N . LEU C 1 93 ? -47.281 3.396 -8.941 1.00 19.99 93 LEU B N 1
ATOM 5078 C CA . LEU C 1 93 ? -46.296 4.410 -9.259 1.00 26.48 93 LEU B CA 1
ATOM 5079 C C . LEU C 1 93 ? -46.254 4.566 -10.767 1.00 24.15 93 LEU B C 1
ATOM 5080 O O . LEU C 1 93 ? -46.222 3.563 -11.488 1.00 21.74 93 LEU B O 1
ATOM 5096 N N . LEU C 1 94 ? -46.261 5.802 -11.253 1.00 22.80 94 LEU B N 1
ATOM 5097 C CA . LEU C 1 94 ? -46.017 6.045 -12.681 1.00 18.39 94 LEU B CA 1
ATOM 5098 C C . LEU C 1 94 ? -44.564 5.769 -13.043 1.00 20.09 94 LEU B C 1
ATOM 5099 O O . LEU C 1 94 ? -43.641 6.225 -12.379 1.00 19.27 94 LEU B O 1
ATOM 5115 N N . ASN C 1 95 ? -44.380 4.967 -14.083 1.00 16.24 95 ASN B N 1
ATOM 5116 C CA . ASN C 1 95 ? -43.068 4.638 -14.640 1.00 19.15 95 ASN B CA 1
ATOM 5117 C C . ASN C 1 95 ? -43.141 4.836 -16.176 1.00 18.29 95 ASN B C 1
ATOM 5118 O O . ASN C 1 95 ? -44.220 5.066 -16.729 1.00 22.23 95 ASN B O 1
ATOM 5129 N N . PHE C 1 96 ? -42.018 4.671 -16.847 1.00 19.63 96 PHE B N 1
ATOM 5130 C CA . PHE C 1 96 ? -41.952 4.854 -18.306 1.00 23.45 96 PHE B CA 1
ATOM 5131 C C . PHE C 1 96 ? -41.128 3.766 -18.971 1.00 24.55 96 PHE B C 1
ATOM 5132 O O . PHE C 1 96 ? -40.005 3.477 -18.550 1.00 19.98 96 PHE B O 1
ATOM 5149 N N . ARG C 1 97 ? -41.680 3.199 -20.043 1.00 24.07 97 ARG B N 1
ATOM 5150 C CA . ARG C 1 97 ? -40.887 2.360 -20.940 1.00 23.72 97 ARG B CA 1
ATOM 5151 C C . ARG C 1 97 ? -39.726 3.115 -21.529 1.00 27.73 97 ARG B C 1
ATOM 5152 O O . ARG C 1 97 ? -39.714 4.353 -21.571 1.00 21.75 97 ARG B O 1
ATOM 5173 N N . LYS C 1 98 ? -38.739 2.352 -21.979 1.00 24.12 98 LYS B N 1
ATOM 5174 C CA . LYS C 1 98 ? -37.611 2.886 -22.721 1.00 28.26 98 LYS B CA 1
ATOM 5175 C C . LYS C 1 98 ? -38.057 3.750 -23.935 1.00 24.33 98 LYS B C 1
ATOM 5176 O O . LYS C 1 98 ? -37.339 4.684 -24.305 1.00 28.57 98 LYS B O 1
ATOM 5195 N N . ASP C 1 99 ? -39.220 3.454 -24.517 1.00 20.89 99 ASP B N 1
ATOM 5196 C CA . ASP C 1 99 ? -39.780 4.262 -25.605 1.00 36.07 99 ASP B CA 1
ATOM 5197 C C . ASP C 1 99 ? -40.596 5.487 -25.118 1.00 47.00 99 ASP B C 1
ATOM 5198 O O . ASP C 1 99 ? -41.222 6.200 -25.924 1.00 29.55 99 ASP B O 1
ATOM 5207 N N . GLY C 1 100 ? -40.590 5.727 -23.801 1.00 30.89 100 GLY B N 1
ATOM 5208 C CA . GLY C 1 100 ? -41.180 6.930 -23.226 1.00 23.51 100 GLY B CA 1
ATOM 5209 C C . GLY C 1 100 ? -42.638 6.819 -22.888 1.00 32.65 100 GLY B C 1
ATOM 5210 O O . GLY C 1 100 ? -43.205 7.747 -22.316 1.00 25.53 100 GLY B O 1
ATOM 5214 N N . SER C 1 101 ? -43.262 5.683 -23.192 1.00 25.31 101 SER B N 1
ATOM 5215 C CA . SER C 1 101 ? -44.696 5.593 -22.962 1.00 21.86 101 SER B CA 1
ATOM 5216 C C . SER C 1 101 ? -44.924 5.268 -21.472 1.00 27.03 101 SER B C 1
ATOM 5217 O O . SER C 1 101 ? -44.081 4.623 -20.821 1.00 25.52 101 SER B O 1
ATOM 5225 N N . PRO C 1 102 ? -46.056 5.721 -20.936 1.00 25.31 102 PRO B N 1
ATOM 5226 C CA . PRO C 1 102 ? -46.374 5.583 -19.519 1.00 27.65 102 PRO B CA 1
ATOM 5227 C C . PRO C 1 102 ? -46.764 4.165 -19.122 1.00 36.86 102 PRO B C 1
ATOM 5228 O O . PRO C 1 102 ? -47.423 3.439 -19.859 1.00 28.12 102 PRO B O 1
ATOM 5239 N N . LEU C 1 103 ? -46.329 3.804 -17.929 1.00 25.01 103 LEU B N 1
ATOM 5240 C CA . LEU C 1 103 ? -46.636 2.533 -17.274 1.00 26.88 103 LEU B CA 1
ATOM 5241 C C . LEU C 1 103 ? -47.251 2.842 -15.917 1.00 24.11 103 LEU B C 1
ATOM 5242 O O . LEU C 1 103 ? -46.790 3.757 -15.239 1.00 26.35 103 LEU B O 1
ATOM 5258 N N . MET C 1 104 ? -48.308 2.140 -15.528 1.00 22.40 104 MET B N 1
ATOM 5259 C CA . MET C 1 104 ? -48.735 2.180 -14.156 1.00 24.08 104 MET B CA 1
ATOM 5260 C C . MET C 1 104 ? -48.277 0.902 -13.462 1.00 28.42 104 MET B C 1
ATOM 5261 O O . MET C 1 104 ? -48.706 -0.200 -13.774 1.00 25.45 104 MET B O 1
ATOM 5275 N N . ASN C 1 105 ? -47.392 1.096 -12.505 1.00 26.17 105 ASN B N 1
ATOM 5276 C CA . ASN C 1 105 ? -46.705 0.001 -11.837 1.00 19.03 105 ASN B CA 1
ATOM 5277 C C . ASN C 1 105 ? -47.224 -0.156 -10.428 1.00 20.69 105 ASN B C 1
ATOM 5278 O O . ASN C 1 105 ? -46.931 0.669 -9.556 1.00 22.76 105 ASN B O 1
ATOM 5289 N N . ARG C 1 106 ? -48.052 -1.192 -10.248 1.00 18.43 106 ARG B N 1
ATOM 5290 C CA . ARG C 1 106 ? -48.437 -1.701 -8.938 1.00 25.33 106 ARG B CA 1
ATOM 5291 C C . ARG C 1 106 ? -47.276 -2.515 -8.406 1.00 21.16 106 ARG B C 1
ATOM 5292 O O . ARG C 1 106 ? -47.049 -3.679 -8.799 1.00 21.12 106 ARG B O 1
ATOM 5313 N N . LEU C 1 107 ? -46.528 -1.863 -7.540 1.00 20.41 107 LEU B N 1
ATOM 5314 C CA . LEU C 1 107 ? -45.240 -2.326 -7.083 1.00 19.65 107 LEU B CA 1
ATOM 5315 C C . LEU C 1 107 ? -45.313 -2.829 -5.652 1.00 23.72 107 LEU B C 1
ATOM 5316 O O . LEU C 1 107 ? -45.733 -2.090 -4.754 1.00 21.09 107 LEU B O 1
ATOM 5332 N N . ARG C 1 108 ? -44.863 -4.069 -5.454 1.00 19.78 108 ARG B N 1
ATOM 5333 C CA . ARG C 1 108 ? -44.700 -4.631 -4.136 1.00 16.44 108 ARG B CA 1
ATOM 5334 C C . ARG C 1 108 ? -43.219 -4.869 -3.838 1.00 17.37 108 ARG B C 1
ATOM 5335 O O . ARG C 1 108 ? -42.485 -5.435 -4.638 1.00 18.91 108 ARG B O 1
ATOM 5356 N N . LEU C 1 109 ? -42.780 -4.383 -2.684 1.00 17.63 109 LEU B N 1
ATOM 5357 C CA . LEU C 1 109 ? -41.410 -4.602 -2.226 1.00 18.06 109 LEU B CA 1
ATOM 5358 C C . LEU C 1 109 ? -41.460 -5.418 -0.968 1.00 20.66 109 LEU B C 1
ATOM 5359 O O . LEU C 1 109 ? -42.260 -5.117 -0.070 1.00 22.84 109 LEU B O 1
ATOM 5375 N N . THR C 1 110 ? -40.597 -6.421 -0.882 1.00 22.35 110 THR B N 1
ATOM 5376 C CA . THR C 1 110 ? -40.530 -7.224 0.316 1.00 24.12 110 THR B CA 1
ATOM 5377 C C . THR C 1 110 ? -39.064 -7.538 0.625 1.00 24.24 110 THR B C 1
ATOM 5378 O O . THR C 1 110 ? -38.308 -7.960 -0.248 1.00 19.47 110 THR B O 1
ATOM 5389 N N . PRO C 1 111 ? -38.655 -7.326 1.878 1.00 20.83 111 PRO B N 1
ATOM 5390 C CA . PRO C 1 111 ? -37.255 -7.581 2.209 1.00 25.39 111 PRO B CA 1
ATOM 5391 C C . PRO C 1 111 ? -36.981 -9.058 2.510 1.00 22.45 111 PRO B C 1
ATOM 5392 O O . PRO C 1 111 ? -37.866 -9.778 2.964 1.00 21.95 111 PRO B O 1
ATOM 5403 N N . ILE C 1 112 ? -35.760 -9.485 2.225 1.00 23.81 112 ILE B N 1
ATOM 5404 C CA . ILE C 1 112 ? -35.304 -10.852 2.480 1.00 26.34 112 ILE B CA 1
ATOM 5405 C C . ILE C 1 112 ? -34.271 -10.782 3.617 1.00 29.55 112 ILE B C 1
ATOM 5406 O O . ILE C 1 112 ? -33.236 -10.111 3.487 1.00 25.21 112 ILE B O 1
ATOM 5422 N N . TYR C 1 113 ? -34.566 -11.438 4.732 1.00 27.10 113 TYR B N 1
ATOM 5423 C CA . TYR C 1 113 ? -33.586 -11.550 5.813 1.00 29.05 113 TYR B CA 1
ATOM 5424 C C . TYR C 1 113 ? -32.655 -12.723 5.570 1.00 33.62 113 TYR B C 1
ATOM 5425 O O . TYR C 1 113 ? -33.067 -13.784 5.074 1.00 34.14 113 TYR B O 1
ATOM 5443 N N . GLY C 1 114 ? -31.370 -12.513 5.867 1.00 40.69 114 GLY B N 1
ATOM 5444 C CA . GLY C 1 114 ? -30.362 -13.544 5.665 1.00 42.19 114 GLY B CA 1
ATOM 5445 C C . GLY C 1 114 ? -29.979 -14.285 6.948 1.00 47.51 114 GLY B C 1
ATOM 5446 O O . GLY C 1 114 ? -30.695 -14.223 7.946 1.00 41.94 114 GLY B O 1
ATOM 5450 N N . ASP C 1 115 ? -28.834 -14.970 6.910 1.00 50.96 115 ASP B N 1
ATOM 5451 C CA . ASP C 1 115 ? -28.349 -15.782 8.042 1.00 66.34 115 ASP B CA 1
ATOM 5452 C C . ASP C 1 115 ? -28.144 -14.985 9.343 1.00 66.07 115 ASP B C 1
ATOM 5453 O O . ASP C 1 115 ? -28.383 -15.500 10.435 1.00 72.73 115 ASP B O 1
ATOM 5462 N N . ASP C 1 116 ? -27.719 -13.731 9.224 1.00 55.19 116 ASP B N 1
ATOM 5463 C CA . ASP C 1 116 ? -27.489 -12.883 10.390 1.00 53.25 116 ASP B CA 1
ATOM 5464 C C . ASP C 1 116 ? -28.744 -12.189 10.910 1.00 50.16 116 ASP B C 1
ATOM 5465 O O . ASP C 1 116 ? -28.646 -11.267 11.719 1.00 46.86 116 ASP B O 1
ATOM 5474 N N . ASP C 1 117 ? -29.915 -12.616 10.443 1.00 55.43 117 ASP B N 1
ATOM 5475 C CA . ASP C 1 117 ? -31.173 -11.920 10.749 1.00 53.18 117 ASP B CA 1
ATOM 5476 C C . ASP C 1 117 ? -31.120 -10.422 10.399 1.00 46.04 117 ASP B C 1
ATOM 5477 O O . ASP C 1 117 ? -31.740 -9.599 11.070 1.00 45.79 117 ASP B O 1
ATOM 5486 N N . THR C 1 118 ? -30.375 -10.086 9.349 1.00 43.03 118 THR B N 1
ATOM 5487 C CA . THR C 1 118 ? -30.371 -8.746 8.755 1.00 39.18 118 THR B CA 1
ATOM 5488 C C . THR C 1 118 ? -30.738 -8.828 7.251 1.00 35.82 118 THR B C 1
ATOM 5489 O O . THR C 1 118 ? -30.581 -9.873 6.614 1.00 35.54 118 THR B O 1
ATOM 5500 N N . ILE C 1 119 ? -31.199 -7.721 6.681 1.00 33.19 119 ILE B N 1
ATOM 5501 C CA . ILE C 1 119 ? -31.738 -7.740 5.321 1.00 32.01 119 ILE B CA 1
ATOM 5502 C C . ILE C 1 119 ? -30.631 -7.855 4.272 1.00 27.76 119 ILE B C 1
ATOM 5503 O O . ILE C 1 119 ? -29.745 -7.023 4.192 1.00 36.40 119 ILE B O 1
ATOM 5519 N N . THR C 1 120 ? -30.685 -8.887 3.438 1.00 31.46 120 THR B N 1
ATOM 5520 C CA . THR C 1 120 ? -29.641 -9.048 2.430 1.00 23.96 120 THR B CA 1
ATOM 5521 C C . THR C 1 120 ? -30.100 -8.603 1.019 1.00 32.57 120 THR B C 1
ATOM 5522 O O . THR C 1 120 ? -29.281 -8.160 0.203 1.00 24.53 120 THR B O 1
ATOM 5533 N N . HIS C 1 121 ? -31.404 -8.729 0.751 1.00 29.00 121 HIS B N 1
ATOM 5534 C CA . HIS C 1 121 ? -31.989 -8.416 -0.551 1.00 27.47 121 HIS B CA 1
ATOM 5535 C C . HIS C 1 121 ? -33.341 -7.778 -0.386 1.00 22.05 121 HIS B C 1
ATOM 5536 O O . HIS C 1 121 ? -33.980 -7.932 0.651 1.00 21.57 121 HIS B O 1
ATOM 5551 N N . ILE C 1 122 ? -33.777 -7.068 -1.423 1.00 22.76 122 ILE B N 1
ATOM 5552 C CA . ILE C 1 122 ? -35.173 -6.678 -1.524 1.00 23.23 122 ILE B CA 1
ATOM 5553 C C . ILE C 1 122 ? -35.663 -7.246 -2.846 1.00 17.27 122 ILE B C 1
ATOM 5554 O O . ILE C 1 122 ? -34.946 -7.256 -3.861 1.00 17.51 122 ILE B O 1
ATOM 5570 N N . ILE C 1 123 ? -36.870 -7.791 -2.791 1.00 18.74 123 ILE B N 1
ATOM 5571 C CA . ILE C 1 123 ? -37.549 -8.301 -3.955 1.00 18.74 123 ILE B CA 1
ATOM 5572 C C . ILE C 1 123 ? -38.586 -7.274 -4.331 1.00 19.73 123 ILE B C 1
ATOM 5573 O O . ILE C 1 123 ? -39.293 -6.753 -3.484 1.00 17.32 123 ILE B O 1
ATOM 5589 N N . GLY C 1 124 ? -38.639 -6.961 -5.612 1.00 19.67 124 GLY B N 1
ATOM 5590 C CA . GLY C 1 124 ? -39.656 -6.091 -6.125 1.00 17.65 124 GLY B CA 1
ATOM 5591 C C . GLY C 1 124 ? -40.530 -6.884 -7.078 1.00 18.65 124 GLY B C 1
ATOM 5592 O O . GLY C 1 124 ? -40.023 -7.619 -7.921 1.00 18.26 124 GLY B O 1
ATOM 5596 N N . ILE C 1 125 ? -41.846 -6.755 -6.920 1.00 16.24 125 ILE B N 1
ATOM 5597 C CA . ILE C 1 125 ? -42.788 -7.399 -7.830 1.00 15.69 125 ILE B CA 1
ATOM 5598 C C . ILE C 1 125 ? -43.643 -6.338 -8.514 1.00 18.97 125 ILE B C 1
ATOM 5599 O O . ILE C 1 125 ? -44.327 -5.546 -7.833 1.00 19.56 125 ILE B O 1
ATOM 5615 N N . GLN C 1 126 ? -43.579 -6.308 -9.841 1.00 15.60 126 GLN B N 1
ATOM 5616 C CA . GLN C 1 126 ? -44.319 -5.332 -10.652 1.00 22.46 126 GLN B CA 1
ATOM 5617 C C . GLN C 1 126 ? -45.532 -5.934 -11.339 1.00 19.53 126 GLN B C 1
ATOM 5618 O O . GLN C 1 126 ? -45.394 -6.736 -12.255 1.00 20.43 126 GLN B O 1
ATOM 5632 N N . PHE C 1 127 ? -46.709 -5.500 -10.923 1.00 20.79 127 PHE B N 1
ATOM 5633 C CA . PHE C 1 127 ? -47.927 -5.753 -11.678 1.00 18.30 127 PHE B CA 1
ATOM 5634 C C . PHE C 1 127 ? -48.318 -4.524 -12.466 1.00 26.03 127 PHE B C 1
ATOM 5635 O O . PHE C 1 127 ? -48.704 -3.487 -11.910 1.00 26.22 127 PHE B O 1
ATOM 5652 N N . PHE C 1 128 ? -48.147 -4.623 -13.774 1.00 22.33 128 PHE B N 1
ATOM 5653 C CA . PHE C 1 128 ? -48.394 -3.479 -14.630 1.00 36.04 128 PHE B CA 1
ATOM 5654 C C . PHE C 1 128 ? -49.861 -3.456 -14.918 1.00 32.64 128 PHE B C 1
ATOM 5655 O O . PHE C 1 128 ? -50.414 -4.437 -15.371 1.00 33.70 128 PHE B O 1
ATOM 5672 N N . ILE C 1 129 ? -50.510 -2.361 -14.561 1.00 24.53 129 ILE B N 1
ATOM 5673 C CA . ILE C 1 129 ? -51.963 -2.316 -14.601 1.00 24.82 129 ILE B CA 1
ATOM 5674 C C . ILE C 1 129 ? -52.407 -1.216 -15.557 1.00 33.72 129 ILE B C 1
ATOM 5675 O O . ILE C 1 129 ? -51.591 -0.371 -15.971 1.00 30.38 129 ILE B O 1
ATOM 5691 N N . GLU C 1 130 ? -53.700 -1.237 -15.892 1.00 33.74 130 GLU B N 1
ATOM 5692 C CA . GLU C 1 130 ? -54.306 -0.242 -16.778 1.00 38.38 130 GLU B CA 1
ATOM 5693 C C . GLU C 1 130 ? -54.410 1.114 -16.104 1.00 33.83 130 GLU B C 1
ATOM 5694 O O . GLU C 1 130 ? -54.678 1.212 -14.910 1.00 34.85 130 GLU B O 1
ATOM 5706 N N . THR C 1 131 ? -54.155 2.141 -16.900 1.00 35.78 131 THR B N 1
ATOM 5707 C CA . THR C 1 131 ? -54.225 3.545 -16.494 1.00 41.63 131 THR B CA 1
ATOM 5708 C C . THR C 1 131 ? -54.975 4.327 -17.540 1.00 39.62 131 THR B C 1
ATOM 5709 O O . THR C 1 131 ? -54.823 4.055 -18.725 1.00 32.56 131 THR B O 1
ATOM 5720 N N . ASP C 1 132 ? -55.668 5.364 -17.113 1.00 34.33 132 ASP B N 1
ATOM 5721 C CA . ASP C 1 132 ? -56.161 6.362 -18.044 1.00 48.71 132 ASP B CA 1
ATOM 5722 C C . ASP C 1 132 ? -55.113 7.432 -18.355 1.00 49.55 132 ASP B C 1
ATOM 5723 O O . ASP C 1 132 ? -55.300 8.221 -19.284 1.00 53.70 132 ASP B O 1
ATOM 5728 N N . ILE C 1 133 ? -54.011 7.446 -17.600 1.00 36.69 133 ILE B N 1
ATOM 5729 C CA . ILE C 1 133 ? -52.959 8.433 -17.821 1.00 31.22 133 ILE B CA 1
ATOM 5730 C C . ILE C 1 133 ? -52.479 8.330 -19.243 1.00 42.03 133 ILE B C 1
ATOM 5731 O O . ILE C 1 133 ? -52.297 7.241 -19.775 1.00 35.98 133 ILE B O 1
ATOM 5736 N N . ASP C 1 134 ? -52.257 9.483 -19.850 1.00 34.35 134 ASP B N 1
ATOM 5737 C CA . ASP C 1 134 ? -52.084 9.562 -21.292 1.00 34.60 134 ASP B CA 1
ATOM 5738 C C . ASP C 1 134 ? -51.466 10.914 -21.560 1.00 41.94 134 ASP B C 1
ATOM 5739 O O . ASP C 1 134 ? -52.093 11.963 -21.338 1.00 39.25 134 ASP B O 1
ATOM 5744 N N . LEU C 1 135 ? -50.223 10.885 -22.011 1.00 39.36 135 LEU B N 1
ATOM 5745 C CA . LEU C 1 135 ? -49.469 12.100 -22.213 1.00 44.92 135 LEU B CA 1
ATOM 5746 C C . LEU C 1 135 ? -49.565 12.544 -23.679 1.00 53.51 135 LEU B C 1
ATOM 5747 O O . LEU C 1 135 ? -48.710 13.277 -24.185 1.00 38.11 135 LEU B O 1
ATOM 5752 N N . GLY C 1 136 ? -50.621 12.085 -24.348 1.00 55.51 136 GLY B N 1
ATOM 5753 C CA . GLY C 1 136 ? -50.896 12.457 -25.722 1.00 59.63 136 GLY B CA 1
ATOM 5754 C C . GLY C 1 136 ? -49.780 12.112 -26.687 1.00 63.43 136 GLY B C 1
ATOM 5755 O O . GLY C 1 136 ? -48.840 11.405 -26.329 1.00 63.71 136 GLY B O 1
ATOM 5756 N N . PRO C 1 137 ? -49.887 12.612 -27.928 1.00 87.48 137 PRO B N 1
ATOM 5757 C CA . PRO C 1 137 ? -48.870 12.418 -28.968 1.00 83.18 137 PRO B CA 1
ATOM 5758 C C . PRO C 1 137 ? -47.828 13.542 -28.995 1.00 83.44 137 PRO B C 1
ATOM 5759 O O . PRO C 1 137 ? -46.746 13.409 -28.414 1.00 69.36 137 PRO B O 1
ATOM 5763 N N . PRO D 1 16 ? -71.600 25.874 -29.821 1.00 71.52 16 PRO C N 1
ATOM 5764 C CA . PRO D 1 16 ? -71.353 26.571 -28.551 1.00 59.00 16 PRO C CA 1
ATOM 5765 C C . PRO D 1 16 ? -69.852 26.848 -28.373 1.00 45.15 16 PRO C C 1
ATOM 5766 O O . PRO D 1 16 ? -69.182 26.140 -27.629 1.00 49.97 16 PRO C O 1
ATOM 5777 N N A CYS D 1 17 ? -69.355 27.869 -29.075 0.54 46.38 17 CYS C N 1
ATOM 5778 N N B CYS D 1 17 ? -69.323 27.851 -29.063 0.46 46.35 17 CYS C N 1
ATOM 5779 C CA A CYS D 1 17 ? -67.932 28.201 -29.083 0.54 37.42 17 CYS C CA 1
ATOM 5780 C CA B CYS D 1 17 ? -67.885 28.086 -29.037 0.46 37.44 17 CYS C CA 1
ATOM 5781 C C A CYS D 1 17 ? -67.565 29.208 -27.991 0.54 31.78 17 CYS C C 1
ATOM 5782 C C B CYS D 1 17 ? -67.502 29.243 -28.123 0.46 31.84 17 CYS C C 1
ATOM 5783 O O A CYS D 1 17 ? -68.380 30.035 -27.582 0.54 27.22 17 CYS C O 1
ATOM 5784 O O B CYS D 1 17 ? -68.249 30.209 -27.960 0.46 28.71 17 CYS C O 1
ATOM 5799 N N . GLY D 1 18 ? -66.334 29.123 -27.506 1.00 28.64 18 GLY C N 1
ATOM 5800 C CA . GLY D 1 18 ? -65.756 30.216 -26.755 1.00 28.37 18 GLY C CA 1
ATOM 5801 C C . GLY D 1 18 ? -65.444 31.317 -27.769 1.00 26.67 18 GLY C C 1
ATOM 5802 O O . GLY D 1 18 ? -65.197 31.043 -28.937 1.00 28.60 18 GLY C O 1
ATOM 5807 N N . PHE D 1 19 ? -65.446 32.563 -27.321 1.00 25.00 19 PHE C N 1
ATOM 5808 C CA . PHE D 1 19 ? -65.229 33.713 -28.202 1.00 24.64 19 PHE C CA 1
ATOM 5809 C C . PHE D 1 19 ? -64.392 34.695 -27.428 1.00 25.68 19 PHE C C 1
ATOM 5810 O O . PHE D 1 19 ? -64.718 35.041 -26.289 1.00 28.73 19 PHE C O 1
ATOM 5827 N N . ILE D 1 20 ? -63.325 35.143 -28.065 1.00 26.85 20 ILE C N 1
ATOM 5828 C CA . ILE D 1 20 ? -62.309 35.966 -27.442 1.00 27.61 20 ILE C CA 1
ATOM 5829 C C . ILE D 1 20 ? -61.954 37.154 -28.332 1.00 27.04 20 ILE C C 1
ATOM 5830 O O . ILE D 1 20 ? -61.841 37.008 -29.551 1.00 25.19 20 ILE C O 1
ATOM 5837 N N . VAL D 1 21 ? -61.739 38.322 -27.729 1.00 26.77 21 VAL C N 1
ATOM 5838 C CA . VAL D 1 21 ? -61.188 39.442 -28.476 1.00 22.05 21 VAL C CA 1
ATOM 5839 C C . VAL D 1 21 ? -59.945 39.947 -27.801 1.00 24.95 21 VAL C C 1
ATOM 5840 O O . VAL D 1 21 ? -59.929 40.159 -26.584 1.00 24.58 21 VAL C O 1
ATOM 5853 N N . THR D 1 22 ? -58.901 40.174 -28.600 1.00 27.72 22 THR C N 1
ATOM 5854 C CA . THR D 1 22 ? -57.710 40.836 -28.087 1.00 29.30 22 THR C CA 1
ATOM 5855 C C . THR D 1 22 ? -57.468 42.167 -28.786 1.00 29.37 22 THR C C 1
ATOM 5856 O O . THR D 1 22 ? -57.901 42.387 -29.916 1.00 30.54 22 THR C O 1
ATOM 5867 N N . ASP D 1 23 ? -56.759 43.039 -28.083 1.00 32.81 23 ASP C N 1
ATOM 5868 C CA . ASP D 1 23 ? -56.286 44.311 -28.621 1.00 34.16 23 ASP C CA 1
ATOM 5869 C C . ASP D 1 23 ? -54.934 44.100 -29.335 1.00 40.42 23 ASP C C 1
ATOM 5870 O O . ASP D 1 23 ? -53.926 43.825 -28.696 1.00 37.89 23 ASP C O 1
ATOM 5879 N N . ALA D 1 24 ? -54.920 44.243 -30.653 1.00 35.91 24 ALA C N 1
ATOM 5880 C CA . ALA D 1 24 ? -53.717 43.975 -31.432 1.00 41.61 24 ALA C CA 1
ATOM 5881 C C . ALA D 1 24 ? -52.768 45.191 -31.498 1.00 51.88 24 ALA C C 1
ATOM 5882 O O . ALA D 1 24 ? -51.698 45.121 -32.091 1.00 50.19 24 ALA C O 1
ATOM 5889 N N . VAL D 1 25 ? -53.151 46.297 -30.873 1.00 43.70 25 VAL C N 1
ATOM 5890 C CA . VAL D 1 25 ? -52.344 47.503 -30.936 1.00 55.26 25 VAL C CA 1
ATOM 5891 C C . VAL D 1 25 ? -51.560 47.632 -29.651 1.00 46.75 25 VAL C C 1
ATOM 5892 O O . VAL D 1 25 ? -50.381 47.945 -29.665 1.00 51.69 25 VAL C O 1
ATOM 5905 N N . GLU D 1 26 ? -52.218 47.363 -28.537 1.00 39.91 26 GLU C N 1
ATOM 5906 C CA . GLU D 1 26 ? -51.533 47.297 -27.266 1.00 43.30 26 GLU C CA 1
ATOM 5907 C C . GLU D 1 26 ? -50.530 46.153 -27.304 1.00 52.47 26 GLU C C 1
ATOM 5908 O O . GLU D 1 26 ? -50.728 45.190 -28.036 1.00 52.14 26 GLU C O 1
ATOM 5920 N N . PRO D 1 27 ? -49.440 46.256 -26.527 1.00 50.28 27 PRO C N 1
ATOM 5921 C CA . PRO D 1 27 ? -48.418 45.204 -26.573 1.00 51.63 27 PRO C CA 1
ATOM 5922 C C . PRO D 1 27 ? -48.916 43.852 -26.043 1.00 48.96 27 PRO C C 1
ATOM 5923 O O . PRO D 1 27 ? -49.543 43.790 -24.983 1.00 43.54 27 PRO C O 1
ATOM 5934 N N . ASP D 1 28 ? -48.639 42.797 -26.804 1.00 42.94 28 ASP C N 1
ATOM 5935 C CA . ASP D 1 28 ? -48.815 41.411 -26.361 1.00 44.90 28 ASP C CA 1
ATOM 5936 C C . ASP D 1 28 ? -50.278 40.967 -26.217 1.00 26.82 28 ASP C C 1
ATOM 5937 O O . ASP D 1 28 ? -50.599 40.213 -25.314 1.00 32.44 28 ASP C O 1
ATOM 5946 N N . GLN D 1 29 ? -51.122 41.463 -27.115 1.00 33.07 29 GLN C N 1
ATOM 5947 C CA . GLN D 1 29 ? -52.479 40.960 -27.337 1.00 38.77 29 GLN C CA 1
ATOM 5948 C C . GLN D 1 29 ? -53.274 40.708 -26.056 1.00 31.54 29 GLN C C 1
ATOM 5949 O O . GLN D 1 29 ? -53.727 39.596 -25.817 1.00 34.29 29 GLN C O 1
ATOM 5963 N N . PRO D 1 30 ? -53.470 41.757 -25.242 1.00 34.45 30 PRO C N 1
ATOM 5964 C CA . PRO D 1 30 ? -54.290 41.578 -24.043 1.00 32.00 30 PRO C CA 1
ATOM 5965 C C . PRO D 1 30 ? -55.751 41.294 -24.431 1.00 25.63 30 PRO C C 1
ATOM 5966 O O . PRO D 1 30 ? -56.287 41.845 -25.418 1.00 29.11 30 PRO C O 1
ATOM 5977 N N . ILE D 1 31 ? -56.360 40.387 -23.681 1.00 26.15 31 ILE C N 1
ATOM 5978 C CA . ILE D 1 31 ? -57.764 40.031 -23.855 1.00 29.03 31 ILE C CA 1
ATOM 5979 C C . ILE D 1 31 ? -58.623 41.241 -23.449 1.00 29.72 31 ILE C C 1
ATOM 5980 O O . ILE D 1 31 ? -58.416 41.779 -22.367 1.00 23.32 31 ILE C O 1
ATOM 5996 N N . ILE D 1 32 ? -59.577 41.645 -24.288 1.00 28.59 32 ILE C N 1
ATOM 5997 C CA . ILE D 1 32 ? -60.529 42.686 -23.877 1.00 36.86 32 ILE C CA 1
ATOM 5998 C C . ILE D 1 32 ? -61.952 42.134 -23.756 1.00 31.46 32 ILE C C 1
ATOM 5999 O O . ILE D 1 32 ? -62.830 42.792 -23.216 1.00 29.11 32 ILE C O 1
ATOM 6015 N N . TYR D 1 33 ? -62.181 40.922 -24.251 1.00 27.12 33 TYR C N 1
ATOM 6016 C CA . TYR D 1 33 ? -63.483 40.296 -24.101 1.00 24.99 33 TYR C CA 1
ATOM 6017 C C . TYR D 1 33 ? -63.403 38.785 -24.181 1.00 21.93 33 TYR C C 1
ATOM 6018 O O . TYR D 1 33 ? -62.746 38.239 -25.072 1.00 21.18 33 TYR C O 1
ATOM 6036 N N . VAL D 1 34 ? -64.093 38.121 -23.253 1.00 21.93 34 VAL C N 1
ATOM 6037 C CA . VAL D 1 34 ? -64.446 36.717 -23.412 1.00 23.96 34 VAL C CA 1
ATOM 6038 C C . VAL D 1 34 ? -65.935 36.515 -23.181 1.00 21.60 34 VAL C C 1
ATOM 6039 O O . VAL D 1 34 ? -66.541 37.207 -22.372 1.00 26.53 34 VAL C O 1
ATOM 6052 N N . ASN D 1 35 ? -66.509 35.545 -23.886 1.00 25.77 35 ASN C N 1
ATOM 6053 C CA . ASN D 1 35 ? -67.929 35.248 -23.740 1.00 27.41 35 ASN C CA 1
ATOM 6054 C C . ASN D 1 35 ? -68.164 34.240 -22.624 1.00 30.19 35 ASN C C 1
ATOM 6055 O O . ASN D 1 35 ? -67.237 33.781 -21.936 1.00 26.77 35 ASN C O 1
ATOM 6066 N N . THR D 1 36 ? -69.426 33.908 -22.444 1.00 23.91 36 THR C N 1
ATOM 6067 C CA . THR D 1 36 ? -69.843 33.113 -21.313 1.00 26.54 36 THR C CA 1
ATOM 6068 C C . THR D 1 36 ? -69.393 31.677 -21.491 1.00 25.93 36 THR C C 1
ATOM 6069 O O . THR D 1 36 ? -69.053 31.012 -20.517 1.00 25.92 36 THR C O 1
ATOM 6080 N N . VAL D 1 37 ? -69.354 31.217 -22.733 1.00 22.94 37 VAL C N 1
ATOM 6081 C CA . VAL D 1 37 ? -68.908 29.853 -23.018 1.00 28.36 37 VAL C CA 1
ATOM 6082 C C . VAL D 1 37 ? -67.438 29.661 -22.591 1.00 33.33 37 VAL C C 1
ATOM 6083 O O . VAL D 1 37 ? -67.079 28.630 -22.011 1.00 26.81 37 VAL C O 1
ATOM 6096 N N . PHE D 1 38 ? -66.598 30.647 -22.903 1.00 24.74 38 PHE C N 1
ATOM 6097 C CA . PHE D 1 38 ? -65.193 30.630 -22.483 1.00 31.74 38 PHE C CA 1
ATOM 6098 C C . PHE D 1 38 ? -65.153 30.498 -20.970 1.00 30.25 38 PHE C C 1
ATOM 6099 O O . PHE D 1 38 ? -64.426 29.665 -20.430 1.00 24.19 38 PHE C O 1
ATOM 6116 N N . GLU D 1 39 ? -65.958 31.303 -20.283 1.00 25.15 39 GLU C N 1
ATOM 6117 C CA . GLU D 1 39 ? -65.927 31.311 -18.830 1.00 25.93 39 GLU C CA 1
ATOM 6118 C C . GLU D 1 39 ? -66.335 29.972 -18.262 1.00 31.98 39 GLU C C 1
ATOM 6119 O O . GLU D 1 39 ? -65.695 29.456 -17.337 1.00 28.90 39 GLU C O 1
ATOM 6131 N N . MET D 1 40 ? -67.405 29.411 -18.818 1.00 30.82 40 MET C N 1
ATOM 6132 C CA . MET D 1 40 ? -67.965 28.177 -18.312 1.00 32.29 40 MET C CA 1
ATOM 6133 C C . MET D 1 40 ? -67.024 26.997 -18.533 1.00 25.28 40 MET C C 1
ATOM 6134 O O . MET D 1 40 ? -66.851 26.163 -17.649 1.00 31.05 40 MET C O 1
ATOM 6148 N N . VAL D 1 41 ? -66.472 26.906 -19.733 1.00 28.34 41 VAL C N 1
ATOM 6149 C CA . VAL D 1 41 ? -65.622 25.788 -20.071 1.00 32.27 41 VAL C CA 1
ATOM 6150 C C . VAL D 1 41 ? -64.235 25.880 -19.384 1.00 34.24 41 VAL C C 1
ATOM 6151 O O . VAL D 1 41 ? -63.785 24.904 -18.802 1.00 26.80 41 VAL C O 1
ATOM 6164 N N . THR D 1 42 ? -63.560 27.026 -19.455 1.00 31.60 42 THR C N 1
ATOM 6165 C CA . THR D 1 42 ? -62.215 27.140 -18.865 1.00 36.67 42 THR C CA 1
ATOM 6166 C C . THR D 1 42 ? -62.258 27.264 -17.338 1.00 33.61 42 THR C C 1
ATOM 6167 O O . THR D 1 42 ? -61.273 26.984 -16.658 1.00 32.29 42 THR C O 1
ATOM 6178 N N . GLY D 1 43 ? -63.380 27.729 -16.810 1.00 28.77 43 GLY C N 1
ATOM 6179 C CA . GLY D 1 43 ? -63.526 27.926 -15.377 1.00 28.75 43 GLY C CA 1
ATOM 6180 C C . GLY D 1 43 ? -63.023 29.280 -14.922 1.00 30.16 43 GLY C C 1
ATOM 6181 O O . GLY D 1 43 ? -63.123 29.631 -13.746 1.00 37.09 43 GLY C O 1
ATOM 6185 N N . TYR D 1 44 ? -62.470 30.054 -15.845 1.00 27.35 44 TYR C N 1
ATOM 6186 C CA . TYR D 1 44 ? -62.041 31.409 -15.512 1.00 23.33 44 TYR C CA 1
ATOM 6187 C C . TYR D 1 44 ? -63.118 32.442 -15.808 1.00 40.68 44 TYR C C 1
ATOM 6188 O O . TYR D 1 44 ? -63.629 32.504 -16.935 1.00 32.16 44 TYR C O 1
ATOM 6206 N N . ARG D 1 45 ? -63.419 33.294 -14.828 1.00 28.99 45 ARG C N 1
ATOM 6207 C CA . ARG D 1 45 ? -64.324 34.407 -15.061 1.00 40.28 45 ARG C CA 1
ATOM 6208 C C . ARG D 1 45 ? -63.587 35.527 -15.787 1.00 39.23 45 ARG C C 1
ATOM 6209 O O . ARG D 1 45 ? -62.350 35.622 -15.731 1.00 29.95 45 ARG C O 1
ATOM 6230 N N . ALA D 1 46 ? -64.366 36.365 -16.481 1.00 30.42 46 ALA C N 1
ATOM 6231 C CA . ALA D 1 46 ? -63.827 37.439 -17.312 1.00 29.21 46 ALA C CA 1
ATOM 6232 C C . ALA D 1 46 ? -62.883 38.337 -16.534 1.00 34.97 46 ALA C C 1
ATOM 6233 O O . ALA D 1 46 ? -61.835 38.751 -17.040 1.00 29.27 46 ALA C O 1
ATOM 6240 N N . GLU D 1 47 ? -63.264 38.615 -15.296 1.00 34.44 47 GLU C N 1
ATOM 6241 C CA . GLU D 1 47 ? -62.511 39.484 -14.397 1.00 43.03 47 GLU C CA 1
ATOM 6242 C C . GLU D 1 47 ? -61.082 38.967 -14.197 1.00 33.09 47 GLU C C 1
ATOM 6243 O O . GLU D 1 47 ? -60.133 39.743 -14.066 1.00 37.60 47 GLU C O 1
ATOM 6255 N N . GLU D 1 48 ? -60.941 37.646 -14.193 1.00 33.39 48 GLU C N 1
ATOM 6256 C CA . GLU D 1 48 ? -59.636 37.004 -14.024 1.00 36.94 48 GLU C CA 1
ATOM 6257 C C . GLU D 1 48 ? -58.735 37.015 -15.253 1.00 34.72 48 GLU C C 1
ATOM 6258 O O . GLU D 1 48 ? -57.567 36.673 -15.142 1.00 33.55 48 GLU C O 1
ATOM 6270 N N . VAL D 1 49 ? -59.252 37.381 -16.422 1.00 32.26 49 VAL C N 1
ATOM 6271 C CA . VAL D 1 49 ? -58.475 37.190 -17.650 1.00 30.53 49 VAL C CA 1
ATOM 6272 C C . VAL D 1 49 ? -58.305 38.462 -18.477 1.00 31.52 49 VAL C C 1
ATOM 6273 O O . VAL D 1 49 ? -57.363 38.565 -19.269 1.00 27.87 49 VAL C O 1
ATOM 6286 N N . LEU D 1 50 ? -59.193 39.441 -18.289 1.00 34.91 50 LEU C N 1
ATOM 6287 C CA . LEU D 1 50 ? -59.089 40.704 -19.016 1.00 28.74 50 LEU C CA 1
ATOM 6288 C C . LEU D 1 50 ? -57.718 41.359 -18.841 1.00 27.42 50 LEU C C 1
ATOM 6289 O O . LEU D 1 50 ? -57.171 41.384 -17.754 1.00 28.64 50 LEU C O 1
ATOM 6305 N N . GLY D 1 51 ? -57.154 41.860 -19.937 1.00 28.81 51 GLY C N 1
ATOM 6306 C CA . GLY D 1 51 ? -55.849 42.485 -19.886 1.00 35.33 51 GLY C CA 1
ATOM 6307 C C . GLY D 1 51 ? -54.675 41.512 -19.947 1.00 36.59 51 GLY C C 1
ATOM 6308 O O . GLY D 1 51 ? -53.521 41.946 -20.016 1.00 35.01 51 GLY C O 1
ATOM 6312 N N . ARG D 1 52 ? -54.951 40.210 -19.939 1.00 31.50 52 ARG C N 1
ATOM 6313 C CA . ARG D 1 52 ? -53.868 39.214 -20.055 1.00 34.72 52 ARG C CA 1
ATOM 6314 C C . ARG D 1 52 ? -53.818 38.594 -21.451 1.00 31.92 52 ARG C C 1
ATOM 6315 O O . ARG D 1 52 ? -54.787 38.629 -22.200 1.00 31.12 52 ARG C O 1
ATOM 6336 N N . ASN D 1 53 ? -52.652 38.048 -21.789 1.00 31.92 53 ASN C N 1
ATOM 6337 C CA . ASN D 1 53 ? -52.463 37.258 -22.995 1.00 32.08 53 ASN C CA 1
ATOM 6338 C C . ASN D 1 53 ? -53.086 35.878 -22.752 1.00 20.60 53 ASN C C 1
ATOM 6339 O O . ASN D 1 53 ? -53.014 35.341 -21.643 1.00 26.05 53 ASN C O 1
ATOM 6350 N N A CYS D 1 54 ? -53.700 35.325 -23.789 0.70 26.22 54 CYS C N 1
ATOM 6351 N N B CYS D 1 54 ? -53.688 35.297 -23.779 0.30 26.30 54 CYS C N 1
ATOM 6352 C CA A CYS D 1 54 ? -54.377 34.026 -23.695 0.70 26.17 54 CYS C CA 1
ATOM 6353 C CA B CYS D 1 54 ? -54.397 34.034 -23.602 0.30 26.15 54 CYS C CA 1
ATOM 6354 C C A CYS D 1 54 ? -53.456 32.858 -23.352 0.70 28.33 54 CYS C C 1
ATOM 6355 C C B CYS D 1 54 ? -53.460 32.827 -23.453 0.30 28.26 54 CYS C C 1
ATOM 6356 O O A CYS D 1 54 ? -53.938 31.788 -22.959 0.70 25.96 54 CYS C O 1
ATOM 6357 O O B CYS D 1 54 ? -53.936 31.697 -23.311 0.30 25.13 54 CYS C O 1
ATOM 6372 N N . ARG D 1 55 ? -52.144 33.052 -23.496 1.00 26.66 55 ARG C N 1
ATOM 6373 C CA . ARG D 1 55 ? -51.173 31.953 -23.284 1.00 23.72 55 ARG C CA 1
ATOM 6374 C C . ARG D 1 55 ? -51.287 31.388 -21.878 1.00 24.69 55 ARG C C 1
ATOM 6375 O O . ARG D 1 55 ? -50.826 30.274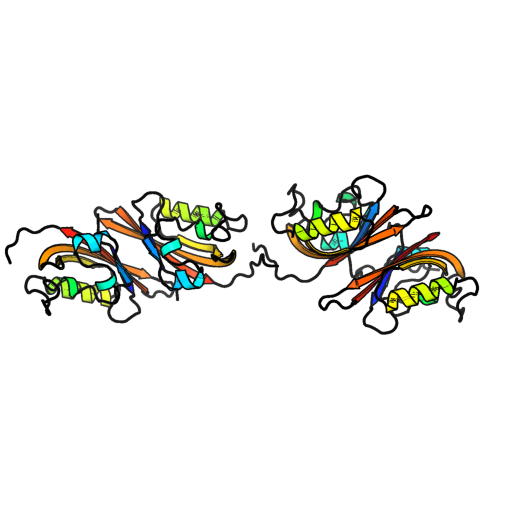 -21.603 1.00 23.68 55 ARG C O 1
ATOM 6396 N N . PHE D 1 56 ? -51.956 32.103 -20.981 1.00 23.00 56 PHE C N 1
ATOM 6397 C CA . PHE D 1 56 ? -52.110 31.570 -19.639 1.00 17.13 56 PHE C CA 1
ATOM 6398 C C . PHE D 1 56 ? -52.883 30.258 -19.651 1.00 20.38 56 PHE C C 1
ATOM 6399 O O . PHE D 1 56 ? -52.737 29.448 -18.744 1.00 21.87 56 PHE C O 1
ATOM 6416 N N . LEU D 1 57 ? -53.679 30.021 -20.682 1.00 23.92 57 LEU C N 1
ATOM 6417 C CA . LEU D 1 57 ? -54.438 28.771 -20.741 1.00 24.48 57 LEU C CA 1
ATOM 6418 C C . LEU D 1 57 ? -53.517 27.555 -21.026 1.00 21.50 57 LEU C C 1
ATOM 6419 O O . LEU D 1 57 ? -53.921 26.414 -20.820 1.00 23.79 57 LEU C O 1
ATOM 6435 N N . GLN D 1 58 ? -52.297 27.821 -21.493 1.00 21.11 58 GLN C N 1
ATOM 6436 C CA . GLN D 1 58 ? -51.306 26.765 -21.743 1.00 32.79 58 GLN C CA 1
ATOM 6437 C C . GLN D 1 58 ? -50.573 26.361 -20.485 1.00 27.24 58 GLN C C 1
ATOM 6438 O O . GLN D 1 58 ? -49.754 25.450 -20.523 1.00 23.15 58 GLN C O 1
ATOM 6452 N N . CYS D 1 59 ? -50.817 27.091 -19.399 1.00 27.30 59 CYS C N 1
ATOM 6453 C CA . CYS D 1 59 ? -50.202 26.793 -18.098 1.00 27.20 59 CYS C CA 1
ATOM 6454 C C . CYS D 1 59 ? -51.227 26.048 -17.290 1.00 26.14 59 CYS C C 1
ATOM 6455 O O . CYS D 1 59 ? -52.440 26.283 -17.424 1.00 27.69 59 CYS C O 1
ATOM 6463 N N . ARG D 1 60 ? -50.783 25.129 -16.458 1.00 21.60 60 ARG C N 1
ATOM 6464 C CA . ARG D 1 60 ? -51.738 24.289 -15.772 1.00 21.63 60 ARG C CA 1
ATOM 6465 C C . ARG D 1 60 ? -52.312 24.987 -14.534 1.00 36.29 60 ARG C C 1
ATOM 6466 O O . ARG D 1 60 ? -51.775 24.908 -13.424 1.00 29.14 60 ARG C O 1
ATOM 6487 N N . GLY D 1 61 ? -53.423 25.681 -14.737 1.00 31.47 61 GLY C N 1
ATOM 6488 C CA . GLY D 1 61 ? -54.074 26.375 -13.647 1.00 22.71 61 GLY C CA 1
ATOM 6489 C C . GLY D 1 61 ? -53.506 27.765 -13.463 1.00 21.78 61 GLY C C 1
ATOM 6490 O O . GLY D 1 61 ? -52.537 28.155 -14.131 1.00 23.04 61 GLY C O 1
ATOM 6494 N N . PRO D 1 62 ? -54.092 28.524 -12.530 1.00 24.94 62 PRO C N 1
ATOM 6495 C CA . PRO D 1 62 ? -53.810 29.954 -12.396 1.00 33.87 62 PRO C CA 1
ATOM 6496 C C . PRO D 1 62 ? -52.437 30.265 -11.769 1.00 34.47 62 PRO C C 1
ATOM 6497 O O . PRO D 1 62 ? -51.887 31.334 -12.010 1.00 29.71 62 PRO C O 1
ATOM 6508 N N . PHE D 1 63 ? -51.889 29.331 -11.007 1.00 30.47 63 PHE C N 1
ATOM 6509 C CA . PHE D 1 63 ? -50.628 29.549 -10.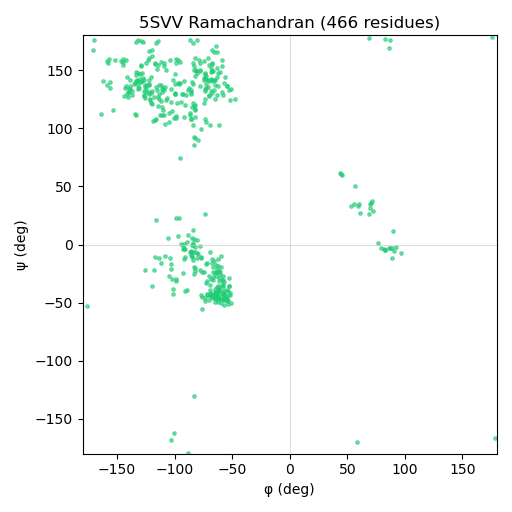318 1.00 32.61 63 PHE C CA 1
ATOM 6510 C C . PHE D 1 63 ? -49.388 29.004 -11.032 1.00 43.37 63 PHE C C 1
ATOM 6511 O O . PHE D 1 63 ? -48.315 29.050 -10.457 1.00 43.05 63 PHE C O 1
ATOM 6528 N N . ALA D 1 64 ? -49.513 28.521 -12.276 1.00 39.83 64 ALA C N 1
ATOM 6529 C CA . ALA D 1 64 ? -48.334 28.138 -13.080 1.00 32.37 64 ALA C CA 1
ATOM 6530 C C . ALA D 1 64 ? -47.989 29.259 -14.055 1.00 31.22 64 ALA C C 1
ATOM 6531 O O . ALA D 1 64 ? -48.859 29.744 -14.790 1.00 34.83 64 ALA C O 1
ATOM 6538 N N . LYS D 1 65 ? -46.727 29.681 -14.093 1.00 36.36 65 LYS C N 1
ATOM 6539 C CA . LYS D 1 65 ? -46.386 30.875 -14.882 1.00 33.39 65 LYS C CA 1
ATOM 6540 C C . LYS D 1 65 ? -45.949 30.558 -16.316 1.00 33.59 65 LYS C C 1
ATOM 6541 O O . LYS D 1 65 ? -46.094 31.396 -17.203 1.00 32.61 65 LYS C O 1
ATOM 6560 N N . ARG D 1 66 ? -45.451 29.346 -16.555 1.00 29.35 66 ARG C N 1
ATOM 6561 C CA . ARG D 1 66 ? -44.931 28.997 -17.891 1.00 41.01 66 ARG C CA 1
ATOM 6562 C C . ARG D 1 66 ? -45.654 27.793 -18.546 1.00 38.12 66 ARG C C 1
ATOM 6563 O O . ARG D 1 66 ? -46.080 26.827 -17.869 1.00 30.51 66 ARG C O 1
ATOM 6584 N N . ARG D 1 67 ? -45.791 27.903 -19.871 1.00 33.63 67 ARG C N 1
ATOM 6585 C CA . ARG D 1 67 ? -46.471 26.917 -20.700 1.00 41.29 67 ARG C CA 1
ATOM 6586 C C . ARG D 1 67 ? -45.976 25.542 -20.332 1.00 29.46 67 ARG C C 1
ATOM 6587 O O . ARG D 1 67 ? -44.778 25.318 -20.280 1.00 31.19 67 ARG C O 1
ATOM 6608 N N . HIS D 1 68 ? -46.928 24.670 -19.994 1.00 29.70 68 HIS C N 1
ATOM 6609 C CA . HIS D 1 68 ? -46.700 23.283 -19.602 1.00 27.94 68 HIS C CA 1
ATOM 6610 C C . HIS D 1 68 ? -46.015 22.450 -20.718 1.00 31.75 68 HIS C C 1
ATOM 6611 O O . HIS D 1 68 ? -46.195 22.733 -21.923 1.00 27.57 68 HIS C O 1
ATOM 6626 N N . PRO D 1 69 ? -45.193 21.451 -20.327 1.00 39.35 69 PRO C N 1
ATOM 6627 C CA . PRO D 1 69 ? -44.420 20.689 -21.326 1.00 40.73 69 PRO C CA 1
ATOM 6628 C C . PRO D 1 69 ? -45.276 19.915 -22.335 1.00 33.42 69 PRO C C 1
ATOM 6629 O O . PRO D 1 69 ? -44.898 19.842 -23.501 1.00 33.84 69 PRO C O 1
ATOM 6640 N N . LEU D 1 70 ? -46.411 19.381 -21.903 1.00 32.03 70 LEU C N 1
ATOM 6641 C CA . LEU D 1 70 ? -47.303 18.643 -22.796 1.00 37.25 70 LEU C CA 1
ATOM 6642 C C . LEU D 1 70 ? -48.020 19.480 -23.846 1.00 33.47 70 LEU C C 1
ATOM 6643 O O . LEU D 1 70 ? -48.678 18.915 -24.716 1.00 30.06 70 LEU C O 1
ATOM 6659 N N . VAL D 1 71 ? -47.886 20.805 -23.782 1.00 25.74 71 VAL C N 1
ATOM 6660 C CA . VAL D 1 71 ? -48.446 21.662 -24.810 1.00 27.19 71 VAL C CA 1
ATOM 6661 C C . VAL D 1 71 ? -47.529 21.595 -26.009 1.00 30.73 71 VAL C C 1
ATOM 6662 O O . VAL D 1 71 ? -46.304 21.658 -25.889 1.00 33.49 71 VAL C O 1
ATOM 6675 N N . ASP D 1 72 ? -48.134 21.481 -27.178 1.00 28.57 72 ASP C N 1
ATOM 6676 C CA . ASP D 1 72 ? -47.390 21.310 -28.415 1.00 32.72 72 ASP C CA 1
ATOM 6677 C C . ASP D 1 72 ? -46.708 22.627 -28.805 1.00 27.17 72 ASP C C 1
ATOM 6678 O O . ASP D 1 72 ? -47.333 23.554 -29.300 1.00 26.53 72 ASP C O 1
ATOM 6687 N N . SER D 1 73 ? -45.405 22.682 -28.601 1.00 28.21 73 SER C N 1
ATOM 6688 C CA . SER D 1 73 ? -44.616 23.875 -28.887 1.00 27.60 73 SER C CA 1
ATOM 6689 C C . SER D 1 73 ? -44.546 24.194 -30.381 1.00 33.49 73 SER C C 1
ATOM 6690 O O . SER D 1 73 ? -44.326 25.348 -30.772 1.00 27.82 73 SER C O 1
ATOM 6698 N N . MET D 1 74 ? -44.748 23.178 -31.223 1.00 30.24 74 MET C N 1
ATOM 6699 C CA . MET D 1 74 ? -44.781 23.412 -32.671 1.00 33.78 74 MET C CA 1
ATOM 6700 C C . MET D 1 74 ? -46.022 24.257 -33.012 1.00 26.79 74 MET C C 1
ATOM 6701 O O . MET D 1 74 ? -45.941 25.266 -33.717 1.00 28.04 74 MET C O 1
ATOM 6715 N N . VAL D 1 75 ? -47.165 23.883 -32.460 1.00 27.28 75 VAL C N 1
ATOM 6716 C CA . VAL D 1 75 ? -48.384 24.647 -32.719 1.00 28.32 75 VAL C CA 1
ATOM 6717 C C . VAL D 1 75 ? -48.348 26.057 -32.092 1.00 31.39 75 VAL C C 1
ATOM 6718 O O . VAL D 1 75 ? -48.736 27.048 -32.733 1.00 27.81 75 VAL C O 1
ATOM 6731 N N . VAL D 1 76 ? -47.865 26.157 -30.859 1.00 29.90 76 VAL C N 1
ATOM 6732 C CA . VAL D 1 76 ? -47.722 27.474 -30.236 1.00 26.76 76 VAL C CA 1
ATOM 6733 C C . VAL D 1 76 ? -46.896 28.394 -31.119 1.00 32.70 76 VAL C C 1
ATOM 6734 O O . VAL D 1 76 ? -47.261 29.562 -31.355 1.00 25.83 76 VAL C O 1
ATOM 6747 N N . SER D 1 77 ? -45.800 27.856 -31.644 1.00 30.51 77 SER C N 1
ATOM 6748 C CA . SER D 1 77 ? -44.989 28.593 -32.616 1.00 27.26 77 SER C CA 1
ATOM 6749 C C . SER D 1 77 ? -45.761 29.066 -33.851 1.00 27.11 77 SER C C 1
ATOM 6750 O O . SER D 1 77 ? -45.579 30.201 -34.311 1.00 29.58 77 SER C O 1
ATOM 6758 N N . GLU D 1 78 ? -46.599 28.198 -34.407 1.00 29.00 78 GLU C N 1
ATOM 6759 C CA . GLU D 1 78 ? -47.345 28.582 -35.600 1.00 32.07 78 GLU C CA 1
ATOM 6760 C C . GLU D 1 78 ? -48.381 29.647 -35.251 1.00 35.43 78 GLU C C 1
ATOM 6761 O O . GLU D 1 78 ? -48.622 30.541 -36.045 1.00 32.94 78 GLU C O 1
ATOM 6773 N N . ILE D 1 79 ? -48.973 29.574 -34.059 1.00 35.16 79 ILE C N 1
ATOM 6774 C CA . ILE D 1 79 ? -49.911 30.616 -33.638 1.00 30.01 79 ILE C CA 1
ATOM 6775 C C . ILE D 1 79 ? -49.226 31.996 -33.599 1.00 27.68 79 ILE C C 1
ATOM 6776 O O . ILE D 1 79 ? -49.739 32.950 -34.194 1.00 33.45 79 ILE C O 1
ATOM 6792 N N . ARG D 1 80 ? -48.073 32.121 -32.945 1.00 31.53 80 ARG C N 1
ATOM 6793 C CA . ARG D 1 80 ? -47.413 33.446 -32.915 1.00 40.24 80 ARG C CA 1
ATOM 6794 C C . ARG D 1 80 ? -46.993 33.919 -34.306 1.00 40.87 80 ARG C C 1
ATOM 6795 O O . ARG D 1 80 ? -47.071 35.114 -34.601 1.00 40.37 80 ARG C O 1
ATOM 6816 N N . LYS D 1 81 ? -46.559 32.989 -35.156 1.00 38.33 81 LYS C N 1
ATOM 6817 C CA . LYS D 1 81 ? -46.240 33.307 -36.552 1.00 42.39 81 LYS C CA 1
ATOM 6818 C C . LYS D 1 81 ? -47.443 33.927 -37.260 1.00 38.25 81 LYS C C 1
ATOM 6819 O O . LYS D 1 81 ? -47.330 34.973 -37.900 1.00 43.59 81 LYS C O 1
ATOM 6838 N N . CYS D 1 82 ? -48.587 33.263 -37.178 1.00 35.20 82 CYS C N 1
ATOM 6839 C CA . CYS D 1 82 ? -49.789 33.780 -37.816 1.00 40.47 82 CYS C CA 1
ATOM 6840 C C . CYS D 1 82 ? -50.125 35.159 -37.285 1.00 36.73 82 CYS C C 1
ATOM 6841 O O . CYS D 1 82 ? -50.456 36.060 -38.053 1.00 44.28 82 CYS C O 1
ATOM 6849 N N . ILE D 1 83 ? -50.011 35.337 -35.972 1.00 38.24 83 ILE C N 1
ATOM 6850 C CA . ILE D 1 83 ? -50.301 36.638 -35.383 1.00 41.18 83 ILE C CA 1
ATOM 6851 C C . ILE D 1 83 ? -49.288 37.676 -35.871 1.00 48.95 83 ILE C C 1
ATOM 6852 O O . ILE D 1 83 ? -49.676 38.749 -36.324 1.00 40.73 83 ILE C O 1
ATOM 6868 N N . ASP D 1 84 ? -47.998 37.363 -35.787 1.00 43.19 84 ASP C N 1
ATOM 6869 C CA . ASP D 1 84 ? -46.986 38.270 -36.313 1.00 46.01 84 ASP C CA 1
ATOM 6870 C C . ASP D 1 84 ? -47.202 38.648 -37.774 1.00 45.26 84 ASP C C 1
ATOM 6871 O O . ASP D 1 84 ? -47.000 39.793 -38.154 1.00 50.06 84 ASP C O 1
ATOM 6880 N N . GLU D 1 85 ? -47.631 37.699 -38.594 1.00 37.01 85 GLU C N 1
ATOM 6881 C CA . GLU D 1 85 ? -47.824 37.981 -40.013 1.00 50.55 85 GLU C CA 1
ATOM 6882 C C . GLU D 1 85 ? -49.195 38.566 -40.323 1.00 53.65 85 GLU C C 1
ATOM 6883 O O . GLU D 1 85 ? -49.446 38.991 -41.447 1.00 48.97 85 GLU C O 1
ATOM 6895 N N . GLY D 1 86 ? -50.088 38.573 -39.339 1.00 50.66 86 GLY C N 1
ATOM 6896 C CA . GLY D 1 86 ? -51.406 39.142 -39.537 1.00 34.67 86 GLY C CA 1
ATOM 6897 C C . GLY D 1 86 ? -52.286 38.302 -40.420 1.00 39.50 86 GLY C C 1
ATOM 6898 O O . GLY D 1 86 ? -53.046 38.840 -41.217 1.00 48.41 86 GLY C O 1
ATOM 6902 N N . ILE D 1 87 ? -52.181 36.982 -40.281 1.00 48.85 87 ILE C N 1
ATOM 6903 C CA . ILE D 1 87 ? -53.016 36.057 -41.042 1.00 43.04 87 ILE C CA 1
ATOM 6904 C C . ILE D 1 87 ? -53.810 35.161 -40.099 1.00 44.62 87 ILE C C 1
ATOM 6905 O O . ILE D 1 87 ? -53.501 35.084 -38.917 1.00 37.43 87 ILE C O 1
ATOM 6921 N N . GLU D 1 88 ? -54.815 34.469 -40.625 1.00 38.69 88 GLU C N 1
ATOM 6922 C CA . GLU D 1 88 ? -55.641 33.607 -39.796 1.00 47.68 88 GLU C CA 1
ATOM 6923 C C . GLU D 1 88 ? -54.871 32.376 -39.340 1.00 46.22 88 GLU C C 1
ATOM 6924 O O . GLU D 1 88 ? -53.919 31.952 -39.988 1.00 41.07 88 GLU C O 1
ATOM 6936 N N . PHE D 1 89 ? -55.300 31.826 -38.209 1.00 39.09 89 PHE C N 1
ATOM 6937 C CA . PHE D 1 89 ? -54.789 30.572 -37.703 1.00 28.07 89 PHE C CA 1
ATOM 6938 C C . PHE D 1 89 ? -55.949 29.648 -37.439 1.00 35.04 89 PHE C C 1
ATOM 6939 O O . PHE D 1 89 ? -57.002 30.073 -36.965 1.00 30.26 89 PHE C O 1
ATOM 6956 N N . GLN D 1 90 ? -55.741 28.379 -37.744 1.00 32.71 90 GLN C N 1
ATOM 6957 C CA . GLN D 1 90 ? -56.638 27.329 -37.319 1.00 34.35 90 GLN C CA 1
ATOM 6958 C C . GLN D 1 90 ? -55.781 26.144 -36.910 1.00 36.29 90 GLN C C 1
ATOM 6959 O O . GLN D 1 90 ? -54.851 25.790 -37.628 1.00 35.96 90 GLN C O 1
ATOM 6973 N N . GLY D 1 91 ? -56.086 25.546 -35.758 1.00 31.80 91 GLY C N 1
ATOM 6974 C CA . GLY D 1 91 ? -55.291 24.455 -35.234 1.00 33.16 91 GLY C CA 1
ATOM 6975 C C . GLY D 1 91 ? -55.803 24.049 -33.874 1.00 36.91 91 GLY C C 1
ATOM 6976 O O . GLY D 1 91 ? -56.751 24.641 -33.378 1.00 33.90 91 GLY C O 1
ATOM 6980 N N . GLU D 1 92 ? -55.179 23.025 -33.295 1.00 33.68 92 GLU C N 1
ATOM 6981 C CA . GLU D 1 92 ? -55.602 22.446 -32.028 1.00 39.83 92 GLU C CA 1
ATOM 6982 C C . GLU D 1 92 ? -54.461 22.500 -31.029 1.00 31.79 92 GLU C C 1
ATOM 6983 O O . GLU D 1 92 ? -53.308 22.275 -31.401 1.00 31.01 92 GLU C O 1
ATOM 6995 N N . L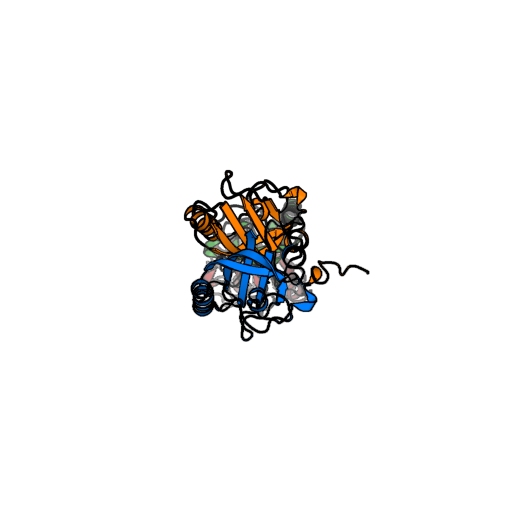EU D 1 93 ? -54.771 22.775 -29.764 1.00 29.00 93 LEU C N 1
ATOM 6996 C CA . LEU D 1 93 ? -53.752 22.637 -28.726 1.00 35.08 93 LEU C CA 1
ATOM 6997 C C . LEU D 1 93 ? -54.370 22.447 -27.350 1.00 28.70 93 LEU C C 1
ATOM 6998 O O . LEU D 1 93 ? -55.557 22.713 -27.101 1.00 24.47 93 LEU C O 1
ATOM 7014 N N . LEU D 1 94 ? -53.520 21.906 -26.493 1.00 23.92 94 LEU C N 1
ATOM 7015 C CA . LEU D 1 94 ? -53.834 21.574 -25.129 1.00 29.13 94 LEU C CA 1
ATOM 7016 C C . LEU D 1 94 ? -53.927 22.844 -24.291 1.00 22.98 94 LEU C C 1
ATOM 7017 O O . LEU D 1 94 ? -53.031 23.698 -24.339 1.00 23.44 94 LEU C O 1
ATOM 7033 N N . ASN D 1 95 ? -54.974 22.926 -23.490 1.00 22.67 95 ASN C N 1
ATOM 7034 C CA . ASN D 1 95 ? -55.133 24.015 -22.545 1.00 26.80 95 ASN C CA 1
ATOM 7035 C C . ASN D 1 95 ? -55.533 23.368 -21.260 1.00 24.05 95 ASN C C 1
ATOM 7036 O O . ASN D 1 95 ? -55.759 22.161 -21.220 1.00 27.44 95 ASN C O 1
ATOM 7047 N N . PHE D 1 96 ? -55.617 24.181 -20.209 1.00 21.90 96 PHE C N 1
ATOM 7048 C CA . PHE D 1 96 ? -56.056 23.710 -18.918 1.00 24.68 96 PHE C CA 1
ATOM 7049 C C . PHE D 1 96 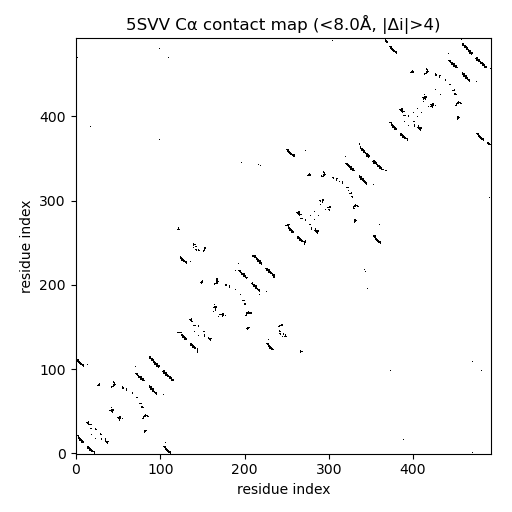? -57.073 24.644 -18.351 1.00 19.47 96 PHE C C 1
ATOM 7050 O O . PHE D 1 96 ? -56.959 25.879 -18.440 1.00 23.21 96 PHE C O 1
ATOM 7067 N N . ARG D 1 97 ? -58.057 24.041 -17.732 1.00 21.53 97 ARG C N 1
ATOM 7068 C CA . ARG D 1 97 ? -58.978 24.784 -16.912 1.00 29.78 97 ARG C CA 1
ATOM 7069 C C . ARG D 1 97 ? -58.316 25.348 -15.668 1.00 29.41 97 ARG C C 1
ATOM 7070 O O . ARG D 1 97 ? -57.214 24.952 -15.296 1.00 25.77 97 ARG C O 1
ATOM 7091 N N . LYS D 1 98 ? -59.042 26.250 -15.018 1.00 26.57 98 LYS C N 1
ATOM 7092 C CA . LYS D 1 98 ? -58.646 26.832 -13.768 1.00 34.50 98 LYS C CA 1
ATOM 7093 C C . LYS D 1 98 ? -58.408 25.759 -12.719 1.00 29.23 98 LYS C C 1
ATOM 7094 O O . LYS D 1 98 ? -57.547 25.936 -11.880 1.00 30.54 98 LYS C O 1
ATOM 7113 N N . ASP D 1 99 ? -59.148 24.649 -12.766 1.00 24.71 99 ASP C N 1
ATOM 7114 C CA . ASP D 1 99 ? -58.904 23.551 -11.830 1.00 25.73 99 ASP C CA 1
ATOM 7115 C C . ASP D 1 99 ? -57.770 22.610 -12.284 1.00 26.79 99 ASP C C 1
ATOM 7116 O O . ASP D 1 99 ? -57.507 21.595 -11.647 1.00 31.94 99 ASP C O 1
ATOM 7125 N N . GLY D 1 100 ? -57.105 22.959 -13.379 1.00 26.24 100 GLY C N 1
ATOM 7126 C CA . GLY D 1 100 ? -55.951 22.222 -13.874 1.00 26.38 100 GLY C CA 1
ATOM 7127 C C . GLY D 1 100 ? -56.266 21.052 -14.795 1.00 27.28 100 GLY C C 1
ATOM 7128 O O . GLY D 1 100 ? -55.349 20.400 -15.295 1.00 29.42 100 GLY C O 1
ATOM 7132 N N . SER D 1 101 ? -57.543 20.760 -15.018 1.00 28.48 101 SER C N 1
ATOM 7133 C CA . SER D 1 101 ? -57.888 19.634 -15.892 1.00 34.76 101 SER C CA 1
ATOM 7134 C C . SER D 1 101 ? -57.626 19.978 -17.360 1.00 30.29 101 SER C C 1
ATOM 7135 O O . SER D 1 101 ? -57.805 21.116 -17.776 1.00 30.50 101 SER C O 1
ATOM 7143 N N . PRO D 1 102 ? -57.163 18.990 -18.150 1.00 33.36 102 PRO C N 1
ATOM 7144 C CA . PRO D 1 102 ? -56.785 19.282 -19.537 1.00 30.07 102 PRO C CA 1
ATOM 7145 C C . PRO D 1 102 ? -57.966 19.525 -20.474 1.00 30.43 102 PRO C C 1
ATOM 7146 O O . PRO D 1 102 ? -59.036 18.962 -20.292 1.00 27.79 102 PRO C O 1
ATOM 7157 N N . LEU D 1 103 ? -57.737 20.408 -21.444 1.00 28.73 103 LEU C N 1
ATOM 7158 C CA . LEU D 1 103 ? -58.723 20.801 -22.458 1.00 35.05 103 LEU C CA 1
ATOM 7159 C C . LEU D 1 103 ? -58.050 20.654 -23.798 1.00 33.63 103 LEU C C 1
ATOM 7160 O O . LEU D 1 103 ? -56.875 21.020 -23.931 1.00 28.80 103 LEU C O 1
ATOM 7176 N N . MET D 1 104 ? -58.770 20.162 -24.793 1.00 27.70 104 MET C N 1
ATOM 7177 C CA . MET D 1 104 ? -58.294 20.281 -26.164 1.00 25.52 104 MET C CA 1
ATOM 7178 C C . MET D 1 104 ? -59.058 21.390 -26.853 1.00 27.91 104 MET C C 1
ATOM 7179 O O . MET D 1 104 ? -60.272 21.324 -26.977 1.00 31.11 104 MET C O 1
ATOM 7193 N N . ASN D 1 105 ? -58.315 22.366 -27.346 1.00 26.30 105 ASN C N 1
ATOM 7194 C CA . ASN D 1 105 ? -58.890 23.604 -27.858 1.00 27.92 105 ASN C CA 1
ATOM 7195 C C . ASN D 1 105 ? -58.617 23.762 -29.345 1.00 27.83 105 ASN C C 1
ATOM 7196 O O . ASN D 1 105 ? -57.480 23.983 -29.784 1.00 29.07 105 ASN C O 1
ATOM 7207 N N . ARG D 1 106 ? -59.671 23.599 -30.132 1.00 30.68 106 ARG C N 1
ATOM 7208 C CA . ARG D 1 106 ? -59.570 23.845 -31.573 1.00 35.74 106 ARG C CA 1
ATOM 7209 C C . ARG D 1 106 ? -59.803 25.324 -31.778 1.00 24.29 106 ARG C C 1
ATOM 7210 O O . ARG D 1 106 ? -60.916 25.823 -31.613 1.00 28.95 106 ARG C O 1
ATOM 7231 N N . LEU D 1 107 ? -58.728 26.015 -32.112 1.00 28.79 107 LEU C N 1
ATOM 7232 C CA . LEU D 1 107 ? -58.680 27.457 -32.029 1.00 30.96 107 LEU C CA 1
ATOM 7233 C C . LEU D 1 107 ? -58.653 28.033 -33.438 1.00 37.83 107 LEU C C 1
ATOM 7234 O O . LEU D 1 107 ? -57.937 27.540 -34.304 1.00 30.78 107 LEU C O 1
ATOM 7250 N N . ARG D 1 108 ? -59.457 29.056 -33.676 1.00 28.97 108 ARG C N 1
ATOM 7251 C CA . ARG D 1 108 ? -59.372 29.794 -34.922 1.00 34.77 108 ARG C CA 1
ATOM 7252 C C . ARG D 1 108 ? -59.206 31.283 -34.619 1.00 35.53 108 ARG C C 1
ATOM 7253 O O . ARG D 1 108 ? -59.975 31.859 -33.841 1.00 31.64 108 ARG C O 1
ATOM 7274 N N . LEU D 1 109 ? -58.180 31.884 -35.216 1.00 30.82 109 LEU C N 1
ATOM 7275 C CA . LEU D 1 109 ? -57.874 33.286 -35.037 1.00 30.38 109 LEU C CA 1
ATOM 7276 C C . LEU D 1 109 ? -58.111 34.064 -36.327 1.00 35.55 109 LEU C C 1
ATOM 7277 O O . LEU D 1 109 ? -57.756 33.613 -37.413 1.00 36.19 109 LEU C O 1
ATOM 7293 N N . THR D 1 110 ? -58.722 35.234 -36.191 1.00 31.67 110 THR C N 1
ATOM 7294 C CA . THR D 1 110 ? -59.062 36.076 -37.329 1.00 31.95 110 THR C CA 1
ATOM 7295 C C . THR D 1 110 ? -58.678 37.509 -37.023 1.00 36.16 110 THR C C 1
ATOM 7296 O O . THR D 1 110 ? -59.253 38.120 -36.137 1.00 36.50 110 THR C O 1
ATOM 7307 N N . PRO D 1 111 ? -57.678 38.049 -37.739 1.00 42.40 111 PRO C N 1
ATOM 7308 C CA . PRO D 1 111 ? -57.348 39.455 -37.492 1.00 39.76 111 PRO C CA 1
ATOM 7309 C C . PRO D 1 111 ? -58.460 40.374 -37.974 1.00 33.37 111 PRO C C 1
ATOM 7310 O O . PRO D 1 111 ? -59.175 40.016 -38.910 1.00 35.17 111 PRO C O 1
ATOM 7321 N N . ILE D 1 112 ? -58.639 41.506 -37.306 1.00 37.22 112 ILE C N 1
ATOM 7322 C CA . ILE D 1 112 ? -59.630 42.494 -37.723 1.00 44.03 112 ILE C CA 1
ATOM 7323 C C . ILE D 1 112 ? -58.899 43.759 -38.156 1.00 47.91 112 ILE C C 1
ATOM 7324 O O . ILE D 1 112 ? -58.074 44.294 -37.409 1.00 40.52 112 ILE C O 1
ATOM 7340 N N . TYR D 1 113 ? -59.205 44.222 -39.366 1.00 50.05 113 TYR C N 1
ATOM 7341 C CA . TYR D 1 113 ? -58.598 45.434 -39.908 1.00 58.97 113 TYR C CA 1
ATOM 7342 C C . TYR D 1 113 ? -59.422 46.680 -39.572 1.00 59.89 113 TYR C C 1
ATOM 7343 O O . TYR D 1 113 ? -60.594 46.787 -39.942 1.00 61.14 113 TYR C O 1
ATOM 7361 N N . GLY D 1 114 ? -58.804 47.611 -38.856 1.00 51.79 114 GLY C N 1
ATOM 7362 C CA . GLY D 1 114 ? -59.431 48.880 -38.540 1.00 68.28 114 GLY C CA 1
ATOM 7363 C C . GLY D 1 114 ? -59.270 49.869 -39.679 1.00 73.71 114 GLY C C 1
ATOM 7364 O O . GLY D 1 114 ? -59.536 49.541 -40.834 1.00 73.84 114 GLY C O 1
ATOM 7368 N N . ASP D 1 115 ? -58.816 51.077 -39.353 1.00 102.10 115 ASP C N 1
ATOM 7369 C CA . ASP D 1 115 ? -58.605 52.121 -40.357 1.00 118.06 115 ASP C CA 1
ATOM 7370 C C . ASP D 1 115 ? -57.145 52.188 -40.806 1.00 117.05 115 ASP C C 1
ATOM 7371 O O . ASP D 1 115 ? -56.237 51.744 -40.096 1.00 113.84 115 ASP C O 1
ATOM 7380 N N . ASP D 1 116 ? -56.934 52.760 -41.987 1.00 117.50 116 ASP C N 1
ATOM 7381 C CA . ASP D 1 116 ? -55.605 52.858 -42.589 1.00 128.79 116 ASP C CA 1
ATOM 7382 C C . ASP D 1 116 ? -54.980 51.473 -42.787 1.00 123.51 116 ASP C C 1
ATOM 7383 O O . ASP D 1 116 ? -53.760 51.318 -42.704 1.00 129.01 116 ASP C O 1
ATOM 7392 N N . ASP D 1 117 ? -55.819 50.474 -43.063 1.00 111.73 117 ASP C N 1
ATOM 7393 C CA . ASP D 1 117 ? -55.335 49.145 -43.433 1.00 104.88 117 ASP C CA 1
ATOM 7394 C C . ASP D 1 117 ? -54.408 48.591 -42.343 1.00 98.66 117 ASP C C 1
ATOM 7395 O O . ASP D 1 117 ? -53.290 48.152 -42.614 1.00 94.09 117 ASP C O 1
ATOM 7404 N N . THR D 1 118 ? -54.892 48.634 -41.106 1.00 88.76 118 THR C N 1
ATOM 7405 C CA . THR D 1 118 ? -54.133 48.203 -39.939 1.00 77.38 118 THR C CA 1
ATOM 7406 C C . THR D 1 118 ? -54.947 47.190 -39.128 1.00 71.92 118 THR C C 1
ATOM 7407 O O . THR D 1 118 ? -56.171 47.322 -39.014 1.00 61.49 118 THR C O 1
ATOM 7418 N N . ILE D 1 119 ? -54.276 46.185 -38.565 1.00 66.59 119 ILE C N 1
ATOM 7419 C CA . ILE D 1 119 ? -54.948 45.238 -37.679 1.00 50.12 119 ILE C CA 1
ATOM 7420 C C . ILE D 1 119 ? -55.033 45.844 -36.282 1.00 43.64 119 ILE C C 1
ATOM 7421 O O . ILE D 1 119 ? -54.023 46.168 -35.656 1.00 49.99 119 ILE C O 1
ATOM 7437 N N . THR D 1 120 ? -56.259 45.998 -35.804 1.00 41.73 120 THR C N 1
ATOM 7438 C CA . THR D 1 120 ? -56.509 46.612 -34.510 1.00 50.75 120 THR C CA 1
ATOM 7439 C C . THR D 1 120 ? -56.879 45.549 -33.475 1.00 36.30 120 THR C C 1
ATOM 7440 O O . THR D 1 120 ? -56.658 45.732 -32.281 1.00 35.32 120 THR C O 1
ATOM 7451 N N . HIS D 1 121 ? -57.451 44.443 -33.946 1.00 37.99 121 HIS C N 1
ATOM 7452 C CA . HIS D 1 121 ? -57.940 43.395 -33.044 1.00 41.41 121 HIS C CA 1
ATOM 7453 C C . HIS D 1 121 ? -57.787 42.010 -33.654 1.00 38.00 121 HIS C C 1
ATOM 7454 O O . HIS D 1 121 ? -57.741 41.861 -34.875 1.00 37.25 121 HIS C O 1
ATOM 7469 N N . ILE D 1 122 ? -57.752 40.997 -32.797 1.00 34.30 122 ILE C N 1
ATOM 7470 C CA . ILE D 1 122 ? -57.880 39.632 -33.257 1.00 28.11 122 ILE C CA 1
ATOM 7471 C C . ILE D 1 122 ? -59.002 38.955 -32.498 1.00 27.69 122 ILE C C 1
ATOM 7472 O O . ILE D 1 122 ? -59.167 39.168 -31.304 1.00 28.65 122 ILE C O 1
ATOM 7488 N N . ILE D 1 123 ? -59.800 38.201 -33.247 1.00 26.29 123 ILE C N 1
ATOM 7489 C CA . ILE D 1 123 ? -60.890 37.392 -32.737 1.00 34.98 123 ILE C CA 1
ATOM 7490 C C . ILE D 1 123 ? -60.451 35.944 -32.630 1.00 30.15 123 ILE C C 1
ATOM 7491 O O . ILE D 1 123 ? -59.809 35.430 -33.543 1.00 30.70 123 ILE C O 1
ATOM 7507 N N .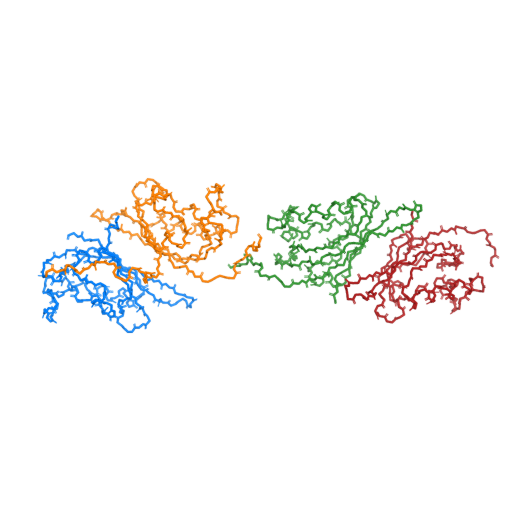 GLY D 1 124 ? -60.834 35.303 -31.532 1.00 26.18 124 GLY C N 1
ATOM 7508 C CA . GLY D 1 124 ? -60.541 33.898 -31.280 1.00 34.80 124 GLY C CA 1
ATOM 7509 C C . GLY D 1 124 ? -61.829 33.124 -31.085 1.00 27.37 124 GLY C C 1
ATOM 7510 O O . GLY D 1 124 ? -62.663 33.492 -30.270 1.00 26.66 124 GLY C O 1
ATOM 7514 N N . ILE D 1 125 ? -62.000 32.075 -31.867 1.00 27.03 125 ILE C N 1
ATOM 7515 C CA . ILE D 1 125 ? -63.097 31.138 -31.712 1.00 32.37 125 ILE C CA 1
ATOM 7516 C C . ILE D 1 125 ? -62.483 29.874 -31.139 1.00 31.36 125 ILE C C 1
ATOM 7517 O O . ILE D 1 125 ? -61.522 29.354 -31.711 1.00 29.71 125 ILE C O 1
ATOM 7533 N N . GLN D 1 126 ? -63.004 29.409 -30.003 1.00 27.69 126 GLN C N 1
ATOM 7534 C CA . GLN D 1 126 ? -62.555 28.153 -29.403 1.00 27.49 126 GLN C CA 1
ATOM 7535 C C . GLN D 1 126 ? -63.637 27.108 -29.465 1.00 29.44 126 GLN C C 1
ATOM 7536 O O . GLN D 1 126 ? -64.748 27.289 -28.938 1.00 28.90 126 GLN C O 1
ATOM 7550 N N . PHE D 1 127 ? -63.289 25.994 -30.075 1.00 25.98 127 PHE C N 1
ATOM 7551 C CA . PHE D 1 127 ? -64.158 24.851 -30.087 1.00 28.03 127 PHE C CA 1
ATOM 7552 C C . PHE D 1 127 ? -63.432 23.811 -29.254 1.00 29.14 127 PHE C C 1
ATOM 7553 O O . PHE D 1 127 ? -62.367 23.326 -29.630 1.00 34.29 127 PHE C O 1
ATOM 7570 N N . PHE D 1 128 ? -63.985 23.510 -28.093 1.00 34.75 128 PHE C N 1
ATOM 7571 C CA . PHE D 1 128 ? -63.366 22.545 -27.203 1.00 41.99 128 PHE C CA 1
ATOM 7572 C C . PHE D 1 128 ? -63.800 21.148 -27.588 1.00 47.91 128 PHE C C 1
ATOM 7573 O O . PHE D 1 128 ? -64.984 20.885 -27.791 1.00 43.67 128 PHE C O 1
ATOM 7590 N N . ILE D 1 129 ? -62.825 20.266 -27.744 1.00 41.46 129 ILE C N 1
ATOM 7591 C CA . ILE D 1 129 ? -63.094 18.888 -28.123 1.00 45.81 129 ILE C CA 1
ATOM 7592 C C . ILE D 1 129 ? -62.520 17.948 -27.055 1.00 56.48 129 ILE C C 1
ATOM 7593 O O . ILE D 1 129 ? -61.665 18.350 -26.260 1.00 47.34 129 ILE C O 1
ATOM 7598 N N . GLU D 1 130 ? -62.996 16.707 -27.018 1.00 59.99 130 GLU C N 1
ATOM 7599 C CA . GLU D 1 130 ? -62.517 15.746 -26.017 1.00 71.06 130 GLU C CA 1
ATOM 7600 C C . GLU D 1 130 ? -61.070 15.301 -26.298 1.00 57.00 130 GLU C C 1
ATOM 7601 O O . GLU D 1 130 ? -60.713 15.057 -27.459 1.00 51.37 130 GLU C O 1
ATOM 7603 N N . THR D 1 131 ? -60.233 15.244 -25.253 1.00 62.51 131 THR C N 1
ATOM 7604 C CA . THR D 1 131 ? -58.916 14.579 -25.350 1.00 57.73 131 THR C CA 1
ATOM 7605 C C . THR D 1 131 ? -58.870 13.294 -24.587 1.00 46.09 131 THR C C 1
ATOM 7606 O O . THR D 1 131 ? -59.597 13.129 -23.612 1.00 39.27 131 THR C O 1
ATOM 7610 N N . ASP D 1 132 ? -57.957 12.424 -25.007 1.00 48.38 132 ASP C N 1
ATOM 7611 C CA . ASP D 1 132 ? -57.570 11.272 -24.209 1.00 55.50 132 ASP C CA 1
ATOM 7612 C C . ASP D 1 132 ? -56.493 11.696 -23.200 1.00 52.19 132 ASP C C 1
ATOM 7613 O O . ASP D 1 132 ? -56.194 10.970 -22.255 1.00 45.76 132 ASP C O 1
ATOM 7618 N N . ILE D 1 133 ? -55.927 12.885 -23.393 1.00 49.46 133 ILE C N 1
ATOM 7619 C CA . ILE D 1 133 ? -54.901 13.374 -22.483 1.00 40.27 133 ILE C CA 1
ATOM 7620 C C . ILE D 1 133 ? -55.430 13.443 -21.059 1.00 38.71 133 ILE C C 1
ATOM 7621 O O . ILE D 1 133 ? -56.518 13.968 -20.762 1.00 39.98 133 ILE C O 1
ATOM 7626 N N . ASP D 1 134 ? -54.648 12.846 -20.183 1.00 35.56 134 ASP C N 1
ATOM 7627 C CA . ASP D 1 134 ? -55.063 12.620 -18.816 1.00 38.19 134 ASP C CA 1
ATOM 7628 C C . ASP D 1 134 ? -53.792 12.565 -17.960 1.00 38.68 134 ASP C C 1
ATOM 7629 O O . ASP D 1 134 ? -52.915 11.705 -18.163 1.00 35.35 134 ASP C O 1
ATOM 7636 N N . LEU D 1 135 ? -53.676 13.531 -17.053 1.00 38.33 135 LEU C N 1
ATOM 7637 C CA . LEU D 1 135 ? -52.528 13.649 -16.168 1.00 42.45 135 LEU C CA 1
ATOM 7638 C C . LEU D 1 135 ? -52.954 13.157 -14.816 1.00 45.80 135 LEU C C 1
ATOM 7639 O O . LEU D 1 135 ? -52.127 12.963 -13.937 1.00 42.86 135 LEU C O 1
ATOM 7646 N N . GLY D 1 136 ? -54.267 12.986 -14.677 1.00 73.19 136 GLY C N 1
ATOM 7647 C CA . GLY D 1 136 ? -54.937 12.883 -13.392 1.00 68.52 136 GLY C CA 1
ATOM 7648 C C . GLY D 1 136 ? -54.512 11.670 -12.619 1.00 72.95 136 GLY C C 1
ATOM 7649 O O . GLY D 1 136 ? -53.829 10.807 -13.175 1.00 76.52 136 GLY C O 1
ATOM 7650 N N . PRO D 1 137 ? -54.937 11.588 -11.347 1.00 84.72 137 PRO C N 1
ATOM 7651 C CA . PRO D 1 137 ? -54.475 10.601 -10.364 1.00 82.56 137 PRO C CA 1
ATOM 7652 C C . PRO D 1 137 ? -54.425 9.179 -10.924 1.00 82.67 137 PRO C C 1
ATOM 7653 O O . PRO D 1 137 ? -53.324 8.719 -11.252 1.00 86.23 137 PRO C O 1
#